Protein AF-A0A820ZN45-F1 (afdb_monomer_lite)

Sequence (494 aa):
MSGITIEKVNETTTIFKITNGSLNVTVKQGNLEAELCDAIVNPTNEKMDPDGGLDSLIHDVMGKFFADQVAAVSEEMEGNACPVGQSRIFVARTRTNPKVARFVINTVGPAYTPENAEQAAFYLQSCYSTSFALANAYALTSIAYPAISCGAFHYPPAEAAQVGIESIRQYAFNVKDVRFILYEPKNYQIFVKEWTEYAQKVNETSAVSANARGRLRMTPKPSSESLNSVRCSLCNEKKALATGKILCVDCSQLARSTLFDNFLQRLRTASEVSFQEIQKVCRVLQPIFNYYPIAYTPARKYDHSIHKRDAVAEHYVQSYCDHQFRTTMPMAVVGDGNCFYNTFVKLGGAGTTIETSAMTPVELRARNVVELALRMNEYKSNYQSLASIFDDCEKYVQYEMVLDTNYAAIWDLLSIPTVLNINVISVYPRVNGPDDTYYQLLNNKKFKPLISSGTIGEDREVKLLFSHCNKPINFGVKKENWTPNHFVPLLSLR

Foldseek 3Di:
DFAWDWDDPDPFWIWTQPPNQQAIEIQGEDQQQQDAFQEEEAAAAQLLDDPDDNSVVNCVSLDDVQVVVSNVQSVVVVSRSADQLAWDKDARDDPPDPRGHRIYIYHYQAQDDPVCLLVNLLSLLSRLQNVLVVCVVVLTQEYEYELHCVPPSVRDLLSSLVSVVVSCVQRVPRHRYYYYYYNDPVSSVSNVVSVVVVNVVSHVVNVVVVVPPPDDDDDDDDDDDDFDQDQQLQPRHRDRDDPSDSHDPVLVPDQPLVNLVSLLVCLLVQLVPFLVSSLVSLVSCVSVCSSQDDAFAFAAAQDPVFWDQAPLVVCCCVPFFDPVSNVPADRGWGDDKFAPLVQRQSRRPPDDDDPRNGDDSSNLVSQLLSQCSNCVVVLCVVQVVCVVLDDDSRCVSSVCSNVVRRFDAPSSQQRSCQSNVAKEFEAEGPRPPDVPPCCVRRHRDIHHHPDHSDDHDPSRYWYKYFDQRPDRPDVVDPSVPDGGRTIIIGHDND

Radius of gyration: 25.48 Å; chains: 1; bounding box: 56×63×72 Å

Secondary structure (DSSP, 8-state):
---EEEEEEETTEEEEEEGGGTEEEEEEES-GGG--SSEEEEEE-TT----SHHHHHHHHHH-HHHHHHHHHHHHHTTT--S-TT-EEEEE---SS-S-S-SEEEEEEPPP--GGGHHHHHHHHHHHHHHHHHHHHHTT-SEEEE--TTSSTT---HHHHHHHHHHHHHHH-SS-SEEEEEESSHHHHHHHHHHHHHHHHHHHHHHHHHHHTTS-----PPPP-----EEEPTTT--EEE--TT-SS-HHHHTS-HHHHHHHHHHHHHHHHTT-HHHHHHHHHHHGGGGGGS--------S--TTT----HHHHHHHHHHS-HHHHHH----B-S--S-HHHHHHHHHTSS---TTTS--HHHHHHHHHHHHHHHHHHHHHHTGGGTTT---HHHHHHHHHHH------HHHHHHHHHHHT-EEEEE----S-TT-HHHHHHTTPEE--SS-SS---GGGEEEEEEE-TTS---TTS-GGG----EEEEE----

pLDDT: mean 76.78, std 17.03, range [27.17, 98.56]

Organism: NCBI:txid392032

InterPro domains:
  IPR002589 Macro domain [PF01661] (41-163)
  IPR002589 Macro domain [PS51154] (12-199)
  IPR002589 Macro domain [SM00506] (24-164)
  IPR003323 OTU domain [PS50802] (328-493)
  IPR043472 Macro domain-like [G3DSA:3.40.220.10] (4-208)
  IPR043472 Macro domain-like [SSF52949] (12-197)

Structure (mmCIF, N/CA/C/O backbone):
data_AF-A0A820ZN45-F1
#
_entry.id   AF-A0A820ZN45-F1
#
loop_
_atom_site.group_PDB
_atom_site.id
_atom_site.type_symbol
_atom_site.label_atom_id
_atom_site.label_alt_id
_atom_site.label_comp_id
_atom_site.label_asym_id
_atom_site.label_entity_id
_atom_site.label_seq_id
_atom_site.pdbx_PDB_ins_code
_atom_site.Cartn_x
_atom_site.Cartn_y
_atom_site.Cartn_z
_atom_site.occupancy
_atom_site.B_iso_or_equiv
_atom_site.auth_seq_id
_atom_site.auth_comp_id
_atom_site.auth_asym_id
_atom_site.auth_atom_id
_atom_site.pdbx_PDB_model_num
ATOM 1 N N . MET A 1 1 ? -17.278 7.891 9.234 1.00 60.38 1 MET A N 1
ATOM 2 C CA . MET A 1 1 ? -18.242 6.890 9.734 1.00 60.38 1 MET A CA 1
ATOM 3 C C . MET A 1 1 ? -19.199 7.607 10.674 1.00 60.38 1 MET A C 1
ATOM 5 O O . MET A 1 1 ? -18.713 8.318 11.543 1.00 60.38 1 MET A O 1
ATOM 9 N N . SER A 1 2 ? -20.512 7.510 10.468 1.00 59.66 2 SER A N 1
ATOM 10 C CA . SER A 1 2 ? -21.537 8.083 11.356 1.00 59.66 2 SER A CA 1
ATOM 11 C C . SER A 1 2 ? -22.498 6.979 11.792 1.00 59.66 2 SER A C 1
ATOM 13 O O . SER A 1 2 ? -22.802 6.092 10.995 1.00 59.66 2 SER A O 1
ATOM 15 N N . GLY A 1 3 ? -22.937 7.030 13.052 1.00 77.00 3 GLY A N 1
ATOM 16 C CA . GLY A 1 3 ? -23.831 6.036 13.653 1.00 77.00 3 GLY A CA 1
ATOM 17 C C . GLY A 1 3 ? -23.178 4.661 13.812 1.00 77.00 3 GLY A C 1
ATOM 18 O O . GLY A 1 3 ? -23.142 3.873 12.866 1.00 77.00 3 GLY A O 1
ATOM 19 N N . ILE A 1 4 ? -22.677 4.367 15.014 1.00 88.50 4 ILE A N 1
ATOM 20 C CA . ILE A 1 4 ? -22.174 3.038 15.382 1.00 88.50 4 ILE A CA 1
ATOM 21 C C . ILE A 1 4 ? -23.142 2.416 16.383 1.00 88.50 4 ILE A C 1
ATOM 23 O O . ILE A 1 4 ? -23.325 2.938 17.483 1.00 88.50 4 ILE A O 1
ATOM 27 N N . THR A 1 5 ? -23.768 1.302 16.007 1.00 90.38 5 THR A N 1
ATOM 28 C CA . THR A 1 5 ? -24.619 0.525 16.921 1.00 90.38 5 THR A CA 1
ATOM 29 C C . THR A 1 5 ? -23.807 -0.603 17.531 1.00 90.38 5 THR A C 1
ATOM 31 O O . THR A 1 5 ? -23.107 -1.315 16.814 1.00 90.38 5 THR A O 1
ATOM 34 N N . ILE A 1 6 ? -23.912 -0.770 18.847 1.00 93.38 6 ILE A N 1
ATOM 35 C CA . ILE A 1 6 ? -23.239 -1.840 19.582 1.00 93.38 6 ILE A CA 1
ATOM 36 C C . ILE A 1 6 ? -24.254 -2.953 19.831 1.00 93.38 6 ILE A C 1
ATOM 38 O O . ILE A 1 6 ? -25.293 -2.726 20.449 1.00 93.38 6 ILE A O 1
ATOM 42 N N . GLU A 1 7 ? -23.950 -4.155 19.362 1.00 92.69 7 GLU A N 1
ATOM 43 C CA . GLU A 1 7 ? -24.735 -5.363 19.585 1.00 92.69 7 GLU A CA 1
ATOM 44 C C . GLU A 1 7 ? -23.896 -6.370 20.373 1.00 92.69 7 GLU A C 1
ATOM 46 O O . GLU A 1 7 ? -22.926 -6.936 19.866 1.00 92.69 7 GLU A O 1
ATOM 51 N N . LYS A 1 8 ? -24.270 -6.611 21.631 1.00 92.44 8 LYS A N 1
ATOM 52 C CA . LYS A 1 8 ? -23.666 -7.674 22.436 1.00 92.44 8 LYS A CA 1
ATOM 53 C C . LYS A 1 8 ? -24.366 -8.992 22.114 1.00 92.44 8 LYS A C 1
ATOM 55 O O . LYS A 1 8 ? -25.487 -9.213 22.560 1.00 92.44 8 LYS A O 1
ATOM 60 N N . VAL A 1 9 ? -23.706 -9.850 21.339 1.00 91.06 9 VAL A N 1
ATOM 61 C CA . VAL A 1 9 ? -24.274 -11.131 20.883 1.00 91.06 9 VAL A CA 1
ATOM 62 C C . VAL A 1 9 ? -24.268 -12.157 22.015 1.00 91.06 9 VAL A C 1
ATOM 64 O O . VAL A 1 9 ? -25.243 -12.872 22.222 1.00 91.06 9 VAL A O 1
ATOM 67 N N . ASN A 1 10 ? -23.161 -12.233 22.754 1.00 91.50 10 ASN A N 1
ATOM 68 C CA . ASN A 1 10 ? -22.999 -13.067 23.946 1.00 91.50 10 ASN A CA 1
ATOM 69 C C . ASN A 1 10 ? -21.860 -12.504 24.824 1.00 91.50 10 ASN A C 1
ATOM 71 O O . ASN A 1 10 ? -21.363 -11.404 24.582 1.00 91.50 10 ASN A O 1
ATOM 75 N N . GLU A 1 11 ? -21.442 -13.225 25.866 1.00 87.19 11 GLU A N 1
ATOM 76 C CA . GLU A 1 11 ? -20.380 -12.769 26.781 1.00 87.19 11 GLU A CA 1
ATOM 77 C C . GLU A 1 11 ? -19.017 -12.587 26.095 1.00 87.19 11 GLU A C 1
ATOM 79 O O . GLU A 1 11 ? -18.243 -11.704 26.467 1.00 87.19 11 GLU A O 1
ATOM 84 N N . THR A 1 12 ? -18.766 -13.365 25.045 1.00 92.06 12 THR A N 1
ATOM 85 C CA . THR A 1 12 ? -17.491 -13.458 24.321 1.00 92.06 12 THR A CA 1
ATOM 86 C C . THR A 1 12 ? -17.515 -12.807 22.940 1.00 92.06 12 THR A C 1
ATOM 88 O O . THR A 1 12 ? -16.557 -12.941 22.184 1.00 92.06 12 THR A O 1
ATOM 91 N N . THR A 1 13 ? -18.608 -12.155 22.537 1.00 96.06 13 THR A N 1
ATOM 92 C CA . THR A 1 13 ? -18.746 -11.578 21.193 1.00 96.06 13 THR A CA 1
ATOM 93 C C . THR A 1 13 ? -19.562 -10.295 21.226 1.00 96.06 13 THR A C 1
ATOM 95 O O . THR A 1 13 ? -20.723 -10.286 21.644 1.00 96.06 13 THR A O 1
ATOM 98 N N . THR A 1 14 ? -18.961 -9.224 20.714 1.00 96.38 14 THR A N 1
ATOM 99 C CA . THR A 1 14 ? -19.586 -7.910 20.543 1.00 96.38 14 THR A CA 1
ATOM 100 C C . THR A 1 14 ? -19.413 -7.454 19.098 1.00 96.38 14 THR A C 1
ATOM 102 O O . THR A 1 14 ? -18.314 -7.527 18.554 1.00 96.38 14 THR A O 1
ATOM 105 N N . ILE A 1 15 ? -20.488 -6.983 18.470 1.00 95.50 15 ILE A N 1
ATOM 106 C CA . ILE A 1 15 ? -20.491 -6.484 17.093 1.00 95.50 15 ILE A CA 1
ATOM 107 C C . ILE A 1 15 ? -20.757 -4.979 17.105 1.00 95.50 15 ILE A C 1
ATOM 109 O O . ILE A 1 15 ? -21.736 -4.508 17.679 1.00 95.50 15 ILE A O 1
ATOM 113 N N . PHE A 1 16 ? -19.902 -4.228 16.425 1.00 94.44 16 PHE A N 1
ATOM 114 C CA . PHE A 1 16 ? -20.036 -2.802 16.171 1.00 94.44 16 PHE A CA 1
ATOM 115 C C . PHE A 1 16 ? -20.484 -2.615 14.719 1.00 94.44 16 PHE A C 1
ATOM 117 O O . PHE A 1 16 ? -19.713 -2.827 13.782 1.00 94.44 16 PHE A O 1
ATOM 124 N N . LYS A 1 17 ? -21.750 -2.246 14.515 1.00 91.12 17 LYS A N 1
ATOM 125 C CA . LYS A 1 17 ? -22.323 -1.997 13.185 1.00 91.12 17 LYS A CA 1
ATOM 126 C C . LYS A 1 17 ? -22.110 -0.545 12.803 1.00 91.12 17 LYS A C 1
ATOM 128 O O . LYS A 1 17 ? -22.647 0.349 13.458 1.00 91.12 17 LYS A O 1
ATOM 133 N N . ILE A 1 18 ? -21.350 -0.317 11.744 1.00 85.81 18 ILE A N 1
ATOM 134 C CA . ILE A 1 18 ? -20.952 1.004 11.265 1.00 85.81 18 ILE A CA 1
ATOM 135 C C . ILE A 1 18 ? -21.804 1.381 10.043 1.00 85.81 18 ILE A C 1
ATOM 137 O O . ILE A 1 18 ? -22.146 0.517 9.230 1.00 85.81 18 ILE A O 1
ATOM 141 N N . THR A 1 19 ? -22.166 2.669 9.918 1.00 65.25 19 THR A N 1
ATOM 142 C CA . THR A 1 19 ? -22.848 3.244 8.735 1.00 65.25 19 THR A CA 1
ATOM 143 C C . THR A 1 19 ? -24.112 2.474 8.338 1.00 65.25 19 THR A C 1
ATOM 145 O O . THR A 1 19 ? -24.264 2.031 7.203 1.00 65.25 19 THR A O 1
ATOM 148 N N . ASN A 1 20 ? -25.028 2.288 9.296 1.00 57.16 20 ASN A N 1
ATOM 149 C CA . ASN A 1 20 ? -26.269 1.516 9.124 1.00 57.16 20 ASN A CA 1
ATOM 150 C C . ASN A 1 20 ? -26.054 0.061 8.646 1.00 57.16 20 ASN A C 1
ATOM 152 O O . ASN A 1 20 ? -26.910 -0.500 7.966 1.00 57.16 20 ASN A O 1
ATOM 156 N N . GLY A 1 21 ? -24.929 -0.566 9.012 1.00 58.25 21 GLY A N 1
ATOM 157 C CA . GLY A 1 21 ? -24.660 -1.985 8.744 1.00 58.25 21 GLY A CA 1
ATOM 158 C C . GLY A 1 21 ? -23.926 -2.270 7.432 1.00 58.25 21 GLY A C 1
ATOM 159 O O . GLY A 1 21 ? -23.860 -3.426 7.022 1.00 58.25 21 GLY A O 1
ATOM 160 N N . SER A 1 22 ? -23.361 -1.253 6.770 1.00 77.31 22 SER A N 1
ATOM 161 C CA . SER A 1 22 ? -22.522 -1.464 5.579 1.00 77.31 22 SER A CA 1
ATOM 162 C C . SER A 1 22 ? -21.146 -2.058 5.910 1.00 77.31 22 SER A C 1
ATOM 164 O O . SER A 1 22 ? -20.509 -2.634 5.030 1.00 77.31 22 SER A O 1
ATOM 166 N N . LEU A 1 23 ? -20.699 -1.911 7.161 1.00 88.94 23 LEU A N 1
ATOM 167 C CA . LEU A 1 23 ? -19.496 -2.525 7.715 1.00 88.94 23 LEU A CA 1
ATOM 168 C C . LEU A 1 23 ? -19.796 -3.021 9.133 1.00 88.94 23 LEU A C 1
ATOM 170 O O . LEU A 1 23 ? -20.237 -2.249 9.988 1.00 88.94 23 LEU A O 1
ATOM 174 N N . ASN A 1 24 ? -19.518 -4.292 9.387 1.00 94.75 24 ASN A N 1
ATOM 175 C CA . ASN A 1 24 ? -19.551 -4.885 10.714 1.00 94.75 24 ASN A CA 1
ATOM 176 C C . ASN A 1 24 ? -18.123 -5.036 11.229 1.00 94.75 24 ASN A C 1
ATOM 178 O O . ASN A 1 24 ? -17.263 -5.565 10.525 1.00 94.75 24 ASN A O 1
ATOM 182 N N . VAL A 1 25 ? -17.884 -4.595 12.462 1.00 96.94 25 VAL A N 1
ATOM 183 C CA . VAL A 1 25 ? -16.661 -4.920 13.194 1.00 96.94 25 VAL A CA 1
ATOM 184 C C . VAL A 1 25 ? -17.008 -5.842 14.351 1.00 96.94 25 VAL A C 1
ATOM 186 O O . VAL A 1 25 ? -17.683 -5.438 15.293 1.00 96.94 25 VAL A O 1
ATOM 189 N N . THR A 1 26 ? -16.556 -7.086 14.288 1.00 98.00 26 THR A N 1
ATOM 190 C CA . THR A 1 26 ? -16.794 -8.090 15.329 1.00 98.00 26 THR A CA 1
ATOM 191 C C . THR A 1 26 ? -15.575 -8.184 16.234 1.00 98.00 26 THR A C 1
ATOM 193 O O . THR A 1 26 ? -14.497 -8.518 15.764 1.00 98.00 26 THR A O 1
ATOM 196 N N . VAL A 1 27 ? -15.723 -7.953 17.534 1.00 98.31 27 VAL A N 1
ATOM 197 C CA . VAL A 1 27 ? -14.694 -8.276 18.532 1.00 98.31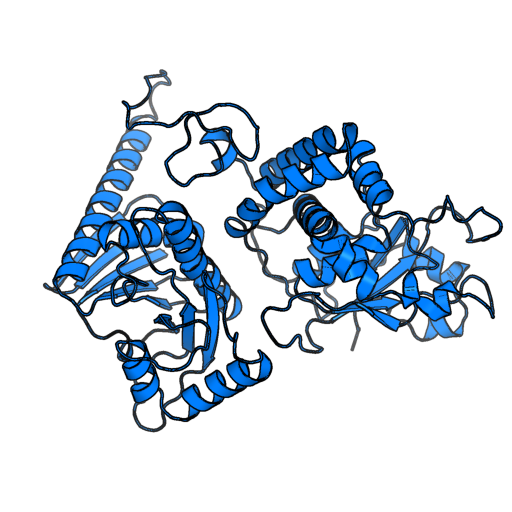 27 VAL A CA 1
ATOM 198 C C . VAL A 1 27 ? -15.138 -9.538 19.259 1.00 98.31 27 VAL A C 1
ATOM 200 O O . VAL A 1 27 ? -16.208 -9.564 19.874 1.00 98.31 27 VAL A O 1
ATOM 203 N N . LYS A 1 28 ? -14.343 -10.601 19.163 1.00 97.69 28 LYS A N 1
ATOM 204 C CA . LYS A 1 28 ? -14.686 -11.932 19.666 1.00 97.69 28 LYS A CA 1
ATOM 205 C C . LYS A 1 28 ? -13.505 -12.554 20.398 1.00 97.69 28 LYS A C 1
ATOM 207 O O . LYS A 1 28 ? -12.378 -12.505 19.915 1.00 97.69 28 LYS A O 1
ATOM 212 N N . GLN A 1 29 ? -13.772 -13.182 21.538 1.00 97.88 29 GLN A N 1
ATOM 213 C CA . GLN A 1 29 ? -12.806 -14.072 22.167 1.00 97.88 29 GLN A CA 1
ATOM 214 C C . GLN A 1 29 ? -12.829 -15.436 21.464 1.00 97.88 29 GLN A C 1
ATOM 216 O O . GLN A 1 29 ? -13.898 -16.027 21.295 1.00 97.88 29 GLN A O 1
ATOM 221 N N . GLY A 1 30 ? -11.670 -15.943 21.051 1.00 96.00 30 GLY A N 1
ATOM 222 C CA . GLY A 1 30 ? -11.587 -17.247 20.399 1.00 96.00 30 GLY A CA 1
ATOM 223 C C . GLY A 1 30 ? -10.296 -17.487 19.630 1.00 96.00 30 GLY A C 1
ATOM 224 O O . GLY A 1 30 ? -9.309 -16.772 19.790 1.00 96.00 30 GLY A O 1
ATOM 225 N N . ASN A 1 31 ? -10.351 -18.507 18.780 1.00 94.94 31 ASN A N 1
ATOM 226 C CA . ASN A 1 31 ? -9.236 -19.024 18.001 1.00 94.94 31 ASN A CA 1
ATOM 227 C C . ASN A 1 31 ? -9.301 -18.502 16.563 1.00 94.94 31 ASN A C 1
ATOM 229 O O . ASN A 1 31 ? -10.281 -18.763 15.861 1.00 94.94 31 ASN A O 1
ATOM 233 N N . LEU A 1 32 ? -8.279 -17.759 16.130 1.00 95.62 32 LEU A N 1
ATOM 234 C CA . LEU A 1 32 ? -8.261 -17.126 14.808 1.00 95.62 32 LEU A CA 1
ATOM 235 C C . LEU A 1 32 ? -8.178 -18.160 13.679 1.00 95.62 32 LEU A C 1
ATOM 237 O O . LEU A 1 32 ? -8.852 -18.016 12.662 1.00 95.62 32 LEU A O 1
ATOM 241 N N . GLU A 1 33 ? -7.385 -19.211 13.861 1.00 92.12 33 GLU A N 1
ATOM 242 C CA . GLU A 1 33 ? -7.141 -20.263 12.873 1.00 92.12 33 GLU A CA 1
ATOM 243 C C . GLU A 1 33 ? -8.402 -21.074 12.523 1.00 92.12 33 GLU A C 1
ATOM 245 O O . GLU A 1 33 ? -8.455 -21.732 11.484 1.00 92.12 33 GLU A O 1
ATOM 250 N N . ALA A 1 34 ? -9.436 -20.990 13.365 1.00 90.12 34 ALA A N 1
ATOM 251 C CA . ALA A 1 34 ? -10.723 -21.656 13.188 1.00 90.12 34 ALA A CA 1
ATOM 252 C C . ALA A 1 34 ? -11.807 -20.759 12.552 1.00 90.12 34 ALA A C 1
ATOM 254 O O . ALA A 1 34 ? -12.960 -21.182 12.423 1.00 90.12 34 ALA A O 1
ATOM 255 N N . GLU A 1 35 ? -11.488 -19.514 12.189 1.00 91.81 35 GLU A N 1
ATOM 256 C CA . GLU A 1 35 ? -12.485 -18.576 11.675 1.00 91.81 35 GLU A CA 1
ATOM 257 C C . GLU A 1 35 ? -12.880 -18.830 10.220 1.00 91.81 35 GLU A C 1
ATOM 259 O O . GLU A 1 35 ? -12.064 -19.080 9.333 1.00 91.81 35 GLU A O 1
ATOM 264 N N . LEU A 1 36 ? -14.185 -18.690 9.978 1.00 89.75 36 LEU A N 1
ATOM 265 C CA . LEU A 1 36 ? -14.799 -18.791 8.660 1.00 89.75 36 LEU A CA 1
ATOM 266 C C . LEU A 1 36 ? -15.027 -17.396 8.083 1.00 89.75 36 LEU A C 1
ATOM 268 O O . LEU A 1 36 ? -16.051 -16.753 8.344 1.00 89.75 36 LEU A O 1
ATOM 272 N N . CYS A 1 37 ? -14.049 -16.928 7.321 1.00 91.88 37 CYS A N 1
ATOM 273 C CA . CYS A 1 37 ? -14.054 -15.667 6.585 1.00 91.88 37 CYS A CA 1
ATOM 274 C C . CYS A 1 37 ? -13.257 -15.822 5.280 1.00 91.88 37 CYS A C 1
ATOM 276 O O . CYS A 1 37 ? -12.711 -16.888 4.987 1.00 91.88 37 CYS A O 1
ATOM 278 N N . ASP A 1 38 ? -13.193 -14.773 4.465 1.00 91.12 38 ASP A N 1
ATOM 279 C CA . ASP A 1 38 ? -12.392 -14.817 3.246 1.00 91.12 38 ASP A CA 1
ATOM 280 C C . ASP A 1 38 ? -10.894 -14.878 3.576 1.00 91.12 38 ASP A C 1
ATOM 282 O O . ASP A 1 38 ? -10.192 -15.700 2.991 1.00 91.12 38 ASP A O 1
ATOM 286 N N . ALA A 1 39 ? -10.412 -14.080 4.535 1.00 95.06 39 ALA A N 1
ATOM 287 C CA . ALA A 1 39 ? -9.023 -14.134 4.991 1.00 95.06 39 ALA A CA 1
ATOM 288 C C . ALA A 1 39 ? -8.865 -14.043 6.511 1.00 95.06 39 ALA A C 1
ATOM 290 O O . ALA A 1 39 ? -9.536 -13.243 7.166 1.00 95.06 39 ALA A O 1
ATOM 291 N N . ILE A 1 40 ? -7.906 -14.796 7.052 1.00 97.50 40 ILE A N 1
ATOM 292 C CA . ILE A 1 40 ? -7.322 -14.537 8.376 1.00 97.50 40 ILE A CA 1
ATOM 293 C C . ILE A 1 40 ? -5.959 -13.863 8.212 1.00 97.50 40 ILE A C 1
ATOM 295 O O . ILE A 1 40 ? -5.262 -14.097 7.222 1.00 97.50 40 ILE A O 1
ATOM 299 N N . VAL A 1 41 ? -5.569 -13.039 9.180 1.00 98.25 41 VAL A N 1
ATOM 300 C CA . VAL A 1 41 ? -4.260 -12.379 9.205 1.00 98.25 41 VAL A CA 1
ATOM 301 C C . VAL A 1 41 ? -3.344 -13.076 10.196 1.00 98.25 41 VAL A C 1
ATOM 303 O O . VAL A 1 41 ? -3.600 -13.077 11.395 1.00 98.25 41 VAL A O 1
ATOM 306 N N . ASN A 1 42 ? -2.269 -13.660 9.689 1.00 97.31 42 ASN A N 1
ATOM 307 C CA . ASN A 1 42 ? -1.276 -14.368 10.474 1.00 97.31 42 ASN A CA 1
ATOM 308 C C . ASN A 1 42 ? -0.099 -13.435 10.829 1.00 97.31 42 ASN A C 1
ATOM 310 O O . ASN A 1 42 ? 0.586 -12.964 9.917 1.00 97.31 42 ASN A O 1
ATOM 314 N N . PRO A 1 43 ? 0.140 -13.123 12.114 1.00 95.38 43 PRO A N 1
ATOM 315 C CA . PRO A 1 43 ? 1.322 -12.393 12.543 1.00 95.38 43 PRO A CA 1
ATOM 316 C C . PRO A 1 43 ? 2.531 -13.334 12.544 1.00 95.38 43 PRO A C 1
ATOM 318 O O . PRO A 1 43 ? 2.535 -14.317 13.276 1.00 95.38 43 PRO A O 1
ATOM 321 N N . THR A 1 44 ? 3.549 -13.009 11.751 1.00 94.06 44 THR A N 1
ATOM 322 C CA . THR A 1 44 ? 4.763 -13.827 11.585 1.00 94.06 44 THR A CA 1
ATOM 323 C C . THR A 1 44 ? 6.028 -12.951 11.625 1.00 94.06 44 THR A C 1
ATOM 325 O O . THR A 1 44 ? 5.940 -11.732 11.819 1.00 94.06 44 THR A O 1
ATOM 328 N N . ASN A 1 45 ? 7.204 -13.553 11.455 1.00 90.75 45 ASN A N 1
ATOM 329 C CA . ASN A 1 45 ? 8.495 -12.869 11.369 1.00 90.75 45 ASN A CA 1
ATOM 330 C C . ASN A 1 45 ? 8.910 -12.573 9.906 1.00 90.75 45 ASN A C 1
ATOM 332 O O . ASN A 1 45 ? 8.235 -12.961 8.952 1.00 90.75 45 ASN A O 1
ATOM 336 N N . GLU A 1 46 ? 10.035 -11.876 9.713 1.00 87.69 46 GLU A N 1
ATOM 337 C CA . GLU A 1 46 ? 10.501 -11.434 8.385 1.00 87.69 46 GLU A CA 1
ATOM 338 C C . GLU A 1 46 ? 10.843 -12.576 7.413 1.00 87.69 46 GLU A C 1
ATOM 340 O O . GLU A 1 46 ? 10.760 -12.403 6.193 1.00 87.69 46 GLU A O 1
ATOM 345 N N . LYS A 1 47 ? 11.177 -13.760 7.936 1.00 86.44 47 LYS A N 1
ATOM 346 C CA . LYS A 1 47 ? 11.435 -14.971 7.145 1.00 86.44 47 LYS A CA 1
ATOM 347 C C . LYS A 1 47 ? 10.149 -15.709 6.769 1.00 86.44 47 LYS A C 1
ATOM 349 O O . LYS A 1 47 ? 10.188 -16.565 5.884 1.00 86.44 47 LYS A O 1
ATOM 354 N N . MET A 1 48 ? 9.031 -15.358 7.412 1.00 86.38 48 MET A N 1
ATOM 355 C CA . MET A 1 48 ? 7.739 -16.044 7.348 1.00 86.38 48 MET A CA 1
ATOM 356 C C . MET A 1 48 ? 7.828 -17.544 7.679 1.00 86.38 48 MET A C 1
ATOM 358 O O . MET A 1 48 ? 7.051 -18.337 7.156 1.00 86.38 48 MET A O 1
ATOM 362 N N . ASP A 1 49 ? 8.786 -17.954 8.509 1.00 85.38 49 ASP A N 1
ATOM 363 C CA . ASP A 1 49 ? 8.849 -19.313 9.040 1.00 85.38 49 ASP A CA 1
ATOM 364 C C . ASP A 1 49 ? 8.179 -19.385 10.424 1.00 85.38 49 ASP A C 1
ATOM 366 O O . ASP A 1 49 ? 8.275 -18.441 11.206 1.00 85.38 49 ASP A O 1
ATOM 370 N N . PRO A 1 50 ? 7.484 -20.490 10.750 1.00 87.19 50 PRO A N 1
ATOM 371 C CA . PRO A 1 50 ? 6.787 -20.599 12.024 1.00 87.19 50 PRO A CA 1
ATOM 372 C C . PRO A 1 50 ? 7.788 -20.668 13.183 1.00 87.19 50 PRO A C 1
ATOM 374 O O . PRO A 1 50 ? 8.548 -21.631 13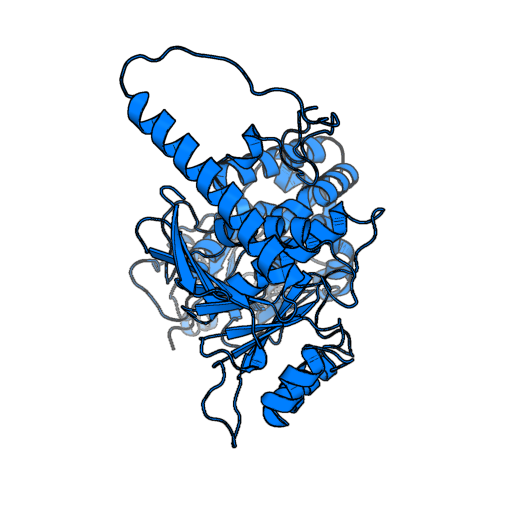.297 1.00 87.19 50 PRO A O 1
ATOM 377 N N . ASP A 1 51 ? 7.741 -19.681 14.079 1.00 83.56 51 ASP A N 1
ATOM 378 C CA . ASP A 1 51 ? 8.634 -19.563 15.244 1.00 83.56 51 ASP A CA 1
ATOM 379 C C . ASP A 1 51 ? 7.945 -19.807 16.603 1.00 83.56 51 ASP A C 1
ATOM 381 O O . ASP A 1 51 ? 8.595 -19.810 17.652 1.00 83.56 51 ASP A O 1
ATOM 385 N N . GLY A 1 52 ? 6.638 -20.071 16.594 1.00 88.94 52 GLY A N 1
ATOM 386 C CA . GLY A 1 52 ? 5.837 -20.386 17.772 1.00 88.94 52 GLY A CA 1
ATOM 387 C C . GLY A 1 52 ? 4.459 -19.722 17.755 1.00 88.94 52 GLY A C 1
ATOM 388 O O . GLY A 1 52 ? 4.034 -19.095 16.786 1.00 88.94 52 GLY A O 1
ATOM 389 N N . GLY A 1 53 ? 3.738 -19.847 18.873 1.00 91.12 53 GLY A N 1
ATOM 390 C CA . GLY A 1 53 ? 2.498 -19.106 19.118 1.00 91.12 53 GLY A CA 1
ATOM 391 C C . GLY A 1 53 ? 1.410 -19.327 18.061 1.00 91.12 53 GLY A C 1
ATOM 392 O O . GLY A 1 53 ? 1.145 -20.452 17.643 1.00 91.12 53 GLY A O 1
ATOM 393 N N . LEU A 1 54 ? 0.746 -18.237 17.666 1.00 94.50 54 LEU A N 1
ATOM 394 C CA . LEU A 1 54 ? -0.342 -18.271 16.686 1.00 94.50 54 LEU A CA 1
ATOM 395 C C . LEU A 1 54 ? 0.141 -18.664 15.282 1.00 94.50 54 LEU A C 1
ATOM 397 O O . LEU A 1 54 ? -0.605 -19.323 14.563 1.00 94.50 54 LEU A O 1
ATOM 401 N N . ASP A 1 55 ? 1.372 -18.302 14.918 1.00 94.56 55 ASP A N 1
ATOM 402 C CA . ASP A 1 55 ? 1.943 -18.608 13.605 1.00 94.56 55 ASP A CA 1
ATOM 403 C C . ASP A 1 55 ? 2.071 -20.123 13.412 1.00 94.56 55 ASP A C 1
ATOM 405 O O . ASP A 1 55 ? 1.523 -20.691 12.464 1.00 94.56 55 ASP A O 1
ATOM 409 N N . SER A 1 56 ? 2.665 -20.816 14.393 1.00 94.00 56 SER A N 1
ATOM 410 C CA . SER A 1 56 ? 2.732 -22.282 14.380 1.00 94.00 56 SER A CA 1
ATOM 411 C C . SER A 1 56 ? 1.348 -22.930 14.333 1.00 94.00 56 SER A C 1
ATOM 413 O O . SER A 1 56 ? 1.147 -23.854 13.553 1.00 94.00 56 SER A O 1
ATOM 415 N N . LEU A 1 57 ? 0.369 -22.420 15.093 1.00 93.81 57 LEU A N 1
ATOM 416 C CA . LEU A 1 57 ? -1.000 -22.954 15.069 1.00 93.81 57 LEU A CA 1
ATOM 417 C C . LEU A 1 57 ? -1.661 -22.798 13.692 1.00 93.81 57 LEU A C 1
ATOM 419 O O . LEU A 1 57 ? -2.340 -23.713 13.222 1.00 93.81 57 LEU A O 1
ATOM 423 N N . ILE A 1 58 ? -1.456 -21.663 13.023 1.00 93.38 58 ILE A N 1
ATOM 424 C CA . ILE A 1 58 ? -1.965 -21.443 11.666 1.00 93.38 58 ILE A CA 1
ATOM 425 C C . ILE A 1 58 ? -1.256 -22.372 10.679 1.00 93.38 58 ILE A C 1
ATOM 427 O O . ILE A 1 58 ? -1.932 -23.005 9.867 1.00 93.38 58 ILE A O 1
ATOM 431 N N . HIS A 1 59 ? 0.067 -22.524 10.763 1.00 92.81 59 HIS A N 1
ATOM 432 C CA . HIS A 1 59 ? 0.807 -23.485 9.940 1.00 92.81 59 HIS A CA 1
ATOM 433 C C . HIS A 1 59 ? 0.317 -24.927 10.143 1.00 92.81 59 HIS A C 1
ATOM 435 O O . HIS A 1 59 ? 0.112 -25.641 9.157 1.00 92.81 59 HIS A O 1
ATOM 441 N N . ASP A 1 60 ? 0.052 -25.334 11.384 1.00 91.19 60 ASP A N 1
ATOM 442 C CA . ASP A 1 60 ? -0.456 -26.667 11.721 1.00 91.19 60 ASP A CA 1
ATOM 443 C C . ASP A 1 60 ? -1.854 -26.910 11.134 1.00 91.19 60 ASP A C 1
ATOM 445 O O . ASP A 1 60 ? -2.117 -27.961 10.542 1.00 91.19 60 ASP A O 1
ATOM 449 N N . VAL A 1 61 ? -2.752 -25.925 11.246 1.00 89.94 61 VAL A N 1
ATOM 450 C CA . VAL A 1 61 ? -4.126 -26.023 10.725 1.00 89.94 61 VAL A CA 1
ATOM 451 C C . VAL A 1 61 ? -4.169 -25.969 9.198 1.00 89.94 61 VAL A C 1
ATOM 453 O O . VAL A 1 61 ? -4.924 -26.722 8.574 1.00 89.94 61 VAL A O 1
ATOM 456 N N . MET A 1 62 ? -3.370 -25.100 8.577 1.00 87.62 62 MET A N 1
ATOM 457 C CA . MET A 1 62 ? -3.344 -24.934 7.119 1.00 87.62 62 MET A CA 1
ATOM 458 C C . MET A 1 62 ? -2.544 -26.041 6.421 1.00 87.62 62 MET A C 1
ATOM 460 O O . MET A 1 62 ? -2.822 -26.382 5.266 1.00 87.62 62 MET A O 1
ATOM 464 N N . GLY A 1 63 ? -1.605 -26.658 7.137 1.00 87.50 63 GLY A N 1
ATOM 465 C CA . GLY A 1 63 ? -0.861 -27.837 6.726 1.00 87.50 63 GLY A CA 1
ATOM 466 C C . GLY A 1 63 ? 0.174 -27.587 5.627 1.00 87.50 63 GLY A C 1
ATOM 467 O O . GLY A 1 63 ? 0.454 -26.462 5.208 1.00 87.50 63 GLY A O 1
ATOM 468 N N . LYS A 1 64 ? 0.743 -28.689 5.119 1.00 85.88 64 LYS A N 1
ATOM 469 C CA . LYS A 1 64 ? 1.910 -28.678 4.220 1.00 85.88 64 LYS A CA 1
ATOM 470 C C . LYS A 1 64 ? 1.738 -27.804 2.970 1.00 85.88 64 LYS A C 1
ATOM 472 O O . LYS A 1 64 ? 2.686 -27.163 2.551 1.00 85.88 64 LYS A O 1
ATOM 477 N N . PHE A 1 65 ? 0.539 -27.748 2.384 1.00 83.50 65 PHE A N 1
ATOM 478 C CA . PHE A 1 65 ? 0.301 -26.941 1.180 1.00 83.50 65 PHE A CA 1
ATOM 479 C C . PHE A 1 65 ? 0.517 -25.440 1.422 1.00 83.50 65 PHE A C 1
ATOM 481 O O . PHE A 1 65 ? 1.022 -24.734 0.554 1.00 83.50 65 PHE A O 1
ATOM 488 N N . PHE A 1 66 ? 0.127 -24.944 2.594 1.00 85.94 66 PHE A N 1
ATOM 489 C CA . PHE A 1 66 ? 0.402 -23.567 2.983 1.00 85.94 66 PHE A CA 1
ATOM 490 C C . PHE A 1 66 ? 1.892 -23.374 3.279 1.00 85.94 66 PHE A C 1
ATOM 492 O O . PHE A 1 66 ? 2.500 -22.470 2.715 1.00 85.94 66 PHE A O 1
ATOM 499 N N . ALA A 1 67 ? 2.498 -24.280 4.052 1.00 88.38 67 ALA A N 1
ATOM 500 C CA . ALA A 1 67 ? 3.927 -24.224 4.363 1.00 88.38 67 ALA A CA 1
ATOM 501 C C . ALA A 1 67 ? 4.818 -24.207 3.104 1.00 88.38 67 ALA A C 1
ATOM 503 O O . ALA A 1 67 ? 5.742 -23.406 3.029 1.00 88.38 67 ALA A O 1
ATOM 504 N N . ASP A 1 68 ? 4.504 -25.022 2.092 1.00 84.62 68 ASP A N 1
ATOM 505 C CA . ASP A 1 68 ? 5.253 -25.075 0.830 1.00 84.62 68 ASP A CA 1
ATOM 506 C C . ASP A 1 68 ? 5.160 -23.750 0.045 1.00 84.62 68 ASP A C 1
ATOM 508 O O . ASP A 1 68 ? 6.148 -23.309 -0.536 1.00 84.62 68 ASP A O 1
ATOM 512 N N . GLN A 1 69 ? 3.992 -23.090 0.039 1.00 85.62 69 GLN A N 1
ATOM 513 C CA . GLN A 1 69 ? 3.834 -21.778 -0.607 1.00 85.62 69 GLN A CA 1
ATOM 514 C C . GLN A 1 69 ? 4.661 -20.699 0.099 1.00 85.62 69 GLN A C 1
ATOM 516 O O . GLN A 1 69 ? 5.291 -19.872 -0.559 1.00 85.62 69 GLN A O 1
ATOM 521 N N . VAL A 1 70 ? 4.643 -20.698 1.432 1.00 85.12 70 VAL A N 1
ATOM 522 C CA . VAL A 1 70 ? 5.384 -19.720 2.232 1.00 85.12 70 VAL A CA 1
ATOM 523 C C . VAL A 1 70 ? 6.893 -19.932 2.078 1.00 85.12 70 VAL A C 1
ATOM 525 O O . VAL A 1 70 ? 7.618 -18.967 1.840 1.00 85.12 70 VAL A O 1
ATOM 528 N N . ALA A 1 71 ? 7.355 -21.187 2.111 1.00 82.44 71 ALA A N 1
ATOM 529 C CA . ALA A 1 71 ? 8.755 -21.541 1.884 1.00 82.44 71 ALA A CA 1
ATOM 530 C C . ALA A 1 71 ? 9.242 -21.103 0.496 1.00 82.44 71 ALA A C 1
ATOM 532 O O . ALA A 1 71 ? 10.301 -20.494 0.400 1.00 82.44 71 ALA A O 1
ATOM 533 N N . ALA A 1 72 ? 8.444 -21.313 -0.558 1.00 75.38 72 ALA A N 1
ATOM 534 C CA . ALA A 1 72 ? 8.799 -20.879 -1.910 1.00 75.38 72 ALA A CA 1
ATOM 535 C C . ALA A 1 72 ? 9.016 -19.356 -2.007 1.00 75.38 72 ALA A C 1
ATOM 537 O O . ALA A 1 72 ? 9.973 -18.911 -2.636 1.00 75.38 72 ALA A O 1
ATOM 538 N N . VAL A 1 73 ? 8.171 -18.554 -1.345 1.00 73.56 73 VAL A N 1
ATOM 539 C CA . VAL A 1 73 ? 8.352 -17.091 -1.287 1.00 73.56 73 VAL A CA 1
ATOM 540 C C . VAL A 1 73 ? 9.580 -16.712 -0.456 1.00 73.56 73 VAL A C 1
ATOM 542 O O . VAL A 1 73 ? 10.288 -15.773 -0.811 1.00 73.56 73 VAL A O 1
ATOM 545 N N . SER A 1 74 ? 9.851 -17.425 0.638 1.00 73.06 74 SER A N 1
ATOM 546 C CA . SER A 1 74 ? 11.034 -17.177 1.470 1.00 73.06 74 SER A CA 1
ATOM 547 C C . SER A 1 74 ? 12.340 -17.495 0.732 1.00 73.06 74 SER A C 1
ATOM 549 O O . SER A 1 74 ? 13.282 -16.704 0.786 1.00 73.06 74 SER A O 1
ATOM 551 N N . GLU A 1 75 ? 12.373 -18.592 -0.032 1.00 72.69 75 GLU A N 1
ATOM 552 C CA . GLU A 1 75 ? 13.500 -18.971 -0.894 1.00 72.69 75 GLU A CA 1
ATOM 553 C C . GLU A 1 75 ? 13.734 -17.958 -2.025 1.00 72.69 75 GLU A C 1
ATOM 555 O O . GLU A 1 75 ? 14.873 -17.547 -2.241 1.00 72.69 75 GLU A O 1
ATOM 560 N N . GLU A 1 76 ? 12.675 -17.504 -2.710 1.00 65.75 76 GLU A N 1
ATOM 561 C CA . GLU A 1 76 ? 12.769 -16.479 -3.769 1.00 65.75 76 GLU A CA 1
ATOM 562 C C . GLU A 1 76 ? 13.338 -15.151 -3.243 1.00 65.75 76 GLU A C 1
ATOM 564 O O . GLU A 1 76 ? 14.013 -14.428 -3.974 1.00 65.75 76 GLU A O 1
ATOM 569 N N . MET A 1 77 ? 13.088 -14.842 -1.970 1.00 65.56 77 MET A N 1
ATOM 570 C CA . MET A 1 77 ? 13.468 -13.583 -1.324 1.00 65.56 77 MET A CA 1
ATOM 571 C C . MET A 1 77 ? 14.731 -13.703 -0.457 1.00 65.56 77 MET A C 1
ATOM 573 O O . MET A 1 77 ? 14.956 -12.864 0.418 1.00 65.56 77 MET A O 1
ATOM 577 N N . GLU A 1 78 ? 15.538 -14.749 -0.662 1.00 71.31 78 GLU A N 1
ATOM 578 C CA . GLU A 1 78 ? 16.804 -14.993 0.051 1.00 71.31 78 GLU A CA 1
ATOM 579 C C . GLU A 1 78 ? 16.666 -14.933 1.590 1.00 71.31 78 GLU A C 1
ATOM 581 O O . GLU A 1 78 ? 17.559 -14.481 2.309 1.00 71.31 78 GLU A O 1
ATOM 586 N N . GLY A 1 79 ? 15.522 -15.380 2.117 1.00 61.00 79 GLY A N 1
ATOM 587 C CA . GLY A 1 79 ? 15.228 -15.387 3.550 1.00 61.00 79 GLY A CA 1
ATOM 588 C C . GLY A 1 79 ? 14.729 -14.058 4.128 1.00 61.00 79 GLY A C 1
ATOM 589 O O . GLY A 1 79 ? 14.474 -14.006 5.327 1.00 61.00 79 GLY A O 1
ATOM 590 N N . ASN A 1 80 ? 14.537 -13.002 3.328 1.00 69.81 80 ASN A N 1
ATOM 591 C CA . ASN A 1 80 ? 13.828 -11.781 3.743 1.00 69.81 80 ASN A CA 1
ATOM 592 C C . ASN A 1 80 ? 12.460 -11.689 3.055 1.00 69.81 80 ASN A C 1
ATOM 594 O O . ASN A 1 80 ? 12.183 -10.811 2.234 1.00 69.81 80 ASN A O 1
ATOM 598 N N . ALA A 1 81 ? 11.614 -12.664 3.366 1.00 74.12 81 ALA A N 1
ATOM 599 C CA . ALA A 1 81 ? 10.365 -12.920 2.671 1.00 74.12 81 ALA A CA 1
ATOM 600 C C . ALA A 1 81 ? 9.363 -11.754 2.787 1.00 74.12 81 ALA A C 1
ATOM 602 O O . ALA A 1 81 ? 8.615 -11.463 1.842 1.00 74.12 81 ALA A O 1
ATOM 603 N N . CYS A 1 82 ? 9.334 -11.074 3.937 1.00 76.69 82 CYS A N 1
ATOM 604 C CA . CYS A 1 82 ? 8.428 -9.958 4.181 1.00 76.69 82 CYS A CA 1
ATOM 605 C C . CYS A 1 82 ? 9.006 -8.954 5.197 1.00 76.69 82 CYS A C 1
ATOM 607 O O . CYS A 1 82 ? 9.127 -9.287 6.368 1.00 76.69 82 CYS A O 1
ATOM 609 N N . PRO A 1 83 ? 9.287 -7.699 4.808 1.00 81.31 83 PRO A N 1
ATOM 610 C CA . PRO A 1 83 ? 9.728 -6.673 5.754 1.00 81.31 83 PRO A CA 1
ATOM 611 C C . PRO A 1 83 ? 8.676 -6.338 6.821 1.00 81.31 83 PRO A C 1
ATOM 613 O O . PRO A 1 83 ? 7.468 -6.436 6.566 1.00 81.31 83 PRO A O 1
ATOM 616 N N . VAL A 1 84 ? 9.126 -5.826 7.972 1.00 80.38 84 VAL A N 1
ATOM 617 C CA . VAL A 1 84 ? 8.248 -5.260 9.014 1.00 80.38 84 VAL A CA 1
ATOM 618 C C . VAL A 1 84 ? 7.266 -4.237 8.423 1.00 80.38 84 VAL A C 1
ATOM 620 O O . VAL A 1 84 ? 7.629 -3.350 7.648 1.00 80.38 84 VAL A O 1
ATOM 623 N N . GLY A 1 85 ? 5.993 -4.358 8.796 1.00 74.38 85 GLY A N 1
ATOM 624 C CA . GLY A 1 85 ? 4.894 -3.528 8.311 1.00 74.38 85 GLY A CA 1
ATOM 625 C C . GLY A 1 85 ? 4.319 -3.946 6.959 1.00 74.38 85 GLY A C 1
ATOM 626 O O . GLY A 1 85 ? 3.385 -3.297 6.485 1.00 74.38 85 GLY A O 1
ATOM 627 N N . GLN A 1 86 ? 4.843 -4.991 6.317 1.00 77.75 86 GLN A N 1
ATOM 628 C CA . GLN A 1 86 ? 4.297 -5.518 5.069 1.00 77.75 86 GLN A CA 1
ATOM 629 C C . GLN A 1 86 ? 3.510 -6.811 5.283 1.00 77.75 86 GLN A C 1
ATOM 631 O O . GLN A 1 86 ? 3.616 -7.472 6.318 1.00 77.75 86 GLN A O 1
ATOM 636 N N . SER A 1 87 ? 2.735 -7.171 4.258 1.00 88.50 87 SER A N 1
ATOM 637 C CA . SER A 1 87 ? 1.990 -8.423 4.206 1.00 88.50 87 SER A CA 1
ATOM 638 C C . SER A 1 87 ? 2.189 -9.169 2.881 1.00 88.50 87 SER A C 1
ATOM 640 O O . SER A 1 87 ? 2.521 -8.571 1.849 1.00 88.50 87 SER A O 1
ATOM 642 N N . ARG A 1 88 ? 1.936 -10.480 2.901 1.00 81.94 88 ARG A N 1
ATOM 643 C CA . ARG A 1 88 ? 1.856 -11.389 1.745 1.00 81.94 88 ARG A CA 1
ATOM 644 C C . ARG A 1 88 ? 0.611 -12.264 1.887 1.00 81.94 88 ARG A C 1
ATOM 646 O O . ARG A 1 88 ? 0.219 -12.592 3.000 1.00 81.94 88 ARG A O 1
ATOM 653 N N . ILE A 1 89 ? -0.031 -12.620 0.777 1.00 85.81 89 ILE A N 1
ATOM 654 C CA . ILE A 1 89 ? -1.265 -13.420 0.777 1.00 85.81 89 ILE A CA 1
ATOM 655 C C . ILE A 1 89 ? -1.017 -14.795 0.168 1.00 85.81 89 ILE A C 1
ATOM 657 O O . ILE A 1 89 ? -0.360 -14.915 -0.863 1.00 85.81 89 ILE A O 1
ATOM 661 N N . PHE A 1 90 ? -1.591 -15.814 0.793 1.00 83.69 90 PHE A N 1
ATOM 662 C CA . PHE A 1 90 ? -1.460 -17.209 0.404 1.00 83.69 90 PHE A CA 1
ATOM 663 C C . PHE A 1 90 ? -2.825 -17.883 0.377 1.00 83.69 90 PHE A C 1
ATOM 665 O O . PHE A 1 90 ? -3.740 -17.513 1.120 1.00 83.69 90 PHE A O 1
ATOM 672 N N . VAL A 1 91 ? -2.967 -18.904 -0.466 1.00 82.19 91 VAL A N 1
ATOM 673 C CA . VAL A 1 91 ? -4.193 -19.702 -0.510 1.00 82.19 91 VAL A CA 1
ATOM 674 C C . VAL A 1 91 ? -4.208 -20.647 0.685 1.00 82.19 91 VAL A C 1
ATOM 676 O O . VAL A 1 91 ? -3.298 -21.464 0.851 1.00 82.19 91 VAL A O 1
ATOM 679 N N . ALA A 1 92 ? -5.273 -20.577 1.478 1.00 80.19 92 ALA A N 1
ATOM 680 C CA . ALA A 1 92 ? -5.540 -21.544 2.526 1.00 80.19 92 ALA A CA 1
ATOM 681 C C . ALA A 1 92 ? -6.276 -22.744 1.915 1.00 80.19 92 ALA A C 1
ATOM 683 O O . ALA A 1 92 ? -7.366 -22.621 1.352 1.00 80.19 92 ALA A O 1
ATOM 684 N N . ARG A 1 93 ? -5.663 -23.929 1.986 1.00 67.44 93 ARG A N 1
ATOM 685 C CA . ARG A 1 93 ? -6.287 -25.178 1.540 1.00 67.44 93 ARG A CA 1
ATOM 686 C C . ARG A 1 93 ? -5.873 -26.319 2.449 1.00 67.44 93 ARG A C 1
ATOM 688 O O . ARG A 1 93 ? -4.732 -26.763 2.403 1.00 67.44 93 ARG A O 1
ATOM 695 N N . THR A 1 94 ? -6.836 -26.868 3.180 1.00 63.06 94 THR A N 1
ATOM 696 C CA . THR A 1 94 ? -6.635 -28.088 3.970 1.00 63.06 94 THR A CA 1
ATOM 697 C C . THR A 1 94 ? -7.344 -29.268 3.291 1.00 63.06 94 THR A C 1
ATOM 699 O O . THR A 1 94 ? -8.394 -29.103 2.664 1.00 63.06 94 THR A O 1
ATOM 702 N N . ARG A 1 95 ? -6.775 -30.479 3.384 1.00 55.59 95 ARG A N 1
ATOM 703 C CA . ARG A 1 95 ? -7.450 -31.720 2.939 1.00 55.59 95 ARG A CA 1
ATOM 704 C C . ARG A 1 95 ? -8.404 -32.291 3.993 1.00 55.59 95 ARG A C 1
ATOM 706 O O . ARG A 1 95 ? -9.222 -33.137 3.650 1.00 55.59 95 ARG A O 1
ATOM 713 N N . THR A 1 96 ? -8.269 -31.875 5.250 1.00 56.59 96 THR A N 1
ATOM 714 C CA . THR A 1 96 ? -8.842 -32.546 6.430 1.00 56.59 96 THR A CA 1
ATOM 715 C C . THR A 1 96 ? -9.884 -31.706 7.166 1.00 56.59 96 THR A C 1
ATOM 717 O O . THR A 1 96 ? -10.683 -32.258 7.916 1.00 56.59 96 THR A O 1
ATOM 720 N N . ASN A 1 97 ? -9.923 -30.395 6.932 1.00 59.59 97 ASN A N 1
ATOM 721 C CA . ASN A 1 97 ? -10.848 -29.464 7.561 1.00 59.59 97 ASN A CA 1
ATOM 722 C C . ASN A 1 97 ? -11.406 -28.457 6.529 1.00 59.59 97 ASN A C 1
ATOM 724 O O . ASN A 1 97 ? -10.727 -27.487 6.184 1.00 59.59 97 ASN A O 1
ATOM 728 N N . PRO A 1 98 ? -12.643 -28.651 6.032 1.00 61.00 98 PRO A N 1
ATOM 729 C CA . PRO A 1 98 ? -13.269 -27.737 5.075 1.00 61.00 98 PRO A CA 1
ATOM 730 C C . PRO A 1 98 ? -13.725 -26.412 5.710 1.00 61.00 98 PRO A C 1
ATOM 732 O O . PRO A 1 98 ? -14.281 -25.568 5.011 1.00 61.00 98 PRO A O 1
ATOM 735 N N . LYS A 1 99 ? -13.535 -26.230 7.025 1.00 66.44 99 LYS A N 1
ATOM 736 C CA . LYS A 1 99 ? -13.967 -25.053 7.778 1.00 66.44 99 LYS A CA 1
ATOM 737 C C . LYS A 1 99 ? -12.789 -24.150 8.163 1.00 66.44 99 LYS A C 1
ATOM 739 O O . LYS A 1 99 ? -12.558 -23.911 9.343 1.00 66.44 99 LYS A O 1
ATOM 744 N N . VAL A 1 100 ? -12.064 -23.649 7.170 1.00 77.69 100 VAL A N 1
ATOM 745 C CA . VAL A 1 100 ? -11.026 -22.624 7.361 1.00 77.69 100 VAL A CA 1
ATOM 746 C C . VAL A 1 100 ? -11.281 -21.435 6.441 1.00 77.69 100 VAL A C 1
ATOM 748 O O . VAL A 1 100 ? -12.068 -21.537 5.495 1.00 77.69 100 VAL A O 1
ATOM 751 N N . ALA A 1 101 ? -10.609 -20.315 6.702 1.00 86.69 101 ALA A N 1
ATOM 752 C CA . ALA A 1 101 ? -10.602 -19.185 5.785 1.00 86.69 101 ALA A CA 1
ATOM 753 C C . ALA A 1 101 ? -10.063 -19.571 4.399 1.00 86.69 101 ALA A C 1
ATOM 755 O O . ALA A 1 101 ? -9.349 -20.559 4.247 1.00 86.69 101 ALA A O 1
ATOM 756 N N . ARG A 1 102 ? -10.411 -18.792 3.370 1.00 84.38 102 ARG A N 1
ATOM 757 C CA . ARG A 1 102 ? -9.983 -19.055 1.979 1.00 84.38 102 ARG A CA 1
ATOM 758 C C . ARG A 1 102 ? -8.542 -18.620 1.722 1.00 84.38 102 ARG A C 1
ATOM 760 O O . ARG A 1 102 ? -7.861 -19.197 0.874 1.00 84.38 102 ARG A O 1
ATOM 767 N N . PHE A 1 103 ? -8.084 -17.614 2.457 1.00 90.25 103 PHE A N 1
ATOM 768 C CA . PHE A 1 103 ? -6.743 -17.061 2.367 1.00 90.25 103 PHE A CA 1
ATOM 769 C C . PHE A 1 103 ? -6.133 -16.863 3.755 1.00 90.25 103 PHE A C 1
ATOM 771 O O . PHE A 1 103 ? -6.837 -16.597 4.732 1.00 90.25 103 PHE A O 1
ATOM 778 N N . VAL A 1 104 ? -4.807 -16.940 3.814 1.00 94.69 104 VAL A N 1
ATOM 779 C CA . VAL A 1 104 ? -4.018 -16.452 4.948 1.00 94.69 104 VAL A CA 1
ATOM 780 C C . VAL A 1 104 ? -3.188 -15.272 4.462 1.00 94.69 104 VAL A C 1
ATOM 782 O O . VAL A 1 104 ? -2.472 -15.379 3.467 1.00 94.69 104 VAL A O 1
ATOM 785 N N . ILE A 1 105 ? -3.305 -14.135 5.142 1.00 95.94 105 ILE A N 1
ATOM 786 C CA . ILE A 1 105 ? -2.448 -12.971 4.922 1.00 95.94 105 ILE A CA 1
ATOM 787 C C . ILE A 1 105 ? -1.380 -12.979 6.013 1.00 95.94 105 ILE A C 1
ATOM 789 O O . ILE A 1 105 ? -1.667 -12.616 7.151 1.00 95.94 105 ILE A O 1
ATOM 793 N N . ASN A 1 106 ? -0.159 -13.386 5.676 1.00 95.75 106 ASN A N 1
ATOM 794 C CA . ASN A 1 106 ? 0.981 -13.256 6.579 1.00 95.75 106 ASN A CA 1
ATOM 795 C C . ASN A 1 106 ? 1.381 -11.784 6.661 1.00 95.75 106 ASN A C 1
ATOM 797 O O . ASN A 1 106 ? 1.518 -11.127 5.629 1.00 95.75 106 ASN A O 1
ATOM 801 N N . THR A 1 107 ? 1.569 -11.263 7.868 1.00 94.94 107 THR A N 1
ATOM 802 C CA . THR A 1 107 ? 2.009 -9.887 8.104 1.00 94.94 107 THR A CA 1
ATOM 803 C C . THR A 1 107 ? 3.076 -9.845 9.182 1.00 94.94 107 THR A C 1
ATOM 805 O O . THR A 1 107 ? 2.990 -10.572 10.170 1.00 94.94 107 THR A O 1
ATOM 808 N N . VAL A 1 108 ? 4.051 -8.952 9.023 1.00 92.06 108 VAL A N 1
ATOM 809 C CA . VAL A 1 108 ? 5.152 -8.821 9.984 1.00 92.06 108 VAL A CA 1
ATOM 810 C C . VAL A 1 108 ? 4.934 -7.587 10.841 1.00 92.06 108 VAL A C 1
ATOM 812 O O . VAL A 1 108 ? 5.132 -6.458 10.397 1.00 92.06 108 VAL A O 1
ATOM 815 N N . GLY A 1 109 ? 4.472 -7.806 12.069 1.00 92.69 109 GLY A N 1
ATOM 816 C CA . GLY A 1 109 ? 4.270 -6.736 13.041 1.00 92.69 109 GLY A CA 1
ATOM 817 C C . GLY A 1 109 ? 5.598 -6.174 13.571 1.00 92.69 109 GLY A C 1
ATOM 818 O O . GLY A 1 109 ? 6.626 -6.838 13.494 1.00 92.69 109 GLY A O 1
ATOM 819 N N . PRO A 1 110 ? 5.617 -4.957 14.129 1.00 91.25 110 PRO A N 1
ATOM 820 C CA . PRO A 1 110 ? 6.805 -4.425 14.792 1.00 91.25 110 PRO A CA 1
ATOM 821 C C . PRO A 1 110 ? 6.958 -4.986 16.207 1.00 91.25 110 PRO A C 1
ATOM 823 O O . PRO A 1 110 ? 5.958 -5.180 16.905 1.00 91.25 110 PRO A O 1
ATOM 826 N N . ALA A 1 111 ? 8.205 -5.160 16.648 1.00 94.31 111 ALA A N 1
ATOM 827 C CA . ALA A 1 111 ? 8.543 -5.283 18.064 1.00 94.31 111 ALA A CA 1
ATOM 828 C C . ALA A 1 111 ? 8.378 -3.927 18.767 1.00 94.31 111 ALA A C 1
ATOM 830 O O . ALA A 1 111 ? 8.771 -2.892 18.219 1.00 94.31 111 ALA A O 1
ATOM 831 N N . TYR A 1 112 ? 7.809 -3.927 19.971 1.00 96.00 112 TYR A N 1
ATOM 832 C CA . TYR A 1 112 ? 7.493 -2.713 20.716 1.00 96.00 112 TYR A CA 1
ATOM 833 C C . TYR A 1 112 ? 8.412 -2.505 21.920 1.00 96.00 112 TYR A C 1
ATOM 835 O O . TYR A 1 112 ? 8.602 -3.401 22.744 1.00 96.00 112 TYR A O 1
ATOM 843 N N . THR A 1 113 ? 8.889 -1.272 22.067 1.00 92.38 113 THR A N 1
ATOM 844 C 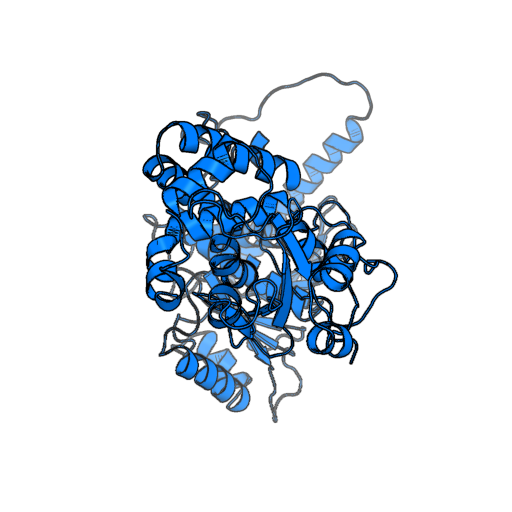CA . THR A 1 113 ? 9.422 -0.715 23.309 1.00 92.38 113 THR A CA 1
ATOM 845 C C . THR A 1 113 ? 8.917 0.726 23.474 1.00 92.38 113 THR A C 1
ATOM 847 O O . THR A 1 113 ? 8.582 1.379 22.482 1.00 92.38 113 THR A O 1
ATOM 850 N N . PRO A 1 114 ? 8.871 1.279 24.699 1.00 91.50 114 PRO A N 1
ATOM 851 C CA . PRO A 1 114 ? 8.492 2.680 24.896 1.00 91.50 114 PRO A CA 1
ATOM 852 C C . PRO A 1 114 ? 9.332 3.667 24.066 1.00 91.50 114 PRO A C 1
ATOM 854 O O . PRO A 1 114 ? 8.827 4.703 23.640 1.00 91.50 114 PRO A O 1
ATOM 857 N N . GLU A 1 115 ? 10.597 3.343 23.793 1.00 91.38 115 GLU A N 1
ATOM 858 C CA . GLU A 1 115 ? 11.521 4.182 23.021 1.00 91.38 115 GLU A CA 1
ATOM 859 C C . GLU A 1 115 ? 11.218 4.180 21.517 1.00 91.38 115 GLU A C 1
ATOM 861 O O . GLU A 1 115 ? 11.553 5.145 20.830 1.00 91.38 115 GLU A O 1
ATOM 866 N N . ASN A 1 116 ? 10.590 3.119 20.995 1.00 83.94 116 ASN A N 1
ATOM 867 C CA . ASN A 1 116 ? 10.262 2.985 19.574 1.00 83.94 116 ASN A CA 1
ATOM 868 C C . ASN A 1 116 ? 8.761 3.135 19.270 1.00 83.94 116 ASN A C 1
ATOM 870 O O . ASN A 1 116 ? 8.358 2.904 18.129 1.00 83.94 116 ASN A O 1
ATOM 874 N N . ALA A 1 117 ? 7.951 3.540 20.255 1.00 76.44 117 ALA A N 1
ATOM 875 C CA . ALA A 1 117 ? 6.489 3.512 20.193 1.00 76.44 117 ALA A CA 1
ATOM 876 C C . ALA A 1 117 ? 5.907 4.166 18.926 1.00 76.44 117 ALA A C 1
ATOM 878 O O . ALA A 1 117 ? 5.015 3.606 18.293 1.00 76.44 117 ALA A O 1
ATOM 879 N N . GLU A 1 118 ? 6.448 5.311 18.490 1.00 68.69 118 GLU A N 1
ATOM 880 C CA . GLU A 1 118 ? 5.992 5.985 17.265 1.00 68.69 118 GLU A CA 1
ATOM 881 C C . GLU A 1 118 ? 6.283 5.168 15.997 1.00 68.69 118 GLU A C 1
ATOM 883 O O . GLU A 1 118 ? 5.428 5.035 15.117 1.00 68.69 118 GLU A O 1
ATOM 888 N N . GLN A 1 119 ? 7.482 4.589 15.903 1.00 70.25 119 GLN A N 1
ATOM 889 C CA . GLN A 1 119 ? 7.872 3.761 14.765 1.00 70.25 119 GLN A CA 1
ATOM 890 C C . GLN A 1 119 ? 7.111 2.429 14.756 1.00 70.25 119 GLN A C 1
ATOM 892 O O . GLN A 1 119 ? 6.690 1.965 13.694 1.00 70.25 119 GLN A O 1
ATOM 897 N N . ALA A 1 120 ? 6.874 1.845 15.931 1.00 74.56 120 ALA A N 1
ATOM 898 C CA . ALA A 1 120 ? 6.037 0.666 16.078 1.00 74.56 120 ALA A CA 1
ATOM 899 C C . ALA A 1 120 ? 4.584 0.966 15.661 1.00 74.56 120 ALA A C 1
ATOM 901 O O . ALA A 1 120 ? 4.002 0.204 14.894 1.00 74.56 120 ALA A O 1
ATOM 902 N N . ALA A 1 121 ? 4.003 2.100 16.053 1.00 73.88 121 ALA A N 1
ATOM 903 C CA . ALA A 1 121 ? 2.656 2.477 15.617 1.00 73.88 121 ALA A CA 1
ATOM 904 C C . ALA A 1 121 ? 2.549 2.605 14.091 1.00 73.88 121 ALA A C 1
ATOM 906 O O . ALA A 1 121 ? 1.597 2.104 13.487 1.00 73.88 121 ALA A O 1
ATOM 907 N N . PHE A 1 122 ? 3.553 3.212 13.455 1.00 71.69 122 PHE A N 1
ATOM 908 C CA . PHE A 1 122 ? 3.635 3.323 11.999 1.00 71.69 122 PHE A CA 1
ATOM 909 C C . PHE A 1 122 ? 3.665 1.951 11.307 1.00 71.69 122 PHE A C 1
ATOM 911 O O . PHE A 1 122 ? 2.882 1.702 10.387 1.00 71.69 122 PHE A O 1
ATOM 918 N N . TYR A 1 123 ? 4.523 1.033 11.757 1.00 75.38 123 TYR A N 1
ATOM 919 C CA . TYR A 1 123 ? 4.609 -0.300 11.157 1.00 75.38 123 TYR A CA 1
ATOM 920 C C . TYR A 1 123 ? 3.364 -1.148 11.431 1.00 75.38 123 TYR A C 1
ATOM 922 O O . TYR A 1 123 ? 2.915 -1.881 10.548 1.00 75.38 123 TYR A O 1
ATOM 930 N N . LEU A 1 124 ? 2.754 -1.016 12.611 1.00 90.00 124 LEU A N 1
ATOM 931 C CA . LEU A 1 124 ? 1.498 -1.688 12.927 1.00 90.00 124 LEU A CA 1
ATOM 932 C C . LEU A 1 124 ? 0.364 -1.186 12.020 1.00 90.00 124 LEU A C 1
ATOM 934 O O . LEU A 1 124 ? -0.372 -1.994 11.455 1.00 90.00 124 LEU A O 1
ATOM 938 N N . GLN A 1 125 ? 0.263 0.127 11.796 1.00 82.12 125 GLN A N 1
ATOM 939 C CA . GLN A 1 125 ? -0.677 0.697 10.826 1.00 82.12 125 GLN A CA 1
ATOM 940 C C . GLN A 1 125 ? -0.399 0.189 9.402 1.00 82.12 125 GLN A C 1
ATOM 942 O O . GLN A 1 125 ? -1.335 -0.110 8.656 1.00 82.12 125 GLN A O 1
ATOM 947 N N . SER A 1 126 ? 0.875 0.049 9.026 1.00 69.25 126 SER A N 1
ATOM 948 C CA . SER A 1 126 ? 1.278 -0.500 7.728 1.00 69.25 126 SER A CA 1
ATOM 949 C C . SER A 1 126 ? 0.828 -1.958 7.546 1.00 69.25 126 SER A C 1
ATOM 951 O O . SER A 1 126 ? 0.367 -2.311 6.459 1.00 69.25 126 SER A O 1
ATOM 953 N N . CYS A 1 127 ? 0.841 -2.783 8.603 1.00 85.25 127 CYS A N 1
ATOM 954 C CA . CYS A 1 127 ? 0.290 -4.147 8.561 1.00 85.25 127 CYS A CA 1
ATOM 955 C C . CYS A 1 127 ? -1.198 -4.141 8.176 1.00 85.25 127 CYS A C 1
ATOM 957 O O . CYS A 1 127 ? -1.634 -4.902 7.313 1.00 85.25 127 CYS A O 1
ATOM 959 N N . TYR A 1 128 ? -1.995 -3.245 8.768 1.00 90.56 128 TYR A N 1
ATOM 960 C CA . TYR A 1 128 ? -3.403 -3.100 8.387 1.00 90.56 128 TYR A CA 1
ATOM 961 C C . TYR A 1 128 ? -3.558 -2.560 6.960 1.00 90.56 128 TYR A C 1
ATOM 963 O O . TYR A 1 128 ? -4.322 -3.117 6.178 1.00 90.56 128 TYR A O 1
ATOM 971 N N . SER A 1 129 ? -2.820 -1.510 6.591 1.00 82.12 129 SER A N 1
ATOM 972 C CA . SER A 1 129 ? -2.883 -0.901 5.252 1.00 82.12 129 SER A CA 1
ATOM 973 C C . SER A 1 129 ? -2.585 -1.918 4.144 1.00 82.12 129 SER A C 1
ATOM 975 O O . SER A 1 129 ? -3.360 -2.070 3.196 1.00 82.12 129 SER A O 1
ATOM 977 N N . THR A 1 130 ? -1.497 -2.677 4.289 1.00 72.38 130 THR A N 1
ATOM 978 C CA . THR A 1 130 ? -1.067 -3.671 3.296 1.00 72.38 130 THR A CA 1
ATOM 979 C C . THR A 1 130 ? -1.986 -4.894 3.261 1.00 72.38 130 THR A C 1
ATOM 981 O O . THR A 1 130 ? -2.342 -5.345 2.171 1.00 72.38 130 THR A O 1
ATOM 984 N N . SER A 1 131 ? -2.471 -5.381 4.408 1.00 88.62 131 SER A N 1
ATOM 985 C CA . SER A 1 131 ? -3.467 -6.465 4.443 1.00 88.62 131 SER A CA 1
ATOM 986 C C . SER A 1 131 ? -4.820 -6.059 3.839 1.00 88.62 131 SER A C 1
ATOM 988 O O . SER A 1 131 ? -5.391 -6.834 3.070 1.00 88.62 131 SER A O 1
ATOM 990 N N . PHE A 1 132 ? -5.310 -4.835 4.072 1.00 86.06 132 PHE A N 1
ATOM 991 C CA . PHE A 1 132 ? -6.515 -4.326 3.402 1.00 86.06 132 PHE A CA 1
ATOM 992 C C . PHE A 1 132 ? -6.304 -4.106 1.900 1.00 86.06 132 PHE A C 1
ATOM 994 O O . PHE A 1 132 ? -7.210 -4.375 1.111 1.00 86.06 132 PHE A O 1
ATOM 1001 N N . ALA A 1 133 ? -5.116 -3.667 1.473 1.00 71.25 133 ALA A N 1
ATOM 1002 C CA . ALA A 1 133 ? -4.786 -3.567 0.052 1.00 71.25 133 ALA A CA 1
ATOM 1003 C C . ALA A 1 133 ? -4.846 -4.939 -0.643 1.00 71.25 133 ALA A C 1
ATOM 1005 O O . ALA A 1 133 ? -5.422 -5.050 -1.727 1.00 71.25 133 ALA A O 1
ATOM 1006 N N . LEU A 1 134 ? -4.333 -5.993 0.003 1.00 72.38 134 LEU A N 1
ATOM 1007 C CA . LEU A 1 134 ? -4.454 -7.372 -0.479 1.00 72.38 134 LEU A CA 1
ATOM 1008 C C . LEU A 1 134 ? -5.915 -7.837 -0.490 1.00 72.38 134 LEU A C 1
ATOM 1010 O O . LEU A 1 134 ? -6.369 -8.385 -1.492 1.00 72.38 134 LEU A O 1
ATOM 1014 N N . ALA A 1 135 ? -6.681 -7.557 0.565 1.00 77.25 135 ALA A N 1
ATOM 1015 C CA . ALA A 1 135 ? -8.104 -7.885 0.605 1.00 77.25 135 ALA A CA 1
ATOM 1016 C C . ALA A 1 135 ? -8.878 -7.241 -0.558 1.00 77.25 135 ALA A C 1
ATOM 1018 O O . ALA A 1 135 ? -9.665 -7.909 -1.226 1.00 77.25 135 ALA A O 1
ATOM 1019 N N . ASN A 1 136 ? -8.596 -5.975 -0.867 1.00 73.69 136 ASN A N 1
ATOM 1020 C CA . ASN A 1 136 ? -9.198 -5.278 -2.001 1.00 73.69 136 ASN A CA 1
ATOM 1021 C C . ASN A 1 136 ? -8.764 -5.882 -3.346 1.00 73.69 136 ASN A C 1
ATOM 1023 O O . ASN A 1 136 ? -9.611 -6.109 -4.208 1.00 73.69 136 ASN A O 1
ATOM 1027 N N . ALA A 1 137 ? -7.473 -6.184 -3.519 1.00 64.31 137 ALA A N 1
ATOM 1028 C CA . ALA A 1 137 ? -6.937 -6.756 -4.757 1.00 64.31 137 ALA A CA 1
ATOM 1029 C C . ALA A 1 137 ? -7.529 -8.137 -5.090 1.00 64.31 137 ALA A C 1
ATOM 1031 O O . ALA A 1 137 ? -7.677 -8.476 -6.262 1.00 64.31 137 ALA A O 1
ATOM 1032 N N . TYR A 1 138 ? -7.900 -8.913 -4.069 1.00 70.25 138 TYR A N 1
ATOM 1033 C CA . TYR A 1 138 ? -8.521 -10.232 -4.214 1.00 70.25 138 TYR A CA 1
ATOM 1034 C C . TYR A 1 138 ? -10.052 -10.204 -4.052 1.00 70.25 138 TYR A C 1
ATOM 1036 O O . TYR A 1 138 ? -10.679 -11.262 -3.990 1.00 70.25 138 TYR A O 1
ATOM 1044 N N . ALA A 1 139 ? -10.659 -9.010 -4.005 1.00 76.12 139 ALA A N 1
ATOM 1045 C CA . ALA A 1 139 ? -12.100 -8.799 -3.833 1.00 76.12 139 ALA A CA 1
ATOM 1046 C C . ALA A 1 139 ? -12.694 -9.541 -2.616 1.00 76.12 139 ALA A C 1
ATOM 1048 O O . ALA A 1 139 ? -13.793 -10.099 -2.676 1.00 76.12 139 ALA A O 1
ATOM 1049 N N . LEU A 1 140 ? -11.952 -9.565 -1.508 1.00 82.56 140 LEU A N 1
ATOM 1050 C CA . LEU A 1 140 ? -12.370 -10.197 -0.261 1.00 82.56 140 LEU A CA 1
ATOM 1051 C C . LEU A 1 140 ? -13.386 -9.308 0.461 1.00 82.56 140 LEU A C 1
ATOM 1053 O O . LEU A 1 140 ? -13.243 -8.087 0.519 1.00 82.56 140 LEU A O 1
ATOM 1057 N N . THR A 1 141 ? -14.409 -9.927 1.041 1.00 89.12 141 THR A N 1
ATOM 1058 C CA . THR A 1 141 ? -15.506 -9.225 1.722 1.00 89.12 141 THR A CA 1
ATOM 1059 C C . THR A 1 141 ? -15.439 -9.338 3.240 1.00 89.12 141 THR A C 1
ATOM 1061 O O . THR A 1 141 ? -16.084 -8.546 3.930 1.00 89.12 141 THR A O 1
ATOM 1064 N N . SER A 1 142 ? -14.646 -10.281 3.761 1.00 95.50 142 SER A N 1
ATOM 1065 C CA . SER A 1 142 ? -14.454 -10.497 5.195 1.00 95.50 142 SER A CA 1
ATOM 1066 C C . SER A 1 142 ? -12.997 -10.790 5.568 1.00 95.50 142 SER A C 1
ATOM 1068 O O . SER A 1 142 ? -12.320 -11.570 4.901 1.00 95.50 142 SER A O 1
ATOM 1070 N N . ILE A 1 143 ? -12.511 -10.188 6.652 1.00 97.94 143 ILE A N 1
ATOM 1071 C CA . ILE A 1 143 ? -11.137 -10.373 7.143 1.00 97.94 143 ILE A CA 1
ATOM 1072 C C . ILE A 1 143 ? -11.115 -10.481 8.668 1.00 97.94 143 ILE A C 1
ATOM 1074 O O . ILE A 1 143 ? -11.835 -9.757 9.354 1.00 97.94 143 ILE A O 1
ATOM 1078 N N . ALA A 1 144 ? -10.293 -11.375 9.207 1.00 98.50 144 ALA A N 1
ATOM 1079 C CA . ALA A 1 144 ? -10.137 -11.564 10.644 1.00 98.50 144 ALA A CA 1
ATOM 1080 C C . ALA A 1 144 ? -8.685 -11.332 11.078 1.00 98.50 144 ALA A C 1
ATOM 1082 O O . ALA A 1 144 ? -7.754 -11.883 10.497 1.00 98.50 144 ALA A O 1
ATOM 1083 N N . TYR A 1 145 ? -8.508 -10.526 12.116 1.00 98.56 145 TYR A N 1
ATOM 1084 C CA . TYR A 1 145 ? -7.237 -10.117 12.693 1.00 98.56 145 TYR A CA 1
ATOM 1085 C C . TYR A 1 145 ? -7.099 -10.644 14.127 1.00 98.56 145 TYR A C 1
ATOM 1087 O O . TYR A 1 145 ? -8.083 -10.651 14.870 1.00 98.56 145 TYR A O 1
ATOM 1095 N N . PRO A 1 146 ? -5.890 -11.012 14.570 1.00 98.00 146 PRO A N 1
ATOM 1096 C CA . PRO A 1 146 ? -5.561 -11.095 15.984 1.00 98.00 146 PRO A CA 1
ATOM 1097 C C . PRO A 1 146 ? -5.189 -9.704 16.520 1.00 98.00 146 PRO A C 1
ATOM 1099 O O . PRO A 1 146 ? -5.189 -8.708 15.794 1.00 98.00 146 PRO A O 1
ATOM 1102 N N . ALA A 1 147 ? -4.798 -9.628 17.792 1.00 96.81 147 ALA A N 1
ATOM 1103 C CA . ALA A 1 147 ? -4.075 -8.469 18.311 1.00 96.81 147 ALA A CA 1
ATOM 1104 C C . ALA A 1 147 ? -2.608 -8.515 17.835 1.00 96.81 147 ALA A C 1
ATOM 1106 O O . ALA A 1 147 ? -1.737 -9.036 18.536 1.00 96.81 147 ALA A O 1
ATOM 1107 N N . ILE A 1 148 ? -2.353 -8.032 16.611 1.00 96.94 148 ILE A N 1
ATOM 1108 C CA . ILE A 1 148 ? -1.018 -8.028 15.982 1.00 96.94 148 ILE A CA 1
ATOM 1109 C C . ILE A 1 148 ? 0.005 -7.383 16.931 1.00 96.94 148 ILE A C 1
ATOM 1111 O O . ILE A 1 148 ? -0.256 -6.336 17.520 1.00 96.94 148 ILE A O 1
ATOM 1115 N N . SER A 1 149 ? 1.168 -8.022 17.070 1.00 96.62 149 SER A N 1
ATOM 1116 C CA . SER A 1 149 ? 2.279 -7.627 17.948 1.00 96.62 149 SER A CA 1
ATOM 1117 C C . SER A 1 149 ? 2.013 -7.626 19.462 1.00 96.62 149 SER A C 1
ATOM 1119 O O . SER A 1 149 ? 2.953 -7.430 20.227 1.00 96.62 149 SER A O 1
ATOM 1121 N N . CYS A 1 150 ? 0.799 -7.906 19.947 1.00 96.19 150 CYS A N 1
ATOM 1122 C CA . CYS A 1 150 ? 0.492 -7.870 21.387 1.00 96.19 150 CYS A CA 1
ATOM 1123 C C . CYS A 1 150 ? 0.967 -9.096 22.188 1.00 96.19 150 CYS A C 1
ATOM 1125 O O . CYS A 1 150 ? 0.776 -9.140 23.401 1.00 96.19 150 CYS A O 1
ATOM 1127 N N . GLY A 1 151 ? 1.544 -10.098 21.520 1.00 91.69 151 GLY A N 1
ATOM 1128 C CA . GLY A 1 151 ? 2.141 -11.280 22.147 1.00 91.69 151 GLY A CA 1
ATOM 1129 C C . GLY A 1 151 ? 3.639 -11.097 22.396 1.00 91.69 151 GLY A C 1
ATOM 1130 O O . GLY A 1 151 ? 4.053 -10.214 23.146 1.00 91.69 151 GLY A O 1
ATOM 1131 N N . ALA A 1 152 ? 4.457 -11.913 21.724 1.00 90.56 152 ALA A N 1
ATOM 1132 C CA . ALA A 1 152 ? 5.920 -11.902 21.847 1.00 90.56 152 ALA A CA 1
ATOM 1133 C C . ALA A 1 152 ? 6.575 -10.548 21.506 1.00 90.56 152 ALA A C 1
ATOM 1135 O O . ALA A 1 152 ? 7.682 -10.271 21.948 1.00 90.56 152 ALA A O 1
ATOM 1136 N N . PHE A 1 153 ? 5.896 -9.695 20.734 1.00 92.31 153 PHE A N 1
ATOM 1137 C CA . PHE A 1 153 ? 6.380 -8.363 20.351 1.00 92.31 153 PHE A CA 1
ATOM 1138 C C . PHE A 1 153 ? 5.939 -7.250 21.312 1.00 92.31 153 PHE A C 1
ATOM 1140 O O . PHE A 1 153 ? 6.280 -6.092 21.088 1.00 92.31 153 PHE A O 1
ATOM 1147 N N . HIS A 1 154 ? 5.230 -7.597 22.391 1.00 96.00 154 HIS A N 1
ATOM 1148 C CA . HIS A 1 154 ? 4.935 -6.745 23.547 1.00 96.00 154 HIS A CA 1
ATOM 1149 C C . HIS A 1 154 ? 4.199 -5.425 23.265 1.00 96.00 154 HIS A C 1
ATOM 1151 O O . HIS A 1 154 ? 4.204 -4.524 24.104 1.00 96.00 154 HIS A O 1
ATOM 1157 N N . TYR A 1 155 ? 3.518 -5.306 22.124 1.00 97.88 155 TYR A N 1
ATOM 1158 C CA . TYR A 1 155 ? 2.751 -4.107 21.793 1.00 97.88 155 TYR A CA 1
ATOM 1159 C C . TYR A 1 155 ? 1.565 -3.934 22.765 1.00 97.88 155 TYR A C 1
ATOM 1161 O O . TYR A 1 155 ? 0.769 -4.870 22.910 1.00 97.88 155 TYR A O 1
ATOM 1169 N N . PRO A 1 156 ? 1.380 -2.767 23.415 1.00 98.06 156 PRO A N 1
ATOM 1170 C CA . PRO A 1 156 ? 0.287 -2.545 24.356 1.00 98.06 156 PRO A CA 1
ATOM 1171 C C . PRO A 1 156 ? -1.091 -2.766 23.702 1.00 98.06 156 PRO A C 1
ATOM 1173 O O . PRO A 1 156 ? -1.421 -2.082 22.731 1.00 98.06 156 PRO A O 1
ATOM 1176 N N . PRO A 1 157 ? -1.944 -3.673 24.222 1.00 98.00 157 PRO A N 1
ATOM 1177 C CA . PRO A 1 157 ? -3.202 -4.028 23.557 1.00 98.00 157 PRO A CA 1
ATOM 1178 C C . PRO A 1 157 ? -4.178 -2.865 23.348 1.00 98.00 157 PRO A C 1
ATOM 1180 O O . PRO A 1 157 ? -4.888 -2.844 22.347 1.00 98.00 157 PRO A O 1
ATOM 1183 N N . ALA A 1 158 ? -4.215 -1.894 24.267 1.00 97.75 158 ALA A N 1
ATOM 1184 C CA . ALA A 1 158 ? -5.082 -0.721 24.135 1.00 97.75 158 ALA A CA 1
ATOM 1185 C C . ALA A 1 158 ? -4.637 0.172 22.966 1.00 97.75 158 ALA A C 1
ATOM 1187 O O . ALA A 1 158 ? -5.445 0.546 22.121 1.00 97.75 158 ALA A O 1
ATOM 1188 N N . GLU A 1 159 ? -3.332 0.431 22.860 1.00 96.94 159 GLU A N 1
ATOM 1189 C CA . GLU A 1 159 ? -2.754 1.201 21.756 1.00 96.94 159 GLU A CA 1
ATOM 1190 C C . GLU A 1 159 ? -2.913 0.462 20.419 1.00 96.94 159 GLU A C 1
ATOM 1192 O O . GLU A 1 159 ? -3.298 1.060 19.415 1.00 96.94 159 GLU A O 1
ATOM 1197 N N . ALA A 1 160 ? -2.703 -0.859 20.403 1.00 97.56 160 ALA A N 1
ATOM 1198 C CA . ALA A 1 160 ? -2.909 -1.675 19.208 1.00 97.56 160 ALA A CA 1
ATOM 1199 C C . ALA A 1 160 ? -4.370 -1.658 18.727 1.00 97.56 160 ALA A C 1
ATOM 1201 O O . ALA A 1 160 ? -4.623 -1.581 17.521 1.00 97.56 160 ALA A O 1
ATOM 1202 N N . ALA A 1 161 ? -5.337 -1.691 19.651 1.00 97.88 161 ALA A N 1
ATOM 1203 C CA . ALA A 1 161 ? -6.757 -1.575 19.326 1.00 97.88 161 ALA A CA 1
ATOM 1204 C C . ALA A 1 161 ? -7.082 -0.215 18.689 1.00 97.88 161 ALA A C 1
ATOM 1206 O O . ALA A 1 161 ? -7.797 -0.167 17.687 1.00 97.88 161 ALA A O 1
ATOM 1207 N N . GLN A 1 162 ? -6.514 0.877 19.209 1.00 94.81 162 GLN A N 1
ATOM 1208 C CA . GLN A 1 162 ? -6.672 2.219 18.635 1.00 94.81 162 GLN A CA 1
ATOM 1209 C C . GLN A 1 162 ? -6.095 2.314 17.217 1.00 94.81 162 GLN A C 1
ATOM 1211 O O . GLN A 1 162 ? -6.754 2.850 16.321 1.00 94.81 162 GLN A O 1
ATOM 1216 N N . VAL A 1 163 ? -4.909 1.739 16.981 1.00 91.62 163 VAL A N 1
ATOM 1217 C CA . VAL A 1 163 ? -4.322 1.645 15.632 1.00 91.62 163 VAL A CA 1
ATOM 1218 C C . VAL A 1 163 ? -5.219 0.831 14.694 1.00 91.62 163 VAL A C 1
ATOM 1220 O O . VAL A 1 163 ? -5.434 1.235 13.550 1.00 91.62 163 VAL A O 1
ATOM 1223 N N . GLY A 1 164 ? -5.787 -0.280 15.168 1.00 92.19 164 GLY A N 1
ATOM 1224 C CA . GLY A 1 164 ? -6.752 -1.086 14.414 1.00 92.19 164 GLY A CA 1
ATOM 1225 C C . GLY A 1 164 ? -8.031 -0.324 14.043 1.00 92.19 164 GLY A C 1
ATOM 1226 O O . GLY A 1 164 ? -8.440 -0.353 12.881 1.00 92.19 164 GLY A O 1
ATOM 1227 N N . ILE A 1 165 ? -8.635 0.405 14.990 1.00 92.56 165 ILE A N 1
ATOM 1228 C CA . ILE A 1 165 ? -9.820 1.256 14.764 1.00 92.56 165 ILE A CA 1
ATOM 1229 C C . ILE A 1 165 ? -9.546 2.284 13.661 1.00 92.56 165 ILE A C 1
ATOM 1231 O O . ILE A 1 165 ? -10.316 2.393 12.700 1.00 92.56 165 ILE A O 1
ATOM 1235 N N . GLU A 1 166 ? -8.441 3.025 13.776 1.00 84.44 166 GLU A N 1
ATOM 1236 C CA . GLU A 1 166 ? -8.091 4.060 12.800 1.00 84.44 166 GLU A CA 1
ATOM 1237 C C . GLU A 1 166 ? -7.802 3.456 11.423 1.00 84.44 166 GLU A C 1
ATOM 1239 O O . GLU A 1 166 ? -8.211 4.005 10.398 1.00 84.44 166 GLU A O 1
ATOM 1244 N N . SER A 1 167 ? -7.161 2.288 11.393 1.00 83.81 167 SER A N 1
ATOM 1245 C CA . SER A 1 167 ? -6.810 1.614 10.146 1.00 83.81 167 SER A CA 1
ATOM 1246 C C . SER A 1 167 ? -8.039 1.067 9.418 1.00 83.81 167 SER A C 1
ATOM 1248 O O . SER A 1 167 ? -8.146 1.225 8.204 1.00 83.81 167 SER A O 1
ATOM 1250 N N . ILE A 1 168 ? -9.014 0.493 10.131 1.00 89.12 168 ILE A N 1
ATOM 1251 C CA . ILE A 1 168 ? -10.298 0.075 9.540 1.00 89.12 168 ILE A CA 1
ATOM 1252 C C . ILE A 1 168 ? -11.017 1.277 8.936 1.00 89.12 168 ILE A C 1
ATOM 1254 O O . ILE A 1 168 ? -11.489 1.214 7.801 1.00 89.12 168 ILE A O 1
ATOM 1258 N N . ARG A 1 169 ? -11.050 2.400 9.660 1.00 82.88 169 ARG A N 1
ATOM 1259 C CA . ARG A 1 169 ? -11.654 3.639 9.161 1.00 82.88 169 ARG A CA 1
ATOM 1260 C C . ARG A 1 169 ? -11.004 4.126 7.871 1.00 82.88 169 ARG A C 1
ATOM 1262 O O . ARG A 1 169 ? -11.704 4.660 7.012 1.00 82.88 169 ARG A O 1
ATOM 1269 N N . GLN A 1 170 ? -9.689 3.974 7.764 1.00 76.62 170 GLN A N 1
ATOM 1270 C CA . GLN A 1 170 ? -8.910 4.495 6.650 1.00 76.62 170 GLN A CA 1
ATOM 1271 C C . GLN A 1 170 ? -8.855 3.551 5.443 1.00 76.62 170 GLN A C 1
ATOM 1273 O O . GLN A 1 170 ? -8.734 4.048 4.329 1.00 76.62 170 GLN A O 1
ATOM 1278 N N . TYR A 1 171 ? -8.926 2.228 5.632 1.00 78.94 171 TYR A N 1
ATOM 1279 C CA . TYR A 1 171 ? -8.568 1.268 4.577 1.00 78.94 171 TYR A CA 1
ATOM 1280 C C . TYR A 1 171 ? -9.642 0.209 4.254 1.00 78.94 171 TYR A C 1
ATOM 1282 O O . TYR A 1 171 ? -9.563 -0.423 3.196 1.00 78.94 171 TYR A O 1
ATOM 1290 N N . ALA A 1 172 ? -10.671 0.020 5.092 1.00 80.81 172 ALA A N 1
ATOM 1291 C CA . ALA A 1 172 ? -11.687 -1.030 4.915 1.00 80.81 172 ALA A CA 1
ATOM 1292 C C . ALA A 1 172 ? -12.804 -0.650 3.913 1.00 80.81 172 ALA A C 1
ATOM 1294 O O . ALA A 1 172 ? -13.988 -0.712 4.233 1.00 80.81 172 ALA A O 1
ATOM 1295 N N . PHE A 1 173 ? -12.445 -0.231 2.695 1.00 72.00 173 PHE A N 1
ATOM 1296 C CA . PHE A 1 173 ? -13.405 0.301 1.713 1.00 72.00 173 PHE A CA 1
ATOM 1297 C C . PHE A 1 173 ? -14.357 -0.751 1.117 1.00 72.00 173 PHE A C 1
ATOM 1299 O O . PHE A 1 173 ? -15.554 -0.489 1.014 1.00 72.00 173 PHE A O 1
ATOM 1306 N N . ASN A 1 174 ? -13.846 -1.925 0.717 1.00 76.44 174 ASN A N 1
ATOM 1307 C CA . ASN A 1 174 ? -14.651 -2.990 0.087 1.00 76.44 174 ASN A CA 1
ATOM 1308 C C . ASN A 1 174 ? -14.963 -4.164 1.028 1.00 76.44 174 ASN A C 1
ATOM 1310 O O . ASN A 1 174 ? -15.782 -5.027 0.705 1.00 76.44 174 ASN A O 1
ATOM 1314 N N . VAL A 1 175 ? -14.317 -4.194 2.193 1.00 85.94 175 VAL A N 1
ATOM 1315 C CA . VAL A 1 175 ? -14.530 -5.212 3.220 1.00 85.94 175 VAL A CA 1
ATOM 1316 C C . VAL A 1 175 ? -15.766 -4.837 4.032 1.00 85.94 175 VAL A C 1
ATOM 1318 O O . VAL A 1 175 ? -15.880 -3.713 4.509 1.00 85.94 175 VAL A O 1
ATOM 1321 N N . LYS A 1 176 ? -16.695 -5.780 4.192 1.00 92.38 176 LYS A N 1
ATOM 1322 C CA . LYS A 1 176 ? -17.973 -5.576 4.895 1.00 92.38 176 LYS A CA 1
ATOM 1323 C C . LYS A 1 176 ? -17.991 -6.183 6.294 1.00 92.38 176 LYS A C 1
ATOM 1325 O O . LYS A 1 176 ? -18.841 -5.816 7.098 1.00 92.38 176 LYS A O 1
ATOM 1330 N N . ASP A 1 177 ? -17.085 -7.111 6.580 1.00 95.88 177 ASP A N 1
ATOM 1331 C CA . ASP A 1 177 ? -16.978 -7.785 7.874 1.00 95.88 177 ASP A CA 1
ATOM 1332 C C . ASP A 1 177 ? -15.511 -7.855 8.305 1.00 95.88 177 ASP A C 1
ATOM 1334 O O . ASP A 1 177 ? -14.708 -8.577 7.715 1.00 95.88 177 ASP A O 1
ATOM 1338 N N . VAL A 1 178 ? -15.147 -7.077 9.319 1.00 98.00 178 VAL A N 1
ATOM 1339 C CA . VAL A 1 178 ? -13.817 -7.115 9.933 1.00 98.00 178 VAL A CA 1
ATOM 1340 C C . VAL A 1 178 ? -13.949 -7.733 11.314 1.00 98.00 178 VAL A C 1
ATOM 1342 O O . VAL A 1 178 ? -14.798 -7.321 12.101 1.00 98.00 178 VAL A O 1
ATOM 1345 N N . ARG A 1 179 ? -13.105 -8.704 11.647 1.00 98.38 179 ARG A N 1
ATOM 1346 C CA . ARG A 1 179 ? -13.144 -9.374 12.950 1.00 98.38 179 ARG A CA 1
ATOM 1347 C C . ARG A 1 179 ? -11.832 -9.191 13.696 1.00 98.38 179 ARG A C 1
ATOM 1349 O O . ARG A 1 179 ? -10.776 -9.344 13.102 1.00 98.38 179 ARG A O 1
ATOM 1356 N N . PHE A 1 180 ? -11.897 -8.921 14.991 1.00 98.50 180 PHE A N 1
ATOM 1357 C CA . PHE A 1 180 ? -10.788 -9.060 15.927 1.00 98.50 180 PHE A CA 1
ATOM 1358 C C . PHE A 1 180 ? -11.032 -10.297 16.783 1.00 98.50 180 PHE A C 1
ATOM 1360 O O . PHE A 1 180 ? -11.993 -10.338 17.554 1.00 98.50 180 PHE A O 1
ATOM 1367 N N . ILE A 1 181 ? -10.177 -11.301 16.626 1.00 98.38 181 ILE A N 1
ATOM 1368 C CA . ILE A 1 181 ? -10.306 -12.619 17.244 1.00 98.38 181 ILE A CA 1
ATOM 1369 C C . ILE A 1 181 ? -9.180 -12.773 18.250 1.00 98.38 181 ILE A C 1
ATOM 1371 O O . ILE A 1 181 ? -8.002 -12.822 17.899 1.00 98.38 181 ILE A O 1
ATOM 1375 N N . LEU A 1 182 ? -9.551 -12.753 19.522 1.00 97.88 182 LEU A N 1
ATOM 1376 C CA . LEU A 1 182 ? -8.628 -12.507 20.617 1.00 97.88 182 LEU A CA 1
ATOM 1377 C C . LEU A 1 182 ? -8.599 -13.727 21.528 1.00 97.88 182 LEU A C 1
ATOM 1379 O O . LEU A 1 182 ? -9.583 -14.034 22.195 1.00 97.88 182 LEU A O 1
ATOM 1383 N N . TYR A 1 183 ? -7.466 -14.424 21.545 1.00 94.44 183 TYR A N 1
ATOM 1384 C CA . TYR A 1 183 ? -7.306 -15.637 22.344 1.00 94.44 183 TYR A CA 1
ATOM 1385 C C . TYR A 1 183 ? -7.426 -15.343 23.848 1.00 94.44 183 TYR A C 1
ATOM 1387 O O . TYR A 1 183 ? -8.187 -15.989 24.570 1.00 94.44 183 TYR A O 1
ATOM 1395 N N . GLU A 1 184 ? -6.724 -14.308 24.319 1.00 93.56 184 GLU A N 1
ATOM 1396 C CA . GLU A 1 184 ? -6.736 -13.925 25.729 1.00 93.56 184 GLU A CA 1
ATOM 1397 C C . GLU A 1 184 ? -7.991 -13.116 26.113 1.00 93.56 184 GLU A C 1
ATOM 1399 O O . GLU A 1 184 ? -8.258 -12.071 25.503 1.00 93.56 184 GLU A O 1
ATOM 1404 N N . PRO A 1 185 ? -8.705 -13.495 27.196 1.00 95.19 185 PRO A N 1
ATOM 1405 C CA . PRO A 1 185 ? -9.858 -12.742 27.697 1.00 95.19 185 PRO A CA 1
ATOM 1406 C C . PRO A 1 185 ? -9.547 -11.268 27.993 1.00 95.19 185 PRO A C 1
ATOM 1408 O O . PRO A 1 185 ? -10.382 -10.392 27.769 1.00 95.19 185 PRO A O 1
ATOM 1411 N N . LYS A 1 186 ? -8.332 -10.976 28.479 1.00 95.88 186 LYS A N 1
ATOM 1412 C CA . LYS A 1 186 ? -7.890 -9.612 28.797 1.00 95.88 186 LYS A CA 1
ATOM 1413 C C . LYS A 1 186 ? -7.829 -8.734 27.545 1.00 95.88 186 LYS A C 1
ATOM 1415 O O . LYS A 1 186 ? -8.330 -7.612 27.566 1.00 95.88 186 LYS A O 1
ATOM 1420 N N . ASN A 1 187 ? -7.273 -9.253 26.450 1.00 95.81 187 ASN A N 1
ATOM 1421 C CA . ASN A 1 187 ? -7.210 -8.525 25.183 1.00 95.81 187 ASN A CA 1
ATOM 1422 C C . ASN A 1 187 ? -8.612 -8.307 24.612 1.00 95.81 187 ASN A C 1
ATOM 1424 O O . ASN A 1 187 ? -8.911 -7.200 24.170 1.00 95.81 187 ASN A O 1
ATOM 1428 N N . TYR A 1 188 ? -9.497 -9.308 24.703 1.00 97.44 188 TYR A N 1
ATOM 1429 C CA . TYR A 1 188 ? -10.910 -9.150 24.345 1.00 97.44 188 TYR A CA 1
ATOM 1430 C C . TYR A 1 188 ? -11.571 -7.982 25.086 1.00 97.44 188 TYR A C 1
ATOM 1432 O O . TYR A 1 188 ? -12.144 -7.097 24.451 1.00 97.44 188 TYR A O 1
ATOM 1440 N N . GLN A 1 189 ? -11.439 -7.930 26.413 1.00 97.44 189 GLN A N 1
ATOM 1441 C CA . GLN A 1 189 ? -12.014 -6.851 27.221 1.00 97.44 189 GLN A CA 1
ATOM 1442 C C . GLN A 1 189 ? -11.454 -5.475 26.841 1.00 97.44 189 GLN A C 1
ATOM 1444 O O . GLN A 1 189 ? -12.219 -4.516 26.734 1.00 97.44 189 GLN A O 1
ATOM 1449 N N . ILE A 1 190 ? -10.142 -5.378 26.599 1.00 98.38 190 ILE A N 1
ATOM 1450 C CA . ILE A 1 190 ? -9.491 -4.131 26.178 1.00 98.38 190 ILE A CA 1
ATOM 1451 C C . ILE A 1 190 ? -10.024 -3.676 24.816 1.00 98.38 190 ILE A C 1
ATOM 1453 O O . ILE A 1 190 ? -10.463 -2.537 24.689 1.00 98.38 190 ILE A O 1
ATOM 1457 N N . PHE A 1 191 ? -10.064 -4.556 23.815 1.00 98.06 191 PHE A N 1
ATOM 1458 C CA . PHE A 1 191 ? -10.556 -4.196 22.482 1.00 98.06 191 PHE A CA 1
ATOM 1459 C C . PHE A 1 191 ? -12.037 -3.802 22.504 1.00 98.06 191 PHE A C 1
ATOM 1461 O O . PHE A 1 191 ? -12.411 -2.823 21.861 1.00 98.06 191 PHE A O 1
ATOM 1468 N N . VAL A 1 192 ? -12.884 -4.511 23.262 1.00 98.00 192 VAL A N 1
ATOM 1469 C CA . VAL A 1 192 ? -14.298 -4.131 23.435 1.00 98.00 192 VAL A CA 1
ATOM 1470 C C . VAL A 1 192 ? -14.415 -2.750 24.074 1.00 98.00 192 VAL A C 1
ATOM 1472 O O . VAL A 1 192 ? -15.233 -1.946 23.623 1.00 98.00 192 VAL A O 1
ATOM 1475 N N . LYS A 1 193 ? -13.602 -2.454 25.095 1.00 97.94 193 LYS A N 1
ATOM 1476 C CA . LYS A 1 193 ? -13.575 -1.143 25.750 1.00 97.94 193 LYS A CA 1
ATOM 1477 C C . LYS A 1 193 ? -13.199 -0.036 24.760 1.00 97.94 193 LYS A C 1
ATOM 1479 O O . LYS A 1 193 ? -13.981 0.897 24.601 1.00 97.94 193 LYS A O 1
ATOM 1484 N N . GLU A 1 194 ? -12.075 -0.164 24.054 1.00 98.19 194 GLU A N 1
ATOM 1485 C CA . GLU A 1 194 ? -11.599 0.851 23.098 1.00 98.19 194 GLU A CA 1
ATOM 1486 C C . GLU A 1 194 ? -12.615 1.096 21.967 1.00 98.19 194 GLU A C 1
ATOM 1488 O O . GLU A 1 194 ? -12.925 2.243 21.635 1.00 98.19 194 GLU A O 1
ATOM 1493 N N . TRP A 1 195 ? -13.219 0.034 21.420 1.00 96.94 195 TRP A N 1
ATOM 1494 C CA . TRP A 1 195 ? -14.277 0.164 20.412 1.00 96.94 195 TRP A CA 1
ATOM 1495 C C . TRP A 1 195 ? -15.558 0.803 20.959 1.00 96.94 195 TRP A C 1
ATOM 1497 O O . TRP A 1 195 ? -16.207 1.579 20.254 1.00 96.94 195 TRP A O 1
ATOM 1507 N N . THR A 1 196 ? -15.928 0.511 22.207 1.00 96.31 196 THR A N 1
ATOM 1508 C CA . THR A 1 196 ? -17.102 1.108 22.862 1.00 96.31 196 THR A CA 1
ATOM 1509 C C . THR A 1 196 ? -16.902 2.602 23.085 1.00 96.31 196 THR A C 1
ATOM 1511 O O . THR A 1 196 ? -17.779 3.393 22.737 1.00 96.31 196 THR A O 1
ATOM 1514 N N . GLU A 1 197 ? -15.739 3.003 23.598 1.00 95.75 197 GLU A N 1
ATOM 1515 C CA . GLU A 1 197 ? -15.386 4.414 23.776 1.00 95.75 197 GLU A CA 1
ATOM 1516 C C . GLU A 1 197 ? -15.350 5.153 22.433 1.00 95.75 197 GLU A C 1
ATOM 1518 O O . GLU A 1 197 ? -15.856 6.271 22.315 1.00 95.75 197 GLU A O 1
ATOM 1523 N N . TYR A 1 198 ? -14.809 4.522 21.388 1.00 93.69 198 TYR A N 1
ATOM 1524 C CA . TYR A 1 198 ? -14.836 5.076 20.038 1.00 93.69 198 TYR A CA 1
ATOM 1525 C C . TYR A 1 198 ? -16.268 5.257 19.508 1.00 93.69 198 TYR A C 1
ATOM 1527 O O . TYR A 1 198 ? -16.611 6.325 18.992 1.00 93.69 198 TYR A O 1
ATOM 1535 N N . ALA A 1 199 ? -17.128 4.249 19.670 1.00 91.94 199 ALA A N 1
ATOM 1536 C CA . ALA A 1 199 ? -18.523 4.305 19.243 1.00 91.94 199 ALA A CA 1
ATOM 1537 C C . ALA A 1 199 ? -19.301 5.428 19.946 1.00 91.94 199 ALA A C 1
ATOM 1539 O O . ALA A 1 199 ? -20.039 6.165 19.287 1.00 91.94 199 ALA A O 1
ATOM 1540 N N . GLN A 1 200 ? -19.096 5.604 21.254 1.00 92.19 200 GLN A N 1
ATOM 1541 C CA . GLN A 1 200 ? -19.683 6.702 22.030 1.00 92.19 200 GLN A CA 1
ATOM 1542 C C . GLN A 1 200 ? -19.254 8.066 21.473 1.00 92.19 200 GLN A C 1
ATOM 1544 O O . GLN A 1 200 ? -20.114 8.868 21.106 1.00 92.19 200 GLN A O 1
ATOM 1549 N N . LYS A 1 201 ? -17.945 8.281 21.273 1.00 90.00 201 LYS A N 1
ATOM 1550 C CA . LYS A 1 201 ? -17.394 9.528 20.704 1.00 90.00 201 LYS A CA 1
ATOM 1551 C C . LYS A 1 201 ? -17.986 9.860 19.326 1.00 90.00 201 LYS A C 1
ATOM 1553 O O . LYS A 1 201 ? -18.339 11.010 19.046 1.00 90.00 201 LYS A O 1
ATOM 1558 N N . VAL A 1 202 ? -18.122 8.862 18.448 1.00 86.75 202 VAL A N 1
ATOM 1559 C CA . VAL A 1 202 ? -18.697 9.038 17.098 1.00 86.75 202 VAL A CA 1
ATOM 1560 C C . VAL A 1 202 ? -20.186 9.388 17.158 1.00 86.75 202 VAL A C 1
ATOM 1562 O O . VAL A 1 202 ? -20.652 10.262 16.414 1.00 86.75 202 VAL A O 1
ATOM 1565 N N . ASN A 1 203 ? -20.940 8.729 18.037 1.00 85.38 203 ASN A N 1
ATOM 1566 C CA . ASN A 1 203 ? -22.375 8.954 18.187 1.00 85.38 203 ASN A CA 1
ATOM 1567 C C . ASN A 1 203 ? -22.680 10.327 18.805 1.00 85.38 203 ASN A C 1
ATOM 1569 O O . ASN A 1 203 ? -23.569 11.023 18.313 1.00 85.38 203 ASN A O 1
ATOM 1573 N N . GLU A 1 204 ? -21.905 10.766 19.798 1.00 83.12 204 GLU A N 1
ATOM 1574 C CA . GLU A 1 204 ? -22.015 12.107 20.391 1.00 83.12 204 GLU A CA 1
ATOM 1575 C C . GLU A 1 204 ? -21.741 13.205 19.356 1.00 83.12 204 GLU A C 1
ATOM 1577 O O . GLU A 1 204 ? -22.545 14.123 19.185 1.00 83.12 204 GLU A O 1
ATOM 1582 N N . THR A 1 205 ? -20.663 13.066 18.579 1.00 76.06 205 THR A N 1
ATOM 1583 C CA . THR A 1 205 ? -20.319 14.017 17.506 1.00 76.06 205 THR A CA 1
ATOM 1584 C C . THR A 1 205 ? -21.425 14.093 16.442 1.00 76.06 205 THR A C 1
ATOM 1586 O O . THR A 1 205 ? -21.755 15.173 15.941 1.00 76.06 205 THR A O 1
ATOM 1589 N N . SER A 1 206 ? -22.050 12.954 16.123 1.00 66.62 206 SER A N 1
ATOM 1590 C CA . SER A 1 206 ? -23.159 12.877 15.162 1.00 66.62 206 SER A CA 1
ATOM 1591 C C . SER A 1 206 ? -24.440 13.540 15.695 1.00 66.62 206 SER A C 1
ATOM 1593 O O . SER A 1 206 ? -25.129 14.233 14.942 1.00 66.62 206 SER A O 1
ATOM 1595 N N . ALA A 1 207 ? -24.740 13.392 16.990 1.00 60.25 207 ALA A N 1
ATOM 1596 C CA . ALA A 1 207 ? -25.892 14.020 17.642 1.00 60.25 207 ALA A CA 1
ATOM 1597 C C . ALA A 1 207 ? -25.754 15.552 17.735 1.00 60.25 207 ALA A C 1
ATOM 1599 O O . ALA A 1 207 ? -26.721 16.283 17.505 1.00 60.25 207 ALA A O 1
ATOM 1600 N N . VAL A 1 208 ? -24.541 16.054 17.991 1.00 55.88 208 VAL A N 1
ATOM 1601 C CA . VAL A 1 208 ? -24.248 17.498 18.009 1.00 55.88 208 VAL A CA 1
ATOM 1602 C C . VAL A 1 208 ? -24.402 18.115 16.611 1.00 55.88 208 VAL A C 1
ATOM 1604 O O . VAL A 1 208 ? -24.992 19.186 16.473 1.00 55.88 208 VAL A O 1
ATOM 1607 N N . SER A 1 209 ? -23.954 17.424 15.555 1.00 50.34 209 SER A N 1
ATOM 1608 C CA . SER A 1 209 ? -24.101 17.890 14.164 1.00 50.34 209 SER A CA 1
ATOM 1609 C C . SER A 1 209 ? -25.566 17.927 13.689 1.00 50.34 209 SER A C 1
ATOM 1611 O O . SER A 1 209 ? -25.952 18.836 12.949 1.00 50.34 209 SER A O 1
ATOM 1613 N N . ALA A 1 210 ? -26.411 16.999 14.155 1.00 50.62 210 ALA A N 1
ATOM 1614 C CA . ALA A 1 210 ? -27.843 16.978 13.839 1.00 50.62 210 ALA A CA 1
ATOM 1615 C C . ALA A 1 210 ? -28.617 18.149 14.480 1.00 50.62 210 ALA A C 1
ATOM 1617 O O . ALA A 1 210 ? -29.487 18.734 13.832 1.00 50.62 210 ALA A O 1
ATOM 1618 N N . ASN A 1 211 ? -28.252 18.546 15.705 1.00 43.34 211 ASN A N 1
ATOM 1619 C CA . ASN A 1 211 ? -28.872 19.674 16.414 1.00 43.34 211 ASN A CA 1
ATOM 1620 C C . ASN A 1 211 ? -28.348 21.056 15.971 1.00 43.34 211 ASN A C 1
ATOM 1622 O O . ASN A 1 211 ? -28.989 22.069 16.241 1.00 43.34 211 ASN A O 1
ATOM 1626 N N . ALA A 1 212 ? -27.225 21.123 15.246 1.00 42.06 212 ALA A N 1
ATOM 1627 C CA . ALA A 1 212 ? -26.601 22.373 14.796 1.00 42.06 212 ALA A CA 1
ATOM 1628 C C . ALA A 1 212 ? -27.148 22.939 13.463 1.00 42.06 212 ALA A C 1
ATOM 1630 O O . ALA A 1 212 ? -26.655 23.959 12.980 1.00 42.06 212 ALA A O 1
ATOM 1631 N N . ARG A 1 213 ? -28.201 22.349 12.866 1.00 36.16 213 ARG A N 1
ATOM 1632 C CA . ARG A 1 213 ? -28.880 22.899 11.663 1.00 36.16 213 ARG A CA 1
ATOM 1633 C C . ARG A 1 213 ? -29.703 24.175 11.919 1.00 36.16 213 ARG A C 1
ATOM 1635 O O . ARG A 1 213 ? -30.372 24.665 11.014 1.00 36.16 213 ARG A O 1
ATOM 1642 N N . GLY A 1 214 ? -29.628 24.750 13.118 1.00 34.12 214 GLY A N 1
ATOM 1643 C CA . GLY A 1 214 ? -30.157 26.069 13.445 1.00 34.12 214 GLY A CA 1
ATOM 1644 C C . GLY A 1 214 ? -29.077 26.948 14.072 1.00 34.12 214 GLY A C 1
ATOM 1645 O O . GLY A 1 214 ? -28.721 26.743 15.224 1.00 34.12 214 GLY A O 1
ATOM 1646 N N . ARG A 1 215 ? -28.639 27.972 13.327 1.00 32.22 215 ARG A N 1
ATOM 1647 C CA . ARG A 1 215 ? -27.722 29.069 13.715 1.00 32.22 215 ARG A CA 1
ATOM 1648 C C . ARG A 1 215 ? -26.228 28.719 13.793 1.00 32.22 215 ARG A C 1
ATOM 1650 O O . ARG A 1 215 ? -25.721 28.209 14.784 1.00 32.22 215 ARG A O 1
ATOM 1657 N N . LEU A 1 216 ? -25.507 29.169 12.764 1.00 30.31 216 LEU A N 1
ATOM 1658 C CA . LEU A 1 216 ? -24.055 29.345 12.770 1.00 30.31 216 LEU A CA 1
ATOM 1659 C C . LEU A 1 216 ? -23.643 30.327 13.877 1.00 30.31 216 LEU A C 1
ATOM 1661 O O . LEU A 1 216 ? -23.911 31.526 13.791 1.00 30.31 216 LEU A O 1
ATOM 1665 N N . ARG A 1 217 ? -22.945 29.823 14.896 1.00 28.19 217 ARG A N 1
ATOM 1666 C CA . ARG A 1 217 ? -22.107 30.637 15.781 1.00 28.19 217 ARG A CA 1
ATOM 1667 C C . ARG A 1 217 ? -20.866 29.838 16.169 1.00 28.19 217 ARG A C 1
ATOM 1669 O O . ARG A 1 217 ? -20.972 28.741 16.707 1.00 28.19 217 ARG A O 1
ATOM 1676 N N . MET A 1 218 ? -19.695 30.395 15.868 1.00 35.06 218 MET A N 1
ATOM 1677 C CA . MET A 1 218 ? -18.400 29.832 16.250 1.00 35.06 218 MET A CA 1
ATOM 1678 C C . MET A 1 218 ? -18.304 29.696 17.774 1.00 35.06 218 MET A C 1
ATOM 1680 O O . MET A 1 218 ? -18.575 30.659 18.490 1.00 35.06 218 MET A O 1
ATOM 1684 N N . THR A 1 219 ? -17.890 28.525 18.259 1.00 27.59 219 THR A N 1
ATOM 1685 C CA . THR A 1 219 ? -17.497 28.289 19.659 1.00 27.59 219 THR A CA 1
ATOM 1686 C C . THR A 1 219 ? -16.279 27.351 19.731 1.00 27.59 219 THR A C 1
ATOM 1688 O O . THR A 1 219 ? -15.942 26.723 18.725 1.00 27.59 219 THR A O 1
ATOM 1691 N N . PRO A 1 220 ? -15.530 27.374 20.853 1.00 31.11 220 PRO A N 1
ATOM 1692 C CA . PRO A 1 220 ? -14.071 27.318 20.841 1.00 31.11 220 PRO A CA 1
ATOM 1693 C C . PRO A 1 220 ? -13.456 25.920 21.035 1.00 31.11 220 PRO A C 1
ATOM 1695 O O . PRO A 1 220 ? -14.112 24.949 21.392 1.00 31.11 220 PRO A O 1
ATOM 1698 N N . LYS A 1 221 ? -12.145 25.891 20.769 1.00 27.17 221 LYS A N 1
ATOM 1699 C CA . LYS A 1 221 ? -11.187 24.773 20.721 1.00 27.17 221 LYS A CA 1
ATOM 1700 C C . LYS A 1 221 ? -11.238 23.828 21.948 1.00 27.17 221 LYS A C 1
ATOM 1702 O O . LYS A 1 221 ? -11.286 24.341 23.066 1.00 27.17 221 LYS A O 1
ATOM 1707 N N . PRO A 1 222 ? -11.125 22.490 21.778 1.00 27.94 222 PRO A N 1
ATOM 1708 C CA . PRO A 1 222 ? -10.993 21.563 22.901 1.00 27.94 222 PRO A CA 1
ATOM 1709 C C . PRO A 1 222 ? -9.625 21.690 23.585 1.00 27.94 222 PRO A C 1
ATOM 1711 O O . PRO A 1 222 ? -8.621 22.032 22.953 1.00 27.94 222 PRO A O 1
ATOM 1714 N N . SER A 1 223 ? -9.629 21.424 24.889 1.00 30.42 223 SER A N 1
ATOM 1715 C CA . SER A 1 223 ? -8.521 21.553 25.835 1.00 30.42 223 SER A CA 1
ATOM 1716 C C . SER A 1 223 ? -7.381 20.552 25.625 1.00 30.42 223 SER A C 1
ATOM 1718 O O . SER A 1 223 ? -7.542 19.490 25.034 1.00 30.42 223 SER A O 1
ATOM 1720 N N . SER A 1 224 ? -6.225 20.957 26.145 1.00 36.69 224 SER A N 1
ATOM 1721 C CA . SER A 1 224 ? -4.871 20.435 25.980 1.00 36.69 224 SER A CA 1
ATOM 1722 C C . SER A 1 224 ? -4.645 18.987 26.429 1.00 36.69 224 SER A C 1
ATOM 1724 O O . SER A 1 224 ? -4.529 18.719 27.623 1.00 36.69 224 SER A O 1
ATOM 1726 N N . GLU A 1 225 ? -4.413 18.104 25.462 1.00 35.94 225 GLU A N 1
ATOM 1727 C CA . GLU A 1 225 ? -3.380 17.068 25.576 1.00 35.94 225 GLU A CA 1
ATOM 1728 C C . GLU A 1 225 ? -2.059 17.663 25.063 1.00 35.94 225 GLU A C 1
ATOM 1730 O O . GLU A 1 225 ? -2.062 18.551 24.205 1.00 35.94 225 GLU A O 1
ATOM 1735 N N . SER A 1 226 ? -0.931 17.265 25.648 1.00 36.56 226 SER A N 1
ATOM 1736 C CA . SER A 1 226 ? 0.385 17.880 25.441 1.00 36.56 226 SER A CA 1
ATOM 1737 C C . SER A 1 226 ? 0.869 17.751 23.992 1.00 36.56 226 SER A C 1
ATOM 1739 O O . SER A 1 226 ? 1.519 16.782 23.608 1.00 36.56 226 SER A O 1
ATOM 1741 N N . LEU A 1 227 ? 0.548 18.759 23.186 1.00 38.84 227 LEU A N 1
ATOM 1742 C CA . LEU A 1 227 ? 1.006 18.932 21.815 1.00 38.84 227 LEU A CA 1
ATOM 1743 C C . LEU A 1 227 ? 2.469 19.384 21.823 1.00 38.84 227 LEU A C 1
ATOM 1745 O O . LEU A 1 227 ? 2.760 20.548 22.103 1.00 38.84 227 LEU A O 1
ATOM 1749 N N . ASN A 1 228 ? 3.392 18.494 21.470 1.00 44.97 228 ASN A N 1
ATOM 1750 C CA . ASN A 1 228 ? 4.746 18.917 21.124 1.00 44.97 228 ASN A CA 1
ATOM 1751 C C . ASN A 1 228 ? 4.680 19.774 19.849 1.00 44.97 228 ASN A C 1
ATOM 1753 O O . ASN A 1 228 ? 4.067 19.380 18.854 1.00 44.97 228 ASN A O 1
ATOM 1757 N N . SER A 1 229 ? 5.289 20.967 19.857 1.00 49.09 229 SER A N 1
ATOM 1758 C CA . SER A 1 229 ? 5.318 21.840 18.677 1.00 49.09 229 SER A CA 1
ATOM 1759 C C . SER A 1 229 ? 6.312 21.297 17.642 1.00 49.09 229 SER A C 1
ATOM 1761 O O . SER A 1 229 ? 7.449 21.765 17.536 1.00 49.09 229 SER A O 1
ATOM 1763 N N . VAL A 1 230 ? 5.899 20.286 16.888 1.00 66.31 230 VAL A N 1
ATOM 1764 C CA . VAL A 1 230 ? 6.673 19.722 15.779 1.00 66.31 230 VAL A CA 1
ATOM 1765 C C . VAL A 1 230 ? 6.233 20.405 14.474 1.00 66.31 230 VAL A C 1
ATOM 1767 O O . VAL A 1 230 ? 5.118 20.924 14.356 1.00 66.31 230 VAL A O 1
ATOM 1770 N N . ARG A 1 231 ? 7.137 20.522 13.496 1.00 77.94 231 ARG A N 1
ATOM 1771 C CA . ARG A 1 231 ? 6.788 21.091 12.185 1.00 77.94 231 ARG A CA 1
ATOM 1772 C C . ARG A 1 231 ? 6.040 20.052 11.359 1.00 77.94 231 ARG A C 1
ATOM 1774 O O . ARG A 1 231 ? 6.491 18.919 11.251 1.00 77.94 231 ARG A O 1
ATOM 1781 N N . CYS A 1 232 ? 4.936 20.457 10.739 1.00 79.25 232 CYS A N 1
ATOM 1782 C CA . CYS A 1 232 ? 4.202 19.616 9.795 1.00 79.25 232 CYS A CA 1
ATOM 1783 C C . CYS A 1 232 ? 5.104 19.195 8.621 1.00 79.25 232 CYS A C 1
ATOM 1785 O O . CYS A 1 232 ? 5.698 20.045 7.948 1.00 79.25 232 CYS A O 1
ATOM 1787 N N . SER A 1 233 ? 5.163 17.901 8.313 1.00 81.69 233 SER A N 1
ATOM 1788 C CA . SER A 1 233 ? 5.945 17.370 7.193 1.00 81.69 233 SER A CA 1
ATOM 1789 C C . SER A 1 233 ? 5.450 17.845 5.833 1.00 81.69 233 SER A C 1
ATOM 1791 O O . SER A 1 233 ? 6.231 17.800 4.898 1.00 81.69 233 SER A O 1
ATOM 1793 N N . LEU A 1 234 ? 4.224 18.372 5.712 1.00 83.25 234 LEU A N 1
ATOM 1794 C CA . LEU A 1 234 ? 3.730 18.997 4.480 1.00 83.25 234 LEU A CA 1
ATOM 1795 C C . LEU A 1 234 ? 3.921 20.519 4.496 1.00 83.25 234 LEU A C 1
ATOM 1797 O O . LEU A 1 234 ? 4.828 21.007 3.836 1.00 83.25 234 LEU A O 1
ATOM 1801 N N . CYS A 1 235 ? 3.164 21.280 5.296 1.00 84.56 235 CYS A N 1
ATOM 1802 C CA . CYS A 1 235 ? 3.233 22.752 5.259 1.00 84.56 235 CYS A CA 1
ATOM 1803 C C . CYS A 1 235 ? 4.468 23.372 5.942 1.00 84.56 235 CYS A C 1
ATOM 1805 O O . CYS A 1 235 ? 4.669 24.576 5.859 1.00 84.56 235 CYS A O 1
ATOM 1807 N N . ASN A 1 236 ? 5.293 22.582 6.638 1.00 80.50 236 ASN A N 1
ATOM 1808 C CA . ASN A 1 236 ? 6.490 23.029 7.369 1.00 80.50 236 ASN A CA 1
ATOM 1809 C C . ASN A 1 236 ? 6.243 24.050 8.503 1.00 80.50 236 ASN A C 1
ATOM 1811 O O . ASN A 1 236 ? 7.184 24.555 9.124 1.00 80.50 236 ASN A O 1
ATOM 1815 N N . GLU A 1 237 ? 4.984 24.345 8.822 1.00 83.06 237 GLU A N 1
ATOM 1816 C CA . GLU A 1 237 ? 4.613 25.236 9.918 1.00 83.06 237 GLU A CA 1
ATOM 1817 C C . GLU A 1 237 ? 4.700 24.504 11.261 1.00 83.06 237 GLU A C 1
ATOM 1819 O O . GLU A 1 237 ? 4.369 23.318 11.362 1.00 83.06 237 GLU A O 1
ATOM 1824 N N . LYS A 1 238 ? 5.134 25.217 12.310 1.00 80.00 238 LYS A N 1
ATOM 1825 C CA . LYS A 1 238 ? 5.054 24.719 13.689 1.00 80.00 238 LYS A CA 1
ATOM 1826 C C . LYS A 1 238 ? 3.585 24.688 14.089 1.00 80.00 238 LYS A C 1
ATOM 1828 O O . LYS A 1 238 ? 2.994 25.735 14.347 1.00 80.00 238 LYS A O 1
ATOM 1833 N N . LYS A 1 239 ? 3.001 23.497 14.123 1.00 74.88 239 LYS A N 1
ATOM 1834 C CA . LYS A 1 239 ? 1.599 23.299 14.484 1.00 74.88 239 LYS A CA 1
ATOM 1835 C C . LYS A 1 239 ? 1.479 22.203 15.525 1.00 74.88 239 LYS A C 1
ATOM 1837 O O . LYS A 1 239 ? 2.358 21.370 15.695 1.00 74.88 239 LYS A O 1
ATOM 1842 N N . ALA A 1 240 ? 0.347 22.232 16.210 1.00 57.84 240 ALA A N 1
ATOM 1843 C CA . ALA A 1 240 ? -0.136 21.120 16.998 1.00 57.84 240 ALA A CA 1
ATOM 1844 C C . ALA A 1 240 ? -0.273 19.878 16.098 1.00 57.84 240 ALA A C 1
ATOM 1846 O O . ALA A 1 240 ? -1.135 19.848 15.216 1.00 57.84 240 ALA A O 1
ATOM 1847 N N . LEU A 1 241 ? 0.592 18.887 16.304 1.00 56.91 241 LEU A N 1
ATOM 1848 C CA . LEU A 1 241 ? 0.485 17.562 15.703 1.00 56.91 241 LEU A CA 1
ATOM 1849 C C . LEU A 1 241 ? -0.009 16.605 16.784 1.00 56.91 241 LEU A C 1
ATOM 1851 O O . LEU A 1 241 ? 0.515 16.616 17.895 1.00 56.91 241 LEU A O 1
ATOM 1855 N N . ALA A 1 242 ? -1.027 15.802 16.472 1.00 48.34 242 ALA A N 1
ATOM 1856 C CA . ALA A 1 242 ? -1.337 14.651 17.314 1.00 48.34 242 ALA A CA 1
ATOM 1857 C C . ALA A 1 242 ? -0.112 13.721 17.326 1.00 48.34 242 ALA A C 1
ATOM 1859 O O . ALA A 1 242 ? 0.554 13.583 16.297 1.00 48.34 242 ALA A O 1
ATOM 1860 N N . THR A 1 243 ? 0.196 13.116 18.471 1.00 44.12 243 THR A N 1
ATOM 1861 C CA . THR A 1 243 ? 1.347 12.218 18.644 1.00 44.12 243 THR A CA 1
ATOM 1862 C C . THR A 1 243 ? 1.370 11.149 17.544 1.00 44.12 243 THR A C 1
ATOM 1864 O O . THR A 1 243 ? 0.329 10.579 17.216 1.00 44.12 243 THR A O 1
ATOM 1867 N N . GLY A 1 244 ? 2.527 10.931 16.910 1.00 52.34 244 GLY A N 1
ATOM 1868 C CA . GLY A 1 244 ? 2.671 9.999 15.782 1.00 52.34 244 GLY A CA 1
ATOM 1869 C C . GLY A 1 244 ? 2.125 10.483 14.427 1.00 52.34 244 GLY A C 1
ATOM 1870 O O . GLY A 1 244 ? 2.219 9.752 13.440 1.00 52.34 244 GLY A O 1
ATOM 1871 N N . LYS A 1 245 ? 1.575 11.704 14.318 1.00 63.47 245 LYS A N 1
ATOM 1872 C CA . LYS A 1 245 ? 1.183 12.289 13.022 1.00 63.47 245 LYS A CA 1
ATOM 1873 C C . LYS A 1 245 ? 2.275 13.186 12.453 1.00 63.47 245 LYS A C 1
ATOM 1875 O O . LYS A 1 245 ? 2.706 14.150 13.073 1.00 63.47 245 LYS A O 1
ATOM 1880 N N . ILE A 1 246 ? 2.627 12.930 11.195 1.00 73.69 246 ILE A N 1
ATOM 1881 C CA . ILE A 1 246 ? 3.545 13.770 10.412 1.00 73.69 246 ILE A CA 1
ATOM 1882 C C . ILE A 1 246 ? 2.836 14.957 9.730 1.00 73.69 246 ILE A C 1
ATOM 1884 O O . ILE A 1 246 ? 3.488 15.880 9.250 1.00 73.69 246 ILE A O 1
ATOM 1888 N N . LEU A 1 247 ? 1.497 14.964 9.689 1.00 73.88 247 LEU A N 1
ATOM 1889 C CA . LEU A 1 247 ? 0.677 16.030 9.099 1.00 73.88 247 LEU A CA 1
ATOM 1890 C C . LEU A 1 247 ? -0.156 16.750 10.161 1.00 73.88 247 LEU A C 1
ATOM 1892 O O . LEU A 1 247 ? -0.746 16.110 11.031 1.00 73.88 247 LEU A O 1
ATOM 1896 N N . CYS A 1 248 ? -0.248 18.080 10.061 1.00 78.56 248 CYS A N 1
ATOM 1897 C CA . CYS A 1 248 ? -1.142 18.873 10.909 1.00 78.56 248 CYS A CA 1
ATOM 1898 C C . CYS A 1 248 ? -2.606 18.590 10.569 1.00 78.56 248 CYS A C 1
ATOM 1900 O O . CYS A 1 248 ? -2.899 18.072 9.492 1.00 78.56 248 CYS A O 1
ATOM 1902 N N . VAL A 1 249 ? -3.520 18.952 11.477 1.00 74.38 249 VAL A N 1
ATOM 1903 C CA . VAL A 1 249 ? -4.966 18.721 11.303 1.00 74.38 249 VAL A CA 1
ATOM 1904 C C . VAL A 1 249 ? -5.444 19.229 9.940 1.00 74.38 249 VAL A C 1
ATOM 1906 O O . VAL A 1 249 ? -6.028 18.451 9.191 1.00 74.38 249 VAL A O 1
ATOM 1909 N N . ASP A 1 250 ? -5.084 20.463 9.574 1.00 79.25 250 ASP A N 1
ATOM 1910 C CA . ASP A 1 250 ? -5.462 21.070 8.291 1.00 79.25 250 ASP A CA 1
ATOM 1911 C C . ASP A 1 250 ? -4.940 20.255 7.094 1.00 79.25 250 ASP A C 1
ATOM 1913 O O . ASP A 1 250 ? -5.701 19.891 6.204 1.00 79.25 250 ASP A O 1
ATOM 1917 N N . CYS A 1 251 ? -3.644 19.912 7.090 1.00 78.38 251 CYS A N 1
ATOM 1918 C CA . CYS A 1 251 ? -3.017 19.153 6.001 1.00 78.38 251 CYS A CA 1
ATOM 1919 C C . CYS A 1 251 ? -3.553 17.720 5.897 1.00 78.38 251 CYS A C 1
ATOM 1921 O O . CYS A 1 251 ? -3.653 17.184 4.799 1.00 78.38 251 CYS A O 1
ATOM 1923 N N . SER A 1 252 ? -3.896 17.098 7.027 1.00 75.81 252 SER A N 1
ATOM 1924 C CA . SER A 1 252 ? -4.426 15.730 7.074 1.00 75.81 252 SER A CA 1
ATOM 1925 C C . SER A 1 252 ? -5.849 15.602 6.527 1.00 75.81 252 SER A C 1
ATOM 1927 O O . SER A 1 252 ? -6.281 14.496 6.223 1.00 75.81 252 SER A O 1
ATOM 1929 N N . GLN A 1 253 ? -6.575 16.717 6.419 1.00 75.25 253 GLN A N 1
ATOM 1930 C CA . GLN A 1 253 ? -7.947 16.768 5.908 1.00 75.25 253 GLN A CA 1
ATOM 1931 C C . GLN A 1 253 ? -8.022 17.238 4.449 1.00 75.25 253 GLN A C 1
ATOM 1933 O O . GLN A 1 253 ? -9.117 17.320 3.893 1.00 75.25 253 GLN A O 1
ATOM 1938 N N . LEU A 1 254 ? -6.883 17.560 3.827 1.00 75.62 254 LEU A N 1
ATOM 1939 C CA . LEU A 1 254 ? -6.845 17.957 2.424 1.00 75.62 254 LEU A CA 1
ATOM 1940 C C . LEU A 1 254 ? -7.293 16.807 1.520 1.00 75.62 254 LEU A C 1
ATOM 1942 O O . LEU A 1 254 ? -6.983 15.640 1.763 1.00 75.62 254 LEU A O 1
ATOM 1946 N N . ALA A 1 255 ? -7.972 17.161 0.429 1.00 75.31 255 ALA A N 1
ATOM 1947 C CA . ALA A 1 255 ? -8.201 16.229 -0.663 1.00 75.31 255 ALA A CA 1
ATOM 1948 C C . ALA A 1 255 ? -6.858 15.702 -1.195 1.00 75.31 255 ALA A C 1
ATOM 1950 O O . ALA A 1 255 ? -5.860 16.427 -1.209 1.00 75.31 255 ALA A O 1
ATOM 1951 N N . ARG A 1 256 ? -6.841 14.446 -1.659 1.00 77.50 256 ARG A N 1
ATOM 1952 C CA . ARG A 1 256 ? -5.623 13.755 -2.111 1.00 77.50 256 ARG A CA 1
ATOM 1953 C C . ARG A 1 256 ? -4.858 14.566 -3.162 1.00 77.50 256 ARG A C 1
ATOM 1955 O O . ARG A 1 256 ? -3.660 14.761 -3.004 1.00 77.50 256 ARG A O 1
ATOM 1962 N N . SER A 1 257 ? -5.548 15.101 -4.170 1.00 73.81 257 SER A N 1
ATOM 1963 C CA . SER A 1 257 ? -4.953 15.984 -5.185 1.00 73.81 257 SER A CA 1
ATOM 1964 C C . SER A 1 257 ? -4.256 17.195 -4.558 1.00 73.81 257 SER A C 1
ATOM 1966 O O . SER A 1 257 ? -3.053 17.357 -4.724 1.00 73.81 257 SER A O 1
ATOM 1968 N N . THR A 1 258 ? -4.971 17.965 -3.734 1.00 81.50 258 THR A N 1
ATOM 1969 C CA . THR A 1 258 ? -4.438 19.155 -3.050 1.00 81.50 258 THR A CA 1
ATOM 1970 C C . THR A 1 258 ? -3.261 18.835 -2.126 1.00 81.50 258 THR A C 1
ATOM 1972 O O . THR A 1 258 ? -2.338 19.635 -1.976 1.00 81.50 258 THR A O 1
ATOM 1975 N N . LEU A 1 259 ? -3.269 17.663 -1.490 1.00 84.69 259 LEU A N 1
ATOM 1976 C CA . LEU A 1 259 ? -2.161 17.209 -0.657 1.00 84.69 259 LEU A CA 1
ATOM 1977 C C . LEU A 1 259 ? -0.890 16.994 -1.486 1.00 84.69 259 LEU A C 1
ATOM 1979 O O . LEU A 1 259 ? 0.176 17.461 -1.083 1.00 84.69 259 LEU A O 1
ATOM 1983 N N . PHE A 1 260 ? -0.996 16.319 -2.634 1.00 86.00 260 PHE A N 1
ATOM 1984 C CA . PHE A 1 260 ? 0.146 16.085 -3.522 1.00 86.00 260 PHE A CA 1
ATOM 1985 C C . PHE A 1 260 ? 0.565 17.345 -4.295 1.00 86.00 260 PHE A C 1
ATOM 1987 O O . PHE A 1 260 ? 1.754 17.514 -4.551 1.00 86.00 260 PHE A O 1
ATOM 1994 N N . ASP A 1 261 ? -0.343 18.286 -4.557 1.00 84.94 261 ASP A N 1
ATOM 1995 C CA . ASP A 1 261 ? 0.022 19.615 -5.071 1.00 84.94 261 ASP A CA 1
ATOM 1996 C C . ASP A 1 261 ? 0.909 20.367 -4.066 1.00 84.94 261 ASP A C 1
ATOM 1998 O O . ASP A 1 261 ? 1.994 20.844 -4.402 1.00 84.94 261 ASP A O 1
ATOM 2002 N N . ASN A 1 262 ? 0.509 20.399 -2.790 1.00 86.31 262 ASN A N 1
ATOM 2003 C CA . ASN A 1 262 ? 1.309 21.012 -1.723 1.00 86.31 262 ASN A CA 1
ATOM 2004 C C . ASN A 1 262 ? 2.660 20.307 -1.525 1.00 86.31 262 ASN A C 1
ATOM 2006 O O . ASN A 1 262 ? 3.656 20.936 -1.159 1.00 86.31 262 ASN A O 1
ATOM 2010 N N . PHE A 1 263 ? 2.701 18.999 -1.769 1.00 89.38 263 PHE A N 1
ATOM 2011 C CA . PHE A 1 263 ? 3.918 18.199 -1.725 1.00 89.38 263 PHE A CA 1
ATOM 2012 C C . PHE A 1 263 ? 4.901 18.648 -2.806 1.00 89.38 263 PHE A C 1
ATOM 2014 O O . PHE A 1 263 ? 6.055 18.961 -2.501 1.00 89.38 263 PHE A O 1
ATOM 2021 N N . LEU A 1 264 ? 4.437 18.719 -4.058 1.00 87.88 264 LEU A N 1
ATOM 2022 C CA . LEU A 1 264 ? 5.237 19.196 -5.185 1.00 87.88 264 LEU A CA 1
ATOM 2023 C C . LEU A 1 264 ? 5.680 20.644 -4.975 1.00 87.88 264 LEU A C 1
ATOM 2025 O O . LEU A 1 264 ? 6.831 20.970 -5.2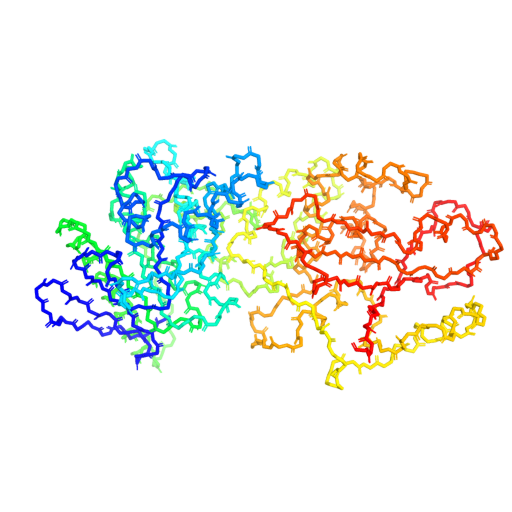50 1.00 87.88 264 LEU A O 1
ATOM 2029 N N . GLN A 1 265 ? 4.825 21.497 -4.407 1.00 88.19 265 GLN A N 1
ATOM 2030 C CA . GLN A 1 265 ? 5.198 22.874 -4.088 1.00 88.19 265 GLN A CA 1
ATOM 2031 C C . GLN A 1 265 ? 6.356 22.941 -3.084 1.00 88.19 265 GLN A C 1
ATOM 2033 O O . GLN A 1 265 ? 7.272 23.748 -3.240 1.00 88.19 265 GLN A O 1
ATOM 2038 N N . ARG A 1 266 ? 6.366 22.068 -2.071 1.00 88.88 266 ARG A N 1
ATOM 2039 C CA . ARG A 1 266 ? 7.481 21.990 -1.119 1.00 88.88 266 ARG A CA 1
ATOM 2040 C C . ARG A 1 266 ? 8.767 21.485 -1.774 1.00 88.88 266 ARG A C 1
ATOM 2042 O O . ARG A 1 266 ? 9.840 22.003 -1.464 1.00 88.88 266 ARG A O 1
ATOM 2049 N N . LEU A 1 267 ? 8.673 20.503 -2.672 1.00 88.69 267 LEU A N 1
ATOM 2050 C CA . LEU A 1 267 ? 9.821 20.049 -3.463 1.00 88.69 267 LEU A CA 1
ATOM 2051 C C . LEU A 1 267 ? 10.351 21.157 -4.375 1.00 88.69 267 LEU A C 1
ATOM 2053 O O . LEU A 1 267 ? 11.565 21.327 -4.465 1.00 88.69 267 LEU A O 1
ATOM 2057 N N . ARG A 1 268 ? 9.467 21.962 -4.973 1.00 88.62 268 ARG A N 1
ATOM 2058 C CA . ARG A 1 268 ? 9.855 23.134 -5.761 1.00 88.62 268 ARG A CA 1
ATOM 2059 C C . ARG A 1 268 ? 10.667 24.122 -4.939 1.00 88.62 268 ARG A C 1
ATOM 2061 O O . ARG A 1 268 ? 11.770 24.471 -5.342 1.00 88.62 268 ARG A O 1
ATOM 2068 N N . THR A 1 269 ? 10.187 24.514 -3.762 1.00 88.62 269 THR A N 1
ATOM 2069 C CA . THR A 1 269 ? 10.952 25.420 -2.891 1.00 88.62 269 THR A CA 1
ATOM 2070 C C . THR A 1 269 ? 12.321 24.839 -2.519 1.00 88.62 269 THR A C 1
ATOM 2072 O O . THR A 1 269 ? 13.304 25.568 -2.462 1.00 88.62 269 THR A O 1
ATOM 2075 N N . ALA A 1 270 ? 12.425 23.523 -2.312 1.00 88.62 270 ALA A N 1
ATOM 2076 C CA . ALA A 1 270 ? 13.714 22.874 -2.067 1.00 88.62 270 ALA A CA 1
ATOM 2077 C C . ALA A 1 270 ? 14.630 22.879 -3.306 1.00 88.62 270 ALA A C 1
ATOM 2079 O O . ALA A 1 270 ? 15.846 23.028 -3.177 1.00 88.62 270 ALA A O 1
ATOM 2080 N N . SER A 1 271 ? 14.049 22.741 -4.500 1.00 87.88 271 SER A N 1
ATOM 2081 C CA . SER A 1 271 ? 14.782 22.717 -5.770 1.00 87.88 271 SER A CA 1
ATOM 2082 C C . SER A 1 271 ? 15.429 24.047 -6.141 1.00 87.88 271 SER A C 1
ATOM 2084 O O . SER A 1 271 ? 16.461 24.043 -6.801 1.00 87.88 271 SER A O 1
ATOM 2086 N N . GLU A 1 272 ? 14.892 25.164 -5.646 1.00 88.06 272 GLU A N 1
ATOM 2087 C CA . GLU A 1 272 ? 15.515 26.489 -5.774 1.00 88.06 272 GLU A CA 1
ATOM 2088 C C . GLU A 1 272 ? 16.811 26.614 -4.953 1.00 88.06 272 GLU A C 1
ATOM 2090 O O . GLU A 1 272 ? 17.614 27.511 -5.202 1.00 88.06 272 GLU A O 1
ATOM 2095 N N . VAL A 1 273 ? 17.031 25.720 -3.977 1.00 90.38 273 VAL A N 1
ATOM 2096 C CA . VAL A 1 273 ? 18.213 25.727 -3.105 1.00 90.38 273 VAL A CA 1
ATOM 2097 C C . VAL A 1 273 ? 19.294 24.781 -3.625 1.00 90.38 273 VAL A C 1
ATOM 2099 O O . VAL A 1 273 ? 20.409 25.214 -3.907 1.00 90.38 273 VAL A O 1
ATOM 2102 N N . SER A 1 274 ? 19.013 23.473 -3.673 1.00 88.00 274 SER A N 1
ATOM 2103 C CA . SER A 1 274 ? 19.962 22.446 -4.141 1.00 88.00 274 SER A CA 1
ATOM 2104 C C . SER A 1 274 ? 19.306 21.068 -4.258 1.00 88.00 274 SER A C 1
ATOM 2106 O O . SER A 1 274 ? 18.300 20.789 -3.602 1.00 88.00 274 SER A O 1
ATOM 2108 N N . PHE A 1 275 ? 19.938 20.143 -4.990 1.00 86.62 275 PHE A N 1
ATOM 2109 C CA . PHE A 1 275 ? 19.524 18.735 -5.000 1.00 86.62 275 PHE A CA 1
ATOM 2110 C C . PHE A 1 275 ? 19.559 18.095 -3.606 1.00 86.62 275 PHE A C 1
ATOM 2112 O O . PHE A 1 275 ? 18.661 17.337 -3.244 1.00 86.62 275 PHE A O 1
ATOM 2119 N N . GLN A 1 276 ? 20.567 18.414 -2.787 1.00 90.62 276 GLN A N 1
ATOM 2120 C CA . GLN A 1 276 ? 20.670 17.880 -1.428 1.00 90.62 276 GLN A CA 1
ATOM 2121 C C . GLN A 1 276 ? 19.478 18.315 -0.566 1.00 90.62 276 GLN A C 1
ATOM 2123 O O . GLN A 1 276 ? 19.018 17.546 0.281 1.00 90.62 276 GLN A O 1
ATOM 2128 N N . GLU A 1 277 ? 18.958 19.524 -0.784 1.00 90.50 277 GLU A N 1
ATOM 2129 C CA . GLU A 1 277 ? 17.762 20.007 -0.095 1.00 90.50 277 GLU A CA 1
ATOM 2130 C C . GLU A 1 277 ? 16.502 19.276 -0.569 1.00 90.50 277 GLU A C 1
ATOM 2132 O O . GLU A 1 277 ? 15.704 18.847 0.269 1.00 90.50 277 GLU A O 1
ATOM 2137 N N . ILE A 1 278 ? 16.371 19.017 -1.878 1.00 89.50 278 ILE A N 1
ATOM 2138 C CA . ILE A 1 278 ? 15.319 18.136 -2.415 1.00 89.50 278 ILE A CA 1
ATOM 2139 C C . ILE A 1 278 ? 15.366 16.782 -1.705 1.00 89.50 278 ILE A C 1
ATOM 2141 O O . ILE A 1 278 ? 14.353 16.337 -1.173 1.00 89.50 278 ILE A O 1
ATOM 2145 N N . GLN A 1 279 ? 16.537 16.145 -1.609 1.00 91.12 279 GLN A N 1
ATOM 2146 C CA . GLN A 1 279 ? 16.668 14.841 -0.954 1.00 91.12 279 GLN A CA 1
ATOM 2147 C C . GLN A 1 279 ? 16.257 14.869 0.523 1.00 91.12 279 GLN A C 1
ATOM 2149 O O . GLN A 1 279 ? 15.622 13.927 0.999 1.00 91.12 279 GLN A O 1
ATOM 2154 N N . LYS A 1 280 ? 16.594 15.927 1.273 1.00 88.62 280 LYS A N 1
ATOM 2155 C CA . LYS A 1 280 ? 16.131 16.079 2.664 1.00 88.62 280 LYS A CA 1
ATOM 2156 C C . LYS A 1 280 ? 14.610 16.153 2.731 1.00 88.62 280 LYS A C 1
ATOM 2158 O O . LYS A 1 280 ? 14.009 15.453 3.544 1.00 88.62 280 LYS A O 1
ATOM 2163 N N . VAL A 1 281 ? 13.996 16.957 1.866 1.00 88.19 281 VAL A N 1
ATOM 2164 C CA . VAL A 1 281 ? 12.538 17.076 1.790 1.00 88.19 281 VAL A CA 1
ATOM 2165 C C . VAL A 1 281 ? 11.898 15.747 1.382 1.00 88.19 281 VAL A C 1
ATOM 2167 O O . VAL A 1 281 ? 10.954 15.319 2.041 1.00 88.19 281 VAL A O 1
ATOM 2170 N N . CYS A 1 282 ? 12.452 15.035 0.398 1.00 89.25 282 CYS A N 1
ATOM 2171 C CA . CYS A 1 282 ? 11.996 13.703 0.003 1.00 89.25 282 CYS A CA 1
ATOM 2172 C C . CYS A 1 282 ? 12.010 12.717 1.178 1.00 89.25 282 CYS A C 1
ATOM 2174 O O . CYS A 1 282 ? 11.020 12.024 1.375 1.00 89.25 282 CYS A O 1
ATOM 2176 N N . ARG A 1 283 ? 13.066 12.683 2.006 1.00 87.00 283 ARG A N 1
ATOM 2177 C CA . ARG A 1 283 ? 13.124 11.798 3.193 1.00 87.00 283 ARG A CA 1
ATOM 2178 C C . ARG A 1 283 ? 12.041 12.116 4.225 1.00 87.00 283 ARG A C 1
ATOM 2180 O O . ARG A 1 283 ? 11.477 11.206 4.820 1.00 87.00 283 ARG A O 1
ATOM 2187 N N . VAL A 1 284 ? 11.741 13.399 4.430 1.00 83.00 284 VAL A N 1
ATOM 2188 C CA . VAL A 1 284 ? 10.680 13.844 5.353 1.00 83.00 284 VAL A CA 1
ATOM 2189 C C . VAL A 1 284 ? 9.293 13.481 4.828 1.00 83.00 284 VAL A C 1
ATOM 2191 O O . VAL A 1 284 ? 8.386 13.174 5.601 1.00 83.00 284 VAL A O 1
ATOM 2194 N N . LEU A 1 285 ? 9.123 13.549 3.512 1.00 81.56 285 LEU A N 1
ATOM 2195 C CA . LEU A 1 285 ? 7.838 13.392 2.860 1.00 81.56 285 LEU A CA 1
ATOM 2196 C C . LEU A 1 285 ? 7.513 11.944 2.460 1.00 81.56 285 LEU A C 1
ATOM 2198 O O . LEU A 1 285 ? 6.339 11.587 2.418 1.00 81.56 285 LEU A O 1
ATOM 2202 N N . GLN A 1 286 ? 8.516 11.102 2.199 1.00 84.25 286 GLN A N 1
ATOM 2203 C CA . GLN A 1 286 ? 8.352 9.706 1.774 1.00 84.25 286 GLN A CA 1
ATOM 2204 C C . GLN A 1 286 ? 7.381 8.902 2.663 1.00 84.25 286 GLN A C 1
ATOM 2206 O O . GLN A 1 286 ? 6.541 8.195 2.102 1.00 84.25 286 GLN A O 1
ATOM 2211 N N . PRO A 1 287 ? 7.384 9.029 4.009 1.00 79.50 287 PRO A N 1
ATOM 2212 C CA . PRO A 1 287 ? 6.439 8.297 4.854 1.00 79.50 287 PRO A CA 1
ATOM 2213 C C . PRO A 1 287 ? 4.962 8.634 4.594 1.00 79.50 287 PRO A C 1
ATOM 2215 O O . PRO A 1 287 ? 4.098 7.804 4.872 1.00 79.50 287 PRO A O 1
ATOM 2218 N N . ILE A 1 288 ? 4.648 9.811 4.025 1.00 75.69 288 ILE A N 1
ATOM 2219 C CA . ILE A 1 288 ? 3.271 10.207 3.668 1.00 75.69 288 ILE A CA 1
ATOM 2220 C C . ILE A 1 288 ? 2.657 9.201 2.688 1.00 75.69 288 ILE A C 1
ATOM 2222 O O . ILE A 1 288 ? 1.463 8.913 2.762 1.00 75.69 288 ILE A O 1
ATOM 2226 N N . PHE A 1 289 ? 3.463 8.616 1.803 1.00 76.12 289 PHE A N 1
ATOM 2227 C CA . PHE A 1 289 ? 2.995 7.680 0.783 1.00 76.12 289 PHE A CA 1
ATOM 2228 C C . PHE A 1 289 ? 2.362 6.409 1.355 1.00 76.12 289 PHE A C 1
ATOM 2230 O O . PHE A 1 289 ? 1.514 5.818 0.688 1.00 76.12 289 PHE A O 1
ATOM 2237 N N . ASN A 1 290 ? 2.710 6.028 2.586 1.00 70.31 290 ASN A N 1
ATOM 2238 C CA . ASN A 1 290 ? 2.151 4.850 3.254 1.00 70.31 290 ASN A CA 1
ATOM 2239 C C . ASN A 1 290 ? 0.715 5.073 3.744 1.00 70.31 290 ASN A C 1
ATOM 2241 O O . ASN A 1 290 ? -0.054 4.119 3.838 1.00 70.31 290 ASN A O 1
ATOM 2245 N N . TYR A 1 291 ? 0.326 6.331 3.981 1.00 68.25 291 TYR A N 1
ATOM 2246 C CA . TYR A 1 291 ? -1.060 6.702 4.286 1.00 68.25 291 TYR A CA 1
ATOM 2247 C C . TYR A 1 291 ? -1.954 6.708 3.038 1.00 68.25 291 TYR A C 1
ATOM 2249 O O . TYR A 1 291 ? -3.180 6.671 3.149 1.00 68.25 291 TYR A O 1
ATOM 2257 N N . TYR A 1 292 ? -1.342 6.748 1.852 1.00 71.06 292 TYR A N 1
ATOM 2258 C CA . TYR A 1 292 ? -2.017 6.819 0.560 1.00 71.06 292 TYR A CA 1
ATOM 2259 C C . TYR A 1 292 ? -1.497 5.713 -0.364 1.00 71.06 292 TYR A C 1
ATOM 2261 O O . TYR A 1 292 ? -0.890 6.025 -1.381 1.00 71.06 292 TYR A O 1
ATOM 2269 N N . PRO A 1 293 ? -1.673 4.419 -0.056 1.00 70.19 293 PRO A N 1
ATOM 2270 C CA . PRO A 1 293 ? -1.138 3.363 -0.908 1.00 70.19 293 PRO A CA 1
ATOM 2271 C C . PRO A 1 293 ? -1.661 3.486 -2.350 1.00 70.19 293 PRO A C 1
ATOM 2273 O O . PRO A 1 293 ? -2.769 3.979 -2.598 1.00 70.19 293 PRO A O 1
ATOM 2276 N N . ILE A 1 294 ? -0.834 3.058 -3.303 1.00 74.06 294 ILE A N 1
ATOM 2277 C CA . ILE A 1 294 ? -1.216 2.899 -4.706 1.00 74.06 294 ILE A CA 1
ATOM 2278 C C . ILE A 1 294 ? -1.235 1.407 -5.012 1.00 74.06 294 ILE A C 1
ATOM 2280 O O . ILE A 1 294 ? -0.267 0.699 -4.746 1.00 74.06 294 ILE A O 1
ATOM 2284 N N . ALA A 1 295 ? -2.336 0.952 -5.599 1.00 72.56 295 ALA A N 1
ATOM 2285 C CA . ALA A 1 295 ? -2.415 -0.326 -6.283 1.00 72.56 295 ALA A CA 1
ATOM 2286 C C . ALA A 1 295 ? -2.600 -0.039 -7.772 1.00 72.56 295 ALA A C 1
ATOM 2288 O O . ALA A 1 295 ? -3.449 0.768 -8.148 1.00 72.56 295 ALA A O 1
ATOM 2289 N N . TYR A 1 296 ? -1.794 -0.682 -8.610 1.00 77.56 296 TYR A N 1
ATOM 2290 C CA . TYR A 1 296 ? -1.797 -0.440 -10.043 1.00 77.56 296 TYR A CA 1
ATOM 2291 C C . TYR A 1 296 ? -1.972 -1.746 -10.809 1.00 77.56 296 TYR A C 1
ATOM 2293 O O . TYR A 1 296 ? -1.210 -2.694 -10.625 1.00 77.56 296 TYR A O 1
ATOM 2301 N N . THR A 1 297 ? -2.989 -1.793 -11.666 1.00 76.56 297 THR A N 1
ATOM 2302 C CA . THR A 1 297 ? -3.227 -2.905 -12.591 1.00 76.56 297 THR A CA 1
ATOM 2303 C C . THR A 1 297 ? -3.493 -2.313 -13.972 1.00 76.56 297 THR A C 1
ATOM 2305 O O . THR A 1 297 ? -4.541 -1.698 -14.160 1.00 76.56 297 THR A O 1
ATOM 2308 N N . PRO A 1 298 ? -2.559 -2.440 -14.930 1.00 76.81 298 PRO A N 1
ATOM 2309 C CA . PRO A 1 298 ? -2.736 -1.846 -16.246 1.00 76.81 298 PRO A CA 1
ATOM 2310 C C . PRO A 1 298 ? -3.867 -2.533 -17.020 1.00 76.81 298 PRO A C 1
ATOM 2312 O O . PRO A 1 298 ? -4.019 -3.758 -16.981 1.00 76.81 298 PRO A O 1
ATOM 2315 N N . ALA A 1 299 ? -4.637 -1.737 -17.760 1.00 72.56 299 ALA A N 1
ATOM 2316 C CA . ALA A 1 299 ? -5.648 -2.198 -18.699 1.00 72.56 299 ALA A CA 1
ATOM 2317 C C . ALA A 1 299 ? -5.052 -3.204 -19.694 1.00 72.56 299 ALA A C 1
ATOM 2319 O O . ALA A 1 299 ? -3.986 -2.968 -20.258 1.00 72.56 299 ALA A O 1
ATOM 2320 N N . ARG A 1 300 ? -5.751 -4.321 -19.931 1.00 68.00 300 ARG A N 1
ATOM 2321 C CA . ARG A 1 300 ? -5.273 -5.410 -20.811 1.00 68.00 300 ARG A CA 1
ATOM 2322 C C . ARG A 1 300 ? -6.033 -5.551 -22.118 1.00 68.00 300 ARG A C 1
ATOM 2324 O O . ARG A 1 300 ? -5.595 -6.272 -23.004 1.00 68.00 300 ARG A O 1
ATOM 2331 N N . LYS A 1 301 ? -7.198 -4.918 -22.224 1.00 64.75 301 LYS A N 1
ATOM 2332 C CA . LYS A 1 301 ? -8.044 -4.962 -23.413 1.00 64.75 301 LYS A CA 1
ATOM 2333 C C . LYS A 1 301 ? -8.372 -3.548 -23.835 1.00 64.75 301 LYS A C 1
ATOM 2335 O O . LYS A 1 301 ? -8.487 -2.654 -23.000 1.00 64.75 301 LYS A O 1
ATOM 2340 N N . TYR A 1 302 ? -8.536 -3.381 -25.139 1.00 63.66 302 TYR A N 1
ATOM 2341 C CA . TYR A 1 302 ? -9.035 -2.137 -25.685 1.00 63.66 302 TYR A CA 1
ATOM 2342 C C . TYR A 1 302 ? -10.438 -1.856 -25.137 1.00 63.66 302 TYR A C 1
ATOM 2344 O O . TYR A 1 302 ? -11.340 -2.686 -25.230 1.00 63.66 302 TYR A O 1
ATOM 2352 N N . ASP A 1 303 ? -10.590 -0.672 -24.565 1.00 62.44 303 ASP A N 1
ATOM 2353 C CA . ASP A 1 303 ? -11.820 -0.151 -23.981 1.00 62.44 303 ASP A CA 1
ATOM 2354 C C . ASP A 1 303 ? -12.126 1.211 -24.617 1.00 62.44 303 ASP A C 1
ATOM 2356 O O . ASP A 1 303 ? -11.416 2.194 -24.396 1.00 62.44 303 ASP A O 1
ATOM 2360 N N . HIS A 1 304 ? -13.197 1.282 -25.405 1.00 65.12 304 HIS A N 1
ATOM 2361 C CA . HIS A 1 304 ? -13.605 2.498 -26.110 1.00 65.12 304 HIS A CA 1
ATOM 2362 C C . HIS A 1 304 ? -13.836 3.712 -25.187 1.00 65.12 304 HIS A C 1
ATOM 2364 O O . HIS A 1 304 ? -13.795 4.845 -25.669 1.00 65.12 304 HIS A O 1
ATOM 2370 N N . SER A 1 305 ? -14.075 3.506 -23.886 1.00 58.72 305 SER A N 1
ATOM 2371 C CA . SER A 1 305 ? -14.319 4.585 -22.922 1.00 58.72 305 SER A CA 1
ATOM 2372 C C . SER A 1 305 ? -13.058 5.375 -22.548 1.00 58.72 305 SER A C 1
ATOM 2374 O O . SER A 1 305 ? -13.152 6.565 -22.245 1.00 58.72 305 SER A O 1
ATOM 2376 N N . ILE A 1 306 ? -11.877 4.757 -22.639 1.00 58.38 306 ILE A N 1
ATOM 2377 C CA . ILE A 1 306 ? -10.590 5.371 -22.257 1.00 58.38 306 ILE A CA 1
ATOM 2378 C C . ILE A 1 306 ? -9.533 5.328 -23.377 1.00 58.38 306 ILE A C 1
ATOM 2380 O O . ILE A 1 306 ? -8.525 6.031 -23.297 1.00 58.38 306 ILE A O 1
ATOM 2384 N N . HIS A 1 307 ? -9.761 4.567 -24.453 1.00 63.22 307 HIS A N 1
ATOM 2385 C CA . HIS A 1 307 ? -8.815 4.402 -25.560 1.00 63.22 307 HIS A CA 1
ATOM 2386 C C . HIS A 1 307 ? -9.269 5.149 -26.820 1.00 63.22 307 HIS A C 1
ATOM 2388 O O . HIS A 1 307 ? -10.171 4.721 -27.544 1.00 63.22 307 HIS A O 1
ATOM 2394 N N . LYS A 1 308 ? -8.593 6.260 -27.122 1.00 63.97 308 LYS A N 1
ATOM 2395 C CA . LYS A 1 308 ? -8.756 7.057 -28.346 1.00 63.97 308 LYS A CA 1
ATOM 2396 C C . LYS A 1 308 ? -7.413 7.138 -29.060 1.00 63.97 308 LYS A C 1
ATOM 2398 O O . LYS A 1 308 ? -6.388 7.257 -28.399 1.00 63.97 308 LYS A O 1
ATOM 2403 N N . ARG A 1 309 ? -7.408 7.128 -30.398 1.00 65.00 309 ARG A N 1
ATOM 2404 C CA . ARG A 1 309 ? -6.167 7.363 -31.152 1.00 65.00 309 ARG A CA 1
ATOM 2405 C C . ARG A 1 309 ? -5.560 8.707 -30.748 1.00 65.00 309 ARG A C 1
ATOM 2407 O O . ARG A 1 309 ? -6.254 9.722 -30.740 1.00 65.00 309 ARG A O 1
ATOM 2414 N N . ASP A 1 310 ? -4.277 8.690 -30.410 1.00 69.19 310 ASP A N 1
ATOM 2415 C CA . ASP A 1 310 ? -3.505 9.900 -30.156 1.00 69.19 310 ASP A CA 1
ATOM 2416 C C . ASP A 1 310 ? -3.019 10.461 -31.493 1.00 69.19 310 ASP A C 1
ATOM 2418 O O . ASP A 1 310 ? -2.191 9.849 -32.169 1.00 69.19 310 ASP A O 1
ATOM 2422 N N . ALA A 1 311 ? -3.569 11.607 -31.893 1.00 68.00 311 ALA A N 1
ATOM 2423 C CA . ALA A 1 311 ? -3.296 12.197 -33.200 1.00 68.00 311 ALA A CA 1
ATOM 2424 C C . ALA A 1 311 ? -1.821 12.598 -33.371 1.00 68.00 311 ALA A C 1
ATOM 2426 O O . ALA A 1 311 ? -1.303 12.560 -34.486 1.00 68.00 311 ALA A O 1
ATOM 2427 N N . VAL A 1 312 ? -1.134 12.950 -32.280 1.00 68.12 312 VAL A N 1
ATOM 2428 C CA . VAL A 1 312 ? 0.283 13.334 -32.302 1.00 68.12 312 VAL A CA 1
ATOM 2429 C C . VAL A 1 312 ? 1.158 12.097 -32.496 1.00 68.12 312 VAL A C 1
ATOM 2431 O O . VAL A 1 312 ? 2.041 12.094 -33.353 1.00 68.12 312 VAL A O 1
ATOM 2434 N N . ALA A 1 313 ? 0.876 11.023 -31.761 1.00 69.69 313 ALA A N 1
ATOM 2435 C CA . ALA A 1 313 ? 1.544 9.737 -31.912 1.00 69.69 313 ALA A CA 1
ATOM 2436 C C . ALA A 1 313 ? 1.320 9.157 -33.311 1.00 69.69 313 ALA A C 1
ATOM 2438 O O . ALA A 1 313 ? 2.261 8.692 -33.948 1.00 69.69 313 ALA A O 1
ATOM 2439 N N . GLU A 1 314 ? 0.083 9.214 -33.809 1.00 71.81 314 GLU A N 1
ATOM 2440 C CA . GLU A 1 314 ? -0.280 8.755 -35.149 1.00 71.81 314 GLU A CA 1
ATOM 2441 C C . GLU A 1 314 ? 0.433 9.578 -36.223 1.00 71.81 314 GLU A C 1
ATOM 2443 O O . GLU A 1 314 ? 1.060 9.000 -37.110 1.00 71.81 314 GLU A O 1
ATOM 2448 N N . HIS A 1 315 ? 0.439 10.908 -36.109 1.00 71.38 315 HIS A N 1
ATOM 2449 C CA . HIS A 1 315 ? 1.198 11.768 -37.013 1.00 71.38 315 HIS A CA 1
ATOM 2450 C C . HIS A 1 315 ? 2.695 11.437 -36.991 1.00 71.38 315 HIS A C 1
ATOM 2452 O O . HIS A 1 315 ? 3.311 11.323 -38.052 1.00 71.38 315 HIS A O 1
ATOM 2458 N N . TYR A 1 316 ? 3.276 11.236 -35.808 1.00 71.31 316 TYR A N 1
ATOM 2459 C CA . TYR A 1 316 ? 4.687 10.892 -35.663 1.00 71.31 316 TYR A CA 1
ATOM 2460 C C . TYR A 1 316 ? 5.014 9.536 -36.300 1.00 71.31 316 TYR A C 1
ATOM 2462 O O . TYR A 1 316 ? 5.952 9.423 -37.090 1.00 71.31 316 TYR A O 1
ATOM 2470 N N . VAL A 1 317 ? 4.204 8.516 -36.008 1.00 73.44 317 VAL A N 1
ATOM 2471 C CA . VAL A 1 317 ? 4.360 7.172 -36.572 1.00 73.44 317 VAL A CA 1
ATOM 2472 C C . VAL A 1 317 ? 4.238 7.205 -38.093 1.00 73.44 317 VAL A C 1
ATOM 2474 O O . VAL A 1 317 ? 5.052 6.593 -38.778 1.00 73.44 317 VAL A O 1
ATOM 2477 N N . GLN A 1 318 ? 3.278 7.952 -38.639 1.00 74.06 318 GLN A N 1
ATOM 2478 C CA . GLN A 1 318 ? 3.089 8.054 -40.088 1.00 74.06 318 GLN A CA 1
ATOM 2479 C C . GLN A 1 318 ? 4.178 8.862 -40.796 1.00 74.06 318 GLN A C 1
ATOM 2481 O O . GLN A 1 318 ? 4.523 8.535 -41.931 1.00 74.06 318 GLN A O 1
ATOM 2486 N N . SER A 1 319 ? 4.713 9.895 -40.143 1.00 71.31 319 SER A N 1
ATOM 2487 C CA . SER A 1 319 ? 5.646 10.837 -40.773 1.00 71.31 319 SER A CA 1
ATOM 2488 C C . SER A 1 319 ? 7.110 10.420 -40.648 1.00 71.31 319 SER A C 1
ATOM 2490 O O . SER A 1 319 ? 7.900 10.758 -41.525 1.00 71.31 319 SER A O 1
ATOM 2492 N N . TYR A 1 320 ? 7.481 9.700 -39.582 1.00 68.88 320 TYR A N 1
ATOM 2493 C CA . TYR A 1 320 ? 8.892 9.467 -39.240 1.00 68.88 320 TYR A CA 1
ATOM 2494 C C . TYR A 1 320 ? 9.285 7.998 -39.075 1.00 68.88 320 TYR A C 1
ATOM 2496 O O . TYR A 1 320 ? 10.475 7.697 -39.070 1.00 68.88 320 TYR A O 1
ATOM 2504 N N . CYS A 1 321 ? 8.332 7.071 -38.937 1.00 72.25 321 CYS A N 1
ATOM 2505 C CA . CYS A 1 321 ? 8.665 5.654 -38.783 1.00 72.25 321 CYS A CA 1
ATOM 2506 C C . CYS A 1 321 ? 8.698 4.934 -40.135 1.00 72.25 321 CYS A C 1
ATOM 2508 O O . CYS A 1 321 ? 7.877 5.184 -41.025 1.00 72.25 321 CYS A O 1
ATOM 2510 N N . ASP A 1 322 ? 9.621 3.983 -40.276 1.00 73.38 322 ASP A N 1
ATOM 2511 C CA . ASP A 1 322 ? 9.705 3.152 -41.472 1.00 73.38 322 ASP A CA 1
ATOM 2512 C C . ASP A 1 322 ? 8.439 2.289 -41.682 1.00 73.38 322 ASP A C 1
ATOM 2514 O O . ASP A 1 322 ? 7.577 2.132 -40.809 1.00 73.38 322 ASP A O 1
ATOM 2518 N N . HIS A 1 323 ? 8.278 1.761 -42.899 1.00 75.44 323 HIS A N 1
ATOM 2519 C CA . HIS A 1 323 ? 7.114 0.943 -43.255 1.00 75.44 323 HIS A CA 1
ATOM 2520 C C . HIS A 1 323 ? 6.991 -0.310 -42.374 1.00 75.44 323 HIS A C 1
ATOM 2522 O O . HIS A 1 323 ? 5.887 -0.674 -41.970 1.00 75.44 323 HIS A O 1
ATOM 2528 N N . GLN A 1 324 ? 8.114 -0.954 -42.048 1.00 75.69 324 GLN A N 1
ATOM 2529 C CA . GLN A 1 324 ? 8.126 -2.170 -41.244 1.00 75.69 324 GLN A CA 1
ATOM 2530 C C . GLN A 1 324 ? 7.543 -1.895 -39.853 1.00 75.69 324 GLN A C 1
ATOM 2532 O O . GLN A 1 324 ? 6.583 -2.557 -39.457 1.00 75.69 324 GLN A O 1
ATOM 2537 N N . PHE A 1 325 ? 8.025 -0.859 -39.168 1.00 75.12 325 PHE A N 1
ATOM 2538 C CA . PHE A 1 325 ? 7.525 -0.431 -37.866 1.00 75.12 325 PHE A CA 1
ATOM 2539 C C . PHE A 1 325 ? 6.017 -0.154 -37.904 1.00 75.12 325 PHE A C 1
ATOM 2541 O O . PHE A 1 325 ? 5.266 -0.727 -37.111 1.00 75.12 325 PHE A O 1
ATOM 2548 N N . ARG A 1 326 ? 5.556 0.638 -38.885 1.00 73.75 326 ARG A N 1
ATOM 2549 C CA . ARG A 1 326 ? 4.134 0.992 -39.059 1.00 73.75 326 ARG A CA 1
ATOM 2550 C C . ARG A 1 326 ? 3.223 -0.224 -39.217 1.00 73.75 326 ARG A C 1
ATOM 2552 O O . ARG A 1 326 ? 2.126 -0.231 -38.672 1.00 73.75 326 ARG A O 1
ATOM 2559 N N . THR A 1 327 ? 3.671 -1.252 -39.934 1.00 70.88 327 THR A N 1
ATOM 2560 C CA . THR A 1 327 ? 2.867 -2.467 -40.162 1.00 70.88 327 THR A CA 1
ATOM 2561 C C . THR A 1 327 ? 2.827 -3.427 -38.973 1.00 70.88 327 THR A C 1
ATOM 2563 O O . THR A 1 327 ? 1.877 -4.194 -38.841 1.00 70.88 327 THR A O 1
ATOM 2566 N N . THR A 1 328 ? 3.831 -3.394 -38.095 1.00 67.88 328 THR A N 1
ATOM 2567 C CA . THR A 1 328 ? 3.938 -4.327 -36.956 1.00 67.88 328 THR A CA 1
ATOM 2568 C C . THR A 1 328 ? 3.291 -3.830 -35.662 1.00 67.88 328 THR A C 1
ATOM 2570 O O . THR A 1 328 ? 3.119 -4.610 -34.725 1.00 67.88 328 THR A O 1
ATOM 2573 N N . MET A 1 329 ? 2.933 -2.548 -35.589 1.00 63.88 329 MET A N 1
ATOM 2574 C CA . MET A 1 329 ? 2.492 -1.900 -34.355 1.00 63.88 329 MET A CA 1
ATOM 2575 C C . MET A 1 329 ? 0.966 -2.016 -34.161 1.00 63.88 329 MET A C 1
ATOM 2577 O O . MET A 1 329 ? 0.211 -1.485 -34.978 1.00 63.88 329 MET A O 1
ATOM 2581 N N . PRO A 1 330 ? 0.461 -2.644 -33.081 1.00 57.59 330 PRO A N 1
ATOM 2582 C CA . PRO A 1 330 ? -0.962 -2.604 -32.760 1.00 57.59 330 PRO A CA 1
ATOM 2583 C C . PRO A 1 330 ? -1.335 -1.188 -32.298 1.00 57.59 330 PRO A C 1
ATOM 2585 O O . PRO A 1 330 ? -0.999 -0.772 -31.192 1.00 57.59 330 PRO A O 1
ATOM 2588 N N . MET A 1 331 ? -2.011 -0.415 -33.149 1.00 55.53 331 MET A N 1
ATOM 2589 C CA . MET A 1 331 ? -2.419 0.955 -32.822 1.00 55.53 331 MET A CA 1
ATOM 2590 C C . MET A 1 331 ? -3.726 0.984 -32.018 1.00 55.53 331 MET A C 1
ATOM 2592 O O . MET A 1 331 ? -4.768 1.432 -32.496 1.00 55.53 331 MET A O 1
ATOM 2596 N N . ALA A 1 332 ? -3.658 0.521 -30.774 1.00 56.06 332 ALA A N 1
ATOM 2597 C CA . ALA A 1 332 ? -4.580 0.922 -29.721 1.00 56.06 332 ALA A CA 1
ATOM 2598 C C . ALA A 1 332 ? -3.831 1.859 -28.783 1.00 56.06 332 ALA A C 1
ATOM 2600 O O . ALA A 1 332 ? -2.996 1.426 -27.992 1.00 56.06 332 ALA A O 1
ATOM 2601 N N . VAL A 1 333 ? -4.119 3.148 -28.918 1.00 57.06 333 VAL A N 1
ATOM 2602 C CA . VAL A 1 333 ? -3.502 4.192 -28.112 1.00 57.06 333 VAL A CA 1
ATOM 2603 C C . VAL A 1 333 ? -4.516 4.706 -27.089 1.00 57.06 333 VAL A C 1
ATOM 2605 O O . VAL A 1 333 ? -5.715 4.766 -27.364 1.00 57.06 333 VAL A O 1
ATOM 2608 N N . VAL A 1 334 ? -4.040 5.046 -25.893 1.00 55.81 334 VAL A N 1
ATOM 2609 C CA . VAL A 1 334 ? -4.795 5.822 -24.903 1.00 55.81 334 VAL A CA 1
ATOM 2610 C C . VAL A 1 334 ? -4.621 7.304 -25.244 1.00 55.81 334 VAL A C 1
ATOM 2612 O O . VAL A 1 334 ? -3.497 7.794 -25.280 1.00 55.81 334 VAL A O 1
ATOM 2615 N N . GLY A 1 335 ? -5.715 8.014 -25.529 1.00 49.44 335 GLY A N 1
ATOM 2616 C CA . GLY A 1 335 ? -5.663 9.379 -26.060 1.00 49.44 335 GLY A CA 1
ATOM 2617 C C . GLY A 1 335 ? -5.858 10.458 -24.993 1.00 49.44 335 GLY A C 1
ATOM 2618 O O . GLY A 1 335 ? -6.906 10.491 -24.343 1.00 49.44 335 GLY A O 1
ATOM 2619 N N . ASP A 1 336 ? -4.854 11.330 -24.850 1.00 50.41 336 ASP A N 1
ATOM 2620 C CA . ASP A 1 336 ? -4.891 12.778 -24.503 1.00 50.41 336 ASP A CA 1
ATOM 2621 C C . ASP A 1 336 ? -3.495 13.435 -24.510 1.00 50.41 336 ASP A C 1
ATOM 2623 O O . ASP A 1 336 ? -3.400 14.653 -24.378 1.00 50.41 336 ASP A O 1
ATOM 2627 N N . GLY A 1 337 ? -2.426 12.658 -24.691 1.00 48.38 337 GLY A N 1
ATOM 2628 C CA . GLY A 1 337 ? -1.256 13.100 -25.438 1.00 48.38 337 GLY A CA 1
ATOM 2629 C C . GLY A 1 337 ? -0.474 14.288 -24.897 1.00 48.38 337 GLY A C 1
ATOM 2630 O O . GLY A 1 337 ? 0.018 15.068 -25.701 1.00 48.38 337 GLY A O 1
ATOM 2631 N N . ASN A 1 338 ? -0.356 14.457 -23.578 1.00 49.34 338 ASN A N 1
ATOM 2632 C CA . ASN A 1 338 ? 0.503 15.525 -23.054 1.00 49.34 338 ASN A CA 1
ATOM 2633 C C . ASN A 1 338 ? 1.369 15.184 -21.833 1.00 49.34 338 ASN A C 1
ATOM 2635 O O . ASN A 1 338 ? 2.235 15.993 -21.516 1.00 49.34 338 ASN A O 1
ATOM 2639 N N . CYS A 1 339 ? 1.239 14.035 -21.150 1.00 66.75 339 CYS A N 1
ATOM 2640 C CA . CYS A 1 339 ? 2.260 13.663 -20.159 1.00 66.75 339 CYS A CA 1
ATOM 2641 C C . CYS A 1 339 ? 2.340 12.162 -19.842 1.00 66.75 339 CYS A C 1
ATOM 2643 O O . CYS A 1 339 ? 1.354 11.425 -19.849 1.00 66.75 339 CYS A O 1
ATOM 2645 N N . PHE A 1 340 ? 3.556 11.731 -19.513 1.00 76.88 340 PHE A N 1
ATOM 2646 C CA . PHE A 1 340 ? 3.920 10.389 -19.057 1.00 76.88 340 PHE A CA 1
ATOM 2647 C C . PHE A 1 340 ? 3.055 9.880 -17.896 1.00 76.88 340 PHE A C 1
ATOM 2649 O O . PHE A 1 340 ? 2.594 8.743 -17.917 1.00 76.88 340 PHE A O 1
ATOM 2656 N N . TYR A 1 341 ? 2.764 10.730 -16.911 1.00 81.06 341 TYR A N 1
ATOM 2657 C CA . TYR A 1 341 ? 1.976 10.343 -15.741 1.00 81.06 341 TYR A CA 1
ATOM 2658 C C . TYR A 1 341 ? 0.487 10.127 -16.063 1.00 81.06 341 TYR A C 1
ATOM 2660 O O . TYR A 1 341 ? -0.103 9.169 -15.564 1.00 81.06 341 TYR A O 1
ATOM 2668 N N . ASN A 1 342 ? -0.111 10.943 -16.945 1.00 76.56 342 ASN A N 1
ATOM 2669 C CA . ASN A 1 342 ? -1.495 10.754 -17.417 1.00 76.56 342 ASN A CA 1
ATOM 2670 C C . ASN A 1 342 ? -1.676 9.395 -18.090 1.00 76.56 342 ASN A C 1
ATOM 2672 O O . ASN A 1 342 ? -2.683 8.720 -17.869 1.00 76.56 342 ASN A O 1
ATOM 2676 N N . THR A 1 343 ? -0.680 8.983 -18.877 1.00 76.31 343 THR A N 1
ATOM 2677 C CA . THR A 1 343 ? -0.651 7.677 -19.536 1.00 76.31 343 THR A CA 1
ATOM 2678 C C . THR A 1 343 ? -0.835 6.541 -18.531 1.00 76.31 343 THR A C 1
ATOM 2680 O O . THR A 1 343 ? -1.706 5.691 -18.721 1.00 76.31 343 THR A O 1
ATOM 2683 N N . PHE A 1 344 ? -0.080 6.546 -17.430 1.00 81.25 344 PHE A N 1
ATOM 2684 C CA . PHE A 1 344 ? -0.223 5.521 -16.398 1.00 81.25 344 PHE A CA 1
ATOM 2685 C C . PHE A 1 344 ? -1.542 5.658 -15.636 1.00 81.25 344 PHE A C 1
ATOM 2687 O O . PHE A 1 344 ? -2.230 4.659 -15.468 1.00 81.25 344 PHE A O 1
ATOM 2694 N N . VAL A 1 345 ? -1.973 6.865 -15.255 1.00 79.00 345 VAL A N 1
ATOM 2695 C CA . VAL A 1 345 ? -3.281 7.053 -14.590 1.00 79.00 345 VAL A CA 1
ATOM 2696 C C . VAL A 1 345 ? -4.424 6.433 -15.386 1.00 79.00 345 VAL A C 1
ATOM 2698 O O . VAL A 1 345 ? -5.234 5.692 -14.830 1.00 79.00 345 VAL A O 1
ATOM 2701 N N . LYS A 1 346 ? -4.465 6.669 -16.696 1.00 73.69 346 LYS A N 1
ATOM 2702 C CA . LYS A 1 346 ? -5.513 6.120 -17.558 1.00 73.69 346 LYS A CA 1
ATOM 2703 C C . LYS A 1 346 ? -5.423 4.613 -17.726 1.00 73.69 346 LYS A C 1
ATOM 2705 O O . LYS A 1 346 ? -6.449 3.942 -17.671 1.00 73.69 346 LYS A O 1
ATOM 2710 N N . LEU A 1 347 ? -4.216 4.075 -17.896 1.00 75.00 347 LEU A N 1
ATOM 2711 C CA . LEU A 1 347 ? -4.014 2.630 -17.969 1.00 75.00 347 LEU A CA 1
ATOM 2712 C C . LEU A 1 347 ? -4.422 1.923 -16.672 1.00 75.00 347 LEU A C 1
ATOM 2714 O O . LEU A 1 347 ? -4.984 0.836 -16.736 1.00 75.00 347 LEU A O 1
ATOM 2718 N N . GLY A 1 348 ? -4.174 2.525 -15.510 1.00 72.88 348 GLY A N 1
ATOM 2719 C CA . GLY A 1 348 ? -4.599 1.977 -14.219 1.00 72.88 348 GLY A CA 1
ATOM 2720 C C . GLY A 1 348 ? -6.105 2.097 -13.951 1.00 72.88 348 GLY A C 1
ATOM 2721 O O . GLY A 1 348 ? -6.611 1.435 -13.051 1.00 72.88 348 GLY A O 1
ATOM 2722 N N . GLY A 1 349 ? -6.817 2.933 -14.715 1.00 60.88 349 GLY A N 1
ATOM 2723 C CA . GLY A 1 349 ? -8.213 3.321 -14.491 1.00 60.88 349 GLY A CA 1
ATOM 2724 C C . GLY A 1 349 ? -9.275 2.530 -15.265 1.00 60.88 349 GLY A C 1
ATOM 2725 O O . GLY A 1 349 ? -10.453 2.859 -15.149 1.00 60.88 349 GLY A O 1
ATOM 2726 N N . ALA A 1 350 ? -8.921 1.475 -16.008 1.00 47.56 350 ALA A N 1
ATOM 2727 C CA . ALA A 1 350 ? -9.875 0.622 -16.745 1.00 47.56 350 ALA A CA 1
ATOM 2728 C C . ALA A 1 350 ? -10.800 -0.244 -15.856 1.00 47.56 350 ALA A C 1
ATOM 2730 O O . ALA A 1 350 ? -11.386 -1.226 -16.310 1.00 47.56 350 ALA A O 1
ATOM 2731 N N . GLY A 1 351 ? -10.934 0.099 -14.576 1.00 39.50 351 GLY A N 1
ATOM 2732 C CA . GLY A 1 351 ? -11.769 -0.600 -13.615 1.00 39.50 351 GLY A CA 1
ATOM 2733 C C . GLY A 1 351 ? -11.743 0.073 -12.247 1.00 39.50 351 GLY A C 1
ATOM 2734 O O . GLY A 1 351 ? -10.895 -0.237 -11.422 1.00 39.50 351 GLY A O 1
ATOM 2735 N N . THR A 1 352 ? -12.748 0.917 -11.997 1.00 35.75 352 THR A N 1
ATOM 2736 C CA . THR A 1 352 ? -13.207 1.417 -10.684 1.00 35.75 352 THR A CA 1
ATOM 2737 C C . THR A 1 352 ? -12.342 2.467 -9.966 1.00 35.75 352 THR A C 1
ATOM 2739 O O . THR A 1 352 ? -11.241 2.199 -9.507 1.00 35.75 352 THR A O 1
ATOM 2742 N N . THR A 1 353 ? -12.889 3.672 -9.775 1.00 31.69 353 THR A N 1
ATOM 2743 C CA . THR A 1 353 ? -13.154 4.278 -8.449 1.00 31.69 353 THR A CA 1
ATOM 2744 C C . THR A 1 353 ? -13.721 5.694 -8.598 1.00 31.69 353 THR A C 1
ATOM 2746 O O . THR A 1 353 ? -13.531 6.371 -9.603 1.00 31.69 353 THR A O 1
ATOM 2749 N N . ILE A 1 354 ? -14.491 6.103 -7.590 1.00 36.28 354 ILE A N 1
ATOM 2750 C CA . ILE A 1 354 ? -15.108 7.424 -7.437 1.00 36.28 354 ILE A CA 1
ATOM 2751 C C . ILE A 1 354 ? -13.999 8.494 -7.390 1.00 36.28 354 ILE A C 1
ATOM 2753 O O . ILE A 1 354 ? -12.966 8.274 -6.750 1.00 36.28 354 ILE A O 1
ATOM 2757 N N . GLU A 1 355 ? -14.232 9.645 -8.038 1.00 39.97 355 GLU A N 1
ATOM 2758 C CA . GLU A 1 355 ? -13.291 10.759 -8.307 1.00 39.97 355 GLU A CA 1
ATOM 2759 C C . GLU A 1 355 ? -12.406 11.207 -7.126 1.00 39.97 355 GLU A C 1
ATOM 2761 O O . GLU A 1 355 ? -11.347 11.791 -7.330 1.00 39.97 355 GLU A O 1
ATOM 2766 N N . THR A 1 356 ? -12.792 10.922 -5.882 1.00 39.88 356 THR A N 1
ATOM 2767 C CA . THR A 1 356 ? -12.081 11.342 -4.666 1.00 39.88 356 THR A CA 1
ATOM 2768 C C . THR A 1 356 ? -10.965 10.392 -4.208 1.00 39.88 356 THR A C 1
ATOM 2770 O O . THR A 1 356 ? -10.226 10.729 -3.282 1.00 39.88 356 THR A O 1
ATOM 2773 N N . SER A 1 357 ? -10.819 9.222 -4.839 1.00 48.31 357 SER A N 1
ATOM 2774 C CA . SER A 1 357 ? -9.845 8.178 -4.456 1.00 48.31 357 SER A CA 1
ATOM 2775 C C . SER A 1 357 ? -8.950 7.687 -5.600 1.00 48.31 357 SER A C 1
ATOM 2777 O O . SER A 1 357 ? -8.029 6.906 -5.359 1.00 48.31 357 SER A O 1
ATOM 2779 N N . ALA A 1 358 ? -9.186 8.173 -6.821 1.00 60.19 358 ALA A N 1
ATOM 2780 C CA . ALA A 1 358 ? -8.414 7.798 -7.994 1.00 60.19 358 ALA A CA 1
ATOM 2781 C C . ALA A 1 358 ? -6.995 8.389 -7.940 1.00 60.19 358 ALA A C 1
ATOM 2783 O O . ALA A 1 358 ? -6.788 9.550 -7.583 1.00 60.19 358 ALA A O 1
ATOM 2784 N N . MET A 1 359 ? -6.016 7.565 -8.308 1.00 73.62 359 MET A N 1
ATOM 2785 C CA . MET A 1 359 ? -4.622 7.962 -8.488 1.00 73.62 359 MET A CA 1
ATOM 2786 C C . MET A 1 359 ? -4.532 9.132 -9.473 1.00 73.62 359 MET A C 1
ATOM 2788 O O . MET A 1 359 ? -5.114 9.077 -10.555 1.00 73.62 359 MET A O 1
ATOM 2792 N N . THR A 1 360 ? -3.797 10.184 -9.110 1.00 78.38 360 THR A N 1
ATOM 2793 C CA . THR A 1 360 ? -3.679 11.387 -9.947 1.00 78.38 360 THR A CA 1
ATOM 2794 C C . THR A 1 360 ? -2.305 11.483 -10.617 1.00 78.38 360 THR A C 1
ATOM 2796 O O . THR A 1 360 ? -1.328 10.928 -10.108 1.00 78.38 360 THR A O 1
ATOM 2799 N N . PRO A 1 361 ? -2.186 12.220 -11.735 1.00 80.06 361 PRO A N 1
ATOM 2800 C CA . PRO A 1 361 ? -0.898 12.447 -12.393 1.00 80.06 361 PRO A CA 1
ATOM 2801 C C . PRO A 1 361 ? 0.082 13.197 -11.483 1.00 80.06 361 PRO A C 1
ATOM 2803 O O . PRO A 1 361 ? 1.268 12.882 -11.451 1.00 80.06 361 PRO A O 1
ATOM 2806 N N . VAL A 1 362 ? -0.443 14.143 -10.698 1.00 80.94 362 VAL A N 1
ATOM 2807 C CA . VAL A 1 362 ? 0.283 14.914 -9.677 1.00 80.94 362 VAL A CA 1
ATOM 2808 C C . VAL A 1 362 ? 0.886 13.987 -8.623 1.00 80.94 362 VAL A C 1
ATOM 2810 O O . VAL A 1 362 ? 2.063 14.097 -8.288 1.00 80.94 362 VAL A O 1
ATOM 2813 N N . GLU A 1 363 ? 0.097 13.035 -8.125 1.00 85.94 363 GLU A N 1
ATOM 2814 C CA . GLU A 1 363 ? 0.579 12.052 -7.159 1.00 85.94 363 GLU A CA 1
ATOM 2815 C C . GLU A 1 363 ? 1.662 11.142 -7.749 1.00 85.94 363 GLU A C 1
ATOM 2817 O O . GLU A 1 363 ? 2.677 10.900 -7.092 1.00 85.94 363 GLU A O 1
ATOM 2822 N N . LEU A 1 364 ? 1.465 10.635 -8.972 1.00 86.38 364 LEU A N 1
ATOM 2823 C CA . LEU A 1 364 ? 2.473 9.796 -9.621 1.00 86.38 364 LEU A CA 1
ATOM 2824 C C . LEU A 1 364 ? 3.780 10.546 -9.823 1.00 86.38 364 LEU A C 1
ATOM 2826 O O . LEU A 1 364 ? 4.833 9.999 -9.502 1.00 86.38 364 LEU A O 1
ATOM 2830 N N . ARG A 1 365 ? 3.711 11.804 -10.257 1.00 85.62 365 ARG A N 1
ATOM 2831 C CA . ARG A 1 365 ? 4.877 12.678 -10.367 1.00 85.62 365 ARG A CA 1
ATOM 2832 C C . ARG A 1 365 ? 5.594 12.834 -9.032 1.00 85.62 365 ARG A C 1
ATOM 2834 O O . ARG A 1 365 ? 6.792 12.586 -8.954 1.00 85.62 365 ARG A O 1
ATOM 2841 N N . ALA A 1 366 ? 4.868 13.159 -7.962 1.00 87.88 366 ALA A N 1
ATOM 2842 C CA . ALA A 1 366 ? 5.458 13.311 -6.632 1.00 87.88 366 ALA A CA 1
ATOM 2843 C C . ALA A 1 366 ? 6.183 12.038 -6.167 1.00 87.88 366 ALA A C 1
ATOM 2845 O O . ALA A 1 366 ? 7.293 12.107 -5.637 1.00 87.88 366 ALA A O 1
ATOM 2846 N N . ARG A 1 367 ? 5.584 10.864 -6.394 1.00 90.25 367 ARG A N 1
ATOM 2847 C CA . ARG A 1 367 ? 6.198 9.573 -6.050 1.00 90.25 367 ARG A CA 1
ATOM 2848 C C . ARG A 1 367 ? 7.434 9.278 -6.876 1.00 90.25 367 ARG A C 1
ATOM 2850 O O . ARG A 1 367 ? 8.429 8.828 -6.317 1.00 90.25 367 ARG A O 1
ATOM 2857 N N . ASN A 1 368 ? 7.372 9.554 -8.171 1.00 89.94 368 ASN A N 1
ATOM 2858 C CA . ASN A 1 368 ? 8.468 9.300 -9.090 1.00 89.94 368 ASN A CA 1
ATOM 2859 C C . ASN A 1 368 ? 9.688 10.165 -8.774 1.00 89.94 368 ASN A C 1
ATOM 2861 O O . ASN A 1 368 ? 10.803 9.657 -8.685 1.00 89.94 368 ASN A O 1
ATOM 2865 N N . VAL A 1 369 ? 9.463 11.449 -8.491 1.00 88.75 369 VAL A N 1
ATOM 2866 C CA . VAL A 1 369 ? 10.513 12.388 -8.080 1.00 88.75 369 VAL A CA 1
ATOM 2867 C C . VAL A 1 369 ? 11.169 11.948 -6.774 1.00 88.75 369 VAL A C 1
ATOM 2869 O O . VAL A 1 369 ? 12.393 11.966 -6.662 1.00 88.75 369 VAL A O 1
ATOM 2872 N N . VAL A 1 370 ? 10.380 11.520 -5.784 1.00 91.44 370 VAL A N 1
ATOM 2873 C CA . VAL A 1 370 ? 10.922 11.011 -4.515 1.00 91.44 370 VAL A CA 1
ATOM 2874 C C . VAL A 1 370 ? 11.737 9.740 -4.732 1.00 91.44 370 VAL A C 1
ATOM 2876 O O . VAL A 1 370 ? 12.845 9.640 -4.207 1.00 91.44 370 VAL A O 1
ATOM 2879 N N . GLU A 1 371 ? 11.224 8.797 -5.519 1.00 92.25 371 GLU A N 1
ATOM 2880 C CA . GLU A 1 371 ? 11.920 7.553 -5.855 1.00 92.25 371 GLU A CA 1
ATOM 2881 C C . GLU A 1 371 ? 13.258 7.837 -6.557 1.00 92.25 371 GLU A C 1
ATOM 2883 O O . GLU A 1 371 ? 14.303 7.332 -6.139 1.00 92.25 371 GLU A O 1
ATOM 2888 N N . LEU A 1 372 ? 13.259 8.719 -7.561 1.00 90.31 372 LEU A N 1
ATOM 2889 C CA . LEU A 1 372 ? 14.470 9.142 -8.263 1.00 90.31 372 LEU A CA 1
ATOM 2890 C C . LEU A 1 372 ? 15.463 9.834 -7.338 1.00 90.31 372 LEU A C 1
ATOM 2892 O O . LEU A 1 372 ? 16.633 9.453 -7.300 1.00 90.31 372 LEU A O 1
ATOM 2896 N N . ALA A 1 373 ? 15.013 10.827 -6.574 1.00 91.00 373 ALA A N 1
ATOM 2897 C CA . ALA A 1 373 ? 15.886 11.616 -5.713 1.00 91.00 373 ALA A CA 1
ATOM 2898 C C . ALA A 1 373 ? 16.569 10.761 -4.635 1.00 91.00 373 ALA A C 1
ATOM 2900 O O . ALA A 1 373 ? 17.718 11.029 -4.272 1.00 91.00 373 ALA A O 1
ATOM 2901 N N . LEU A 1 374 ? 15.883 9.736 -4.119 1.00 91.56 374 LEU A N 1
ATOM 2902 C CA . LEU A 1 374 ? 16.398 8.889 -3.044 1.00 91.56 374 LEU A CA 1
ATOM 2903 C C . LEU A 1 374 ? 17.238 7.706 -3.543 1.00 91.56 374 LEU A C 1
ATOM 2905 O O . LEU A 1 374 ? 18.154 7.306 -2.827 1.00 91.56 374 LEU A O 1
ATOM 2909 N N . ARG A 1 375 ? 16.975 7.175 -4.746 1.00 91.12 375 ARG A N 1
ATOM 2910 C CA . ARG A 1 375 ? 17.625 5.950 -5.265 1.00 91.12 375 ARG A CA 1
ATOM 2911 C C . ARG A 1 375 ? 18.375 6.115 -6.583 1.00 91.12 375 ARG A C 1
ATOM 2913 O O . ARG A 1 375 ? 18.740 5.140 -7.234 1.00 91.12 375 ARG A O 1
ATOM 2920 N N . MET A 1 376 ? 18.672 7.349 -6.981 1.00 87.31 376 MET A N 1
ATOM 2921 C CA . MET A 1 376 ? 19.386 7.669 -8.224 1.00 87.31 376 MET A CA 1
ATOM 2922 C C . MET A 1 376 ? 20.632 6.802 -8.481 1.00 87.31 376 MET A C 1
ATOM 2924 O O . MET A 1 376 ? 20.864 6.381 -9.613 1.00 87.31 376 MET A O 1
ATOM 2928 N N . ASN A 1 377 ? 21.454 6.555 -7.457 1.00 88.31 377 ASN A N 1
ATOM 2929 C CA . ASN A 1 377 ? 22.704 5.805 -7.620 1.00 88.31 377 ASN A CA 1
ATOM 2930 C C . ASN A 1 377 ? 22.457 4.338 -7.998 1.00 88.31 377 ASN A C 1
ATOM 2932 O O . ASN A 1 377 ? 23.203 3.780 -8.801 1.00 88.31 377 ASN A O 1
ATOM 2936 N N . GLU A 1 378 ? 21.383 3.742 -7.483 1.00 91.62 378 GLU A N 1
ATOM 2937 C CA . GLU A 1 378 ? 20.968 2.379 -7.820 1.00 91.62 378 GLU A CA 1
ATOM 2938 C C . GLU A 1 378 ? 20.518 2.310 -9.285 1.00 91.62 378 GLU A C 1
ATOM 2940 O O . GLU A 1 378 ? 20.977 1.451 -10.037 1.00 91.62 378 GLU A O 1
ATOM 2945 N N . TYR A 1 379 ? 19.718 3.282 -9.741 1.00 89.50 379 TYR A N 1
ATOM 2946 C CA . TYR A 1 379 ? 19.311 3.378 -11.148 1.00 89.50 379 TYR A CA 1
ATOM 2947 C C . TYR A 1 379 ? 20.500 3.584 -12.095 1.00 89.50 379 TYR A C 1
ATOM 2949 O O . TYR A 1 379 ? 20.590 2.915 -13.127 1.00 89.50 379 TYR A O 1
ATOM 2957 N N . LYS A 1 380 ? 21.442 4.466 -11.739 1.00 86.31 380 LYS A N 1
ATOM 2958 C CA . LYS A 1 380 ? 22.683 4.677 -12.506 1.00 86.31 380 LYS A CA 1
ATOM 2959 C C . LYS A 1 380 ? 23.490 3.383 -12.630 1.00 86.31 380 LYS A C 1
ATOM 2961 O O . LYS A 1 380 ? 23.994 3.085 -13.710 1.00 86.31 380 LYS A O 1
ATOM 2966 N N . SER A 1 381 ? 23.581 2.611 -11.547 1.00 88.38 381 SER A N 1
ATOM 2967 C CA . SER A 1 381 ? 24.290 1.330 -11.527 1.00 88.38 381 SER A CA 1
ATOM 2968 C C . SER A 1 381 ? 23.591 0.263 -12.378 1.00 88.38 381 SER A C 1
ATOM 2970 O O . SER A 1 381 ? 24.229 -0.396 -13.197 1.00 88.38 381 SER A O 1
ATOM 2972 N N . ASN A 1 382 ? 22.269 0.134 -12.257 1.00 89.06 382 ASN A N 1
ATOM 2973 C CA . ASN A 1 382 ? 21.510 -0.918 -12.940 1.00 89.06 382 ASN A CA 1
ATOM 2974 C C . ASN A 1 382 ? 21.358 -0.676 -14.448 1.00 89.06 382 ASN A C 1
ATOM 2976 O O . ASN A 1 382 ? 21.185 -1.620 -15.219 1.00 89.06 382 ASN A O 1
ATOM 2980 N N . TYR A 1 383 ? 21.449 0.581 -14.885 1.00 86.88 383 TYR A N 1
ATOM 2981 C CA . TYR A 1 383 ? 21.288 0.969 -16.285 1.00 86.88 383 TYR A CA 1
ATOM 2982 C C . TYR A 1 383 ? 22.532 1.670 -16.848 1.00 86.88 383 TYR A C 1
ATOM 2984 O O . TYR A 1 383 ? 22.409 2.573 -17.672 1.00 86.88 383 TYR A O 1
ATOM 2992 N N . GLN A 1 384 ? 23.739 1.216 -16.480 1.00 84.62 384 GLN A N 1
ATOM 2993 C CA . GLN A 1 384 ? 25.016 1.747 -16.997 1.00 84.62 384 GLN A CA 1
ATOM 2994 C C . GLN A 1 384 ? 25.084 1.812 -18.530 1.00 84.62 384 GLN A C 1
ATOM 2996 O O . GLN A 1 384 ? 25.664 2.743 -19.082 1.00 84.62 384 GLN A O 1
ATOM 3001 N N . SER A 1 385 ? 24.434 0.877 -19.235 1.00 83.12 385 SER A N 1
ATOM 3002 C CA . SER A 1 385 ? 24.332 0.895 -20.704 1.00 83.12 385 SER A CA 1
ATOM 3003 C C . SER A 1 385 ? 23.706 2.181 -21.260 1.00 83.12 385 SER A C 1
ATOM 3005 O O . SER A 1 385 ? 23.907 2.509 -22.421 1.00 83.12 385 SER A O 1
ATOM 3007 N N . LEU A 1 386 ? 22.912 2.884 -20.449 1.00 81.25 386 LEU A N 1
ATOM 3008 C CA . LEU A 1 386 ? 22.240 4.129 -20.808 1.00 81.25 386 LEU A CA 1
ATOM 3009 C C . LEU A 1 386 ? 23.010 5.367 -20.321 1.00 81.25 386 LEU A C 1
ATOM 3011 O O . LEU A 1 386 ? 22.581 6.483 -20.587 1.00 81.25 386 LEU A O 1
ATOM 3015 N N . ALA A 1 387 ? 24.165 5.206 -19.662 1.00 77.06 387 ALA A N 1
ATOM 3016 C CA . ALA A 1 387 ? 24.954 6.322 -19.134 1.00 77.06 387 ALA A CA 1
ATOM 3017 C C . ALA A 1 387 ? 25.353 7.340 -20.217 1.00 77.06 387 ALA A C 1
ATOM 3019 O O . ALA A 1 387 ? 25.482 8.529 -19.940 1.00 77.06 387 ALA A O 1
ATOM 3020 N N . SER A 1 388 ? 25.509 6.893 -21.467 1.00 71.00 388 SER A N 1
ATOM 3021 C CA . SER A 1 388 ? 25.808 7.760 -22.611 1.00 71.00 388 SER A CA 1
ATOM 3022 C C . SER A 1 388 ? 24.676 8.733 -22.951 1.00 71.00 388 SER A C 1
ATOM 3024 O O . SER A 1 388 ? 24.956 9.791 -23.515 1.00 71.00 388 SER A O 1
ATOM 3026 N N . ILE A 1 389 ? 23.434 8.410 -22.588 1.00 68.25 389 ILE A N 1
ATOM 3027 C CA . ILE A 1 389 ? 22.221 9.190 -22.874 1.00 68.25 389 ILE A CA 1
ATOM 3028 C C . ILE A 1 389 ? 21.512 9.681 -21.604 1.00 68.25 389 ILE A C 1
ATOM 3030 O O . ILE A 1 389 ? 20.464 10.314 -21.681 1.00 68.25 389 ILE A O 1
ATOM 3034 N N . PHE A 1 390 ? 22.072 9.375 -20.438 1.00 68.00 390 PHE A N 1
ATOM 3035 C CA . PHE A 1 390 ? 21.674 9.961 -19.174 1.00 68.00 390 PHE A CA 1
ATOM 3036 C C . PHE A 1 390 ? 22.270 11.357 -19.062 1.00 68.00 390 PHE A C 1
ATOM 3038 O O . PHE A 1 390 ? 23.485 11.528 -18.950 1.00 68.00 390 PHE A O 1
ATOM 3045 N N . ASP A 1 391 ? 21.394 12.354 -19.068 1.00 65.25 391 ASP A N 1
ATOM 3046 C CA . ASP A 1 391 ? 21.750 13.682 -18.596 1.00 65.25 391 ASP A CA 1
ATOM 3047 C C . ASP A 1 391 ? 21.935 13.668 -17.076 1.00 65.25 391 ASP A C 1
ATOM 3049 O O . ASP A 1 391 ? 21.624 12.690 -16.391 1.00 65.25 391 ASP A O 1
ATOM 3053 N N . ASP A 1 392 ? 22.451 14.762 -16.528 1.00 74.56 392 ASP A N 1
ATOM 3054 C CA . ASP A 1 392 ? 22.634 14.908 -15.090 1.00 74.56 392 ASP A CA 1
ATOM 3055 C C . ASP A 1 392 ? 21.272 14.845 -14.371 1.00 74.56 392 ASP A C 1
ATOM 3057 O O . ASP A 1 392 ? 20.513 15.811 -14.368 1.00 74.56 392 ASP A O 1
ATOM 3061 N N . CYS A 1 393 ? 20.950 13.682 -13.791 1.00 76.00 393 CYS A N 1
ATOM 3062 C CA . CYS A 1 393 ? 19.695 13.430 -13.074 1.00 76.00 393 CYS A CA 1
ATOM 3063 C C . CYS A 1 393 ? 19.412 14.492 -12.008 1.00 76.00 393 CYS A C 1
ATOM 3065 O O . CYS A 1 393 ? 18.267 14.889 -11.822 1.00 76.00 393 CYS A O 1
ATOM 3067 N N . GLU A 1 394 ? 20.449 14.983 -11.324 1.00 81.19 394 GLU A N 1
ATOM 3068 C CA . GLU A 1 394 ? 20.281 15.996 -10.283 1.00 81.19 394 GLU A CA 1
ATOM 3069 C C . GLU A 1 394 ? 19.785 17.306 -10.889 1.00 81.19 394 GLU A C 1
ATOM 3071 O O . GLU A 1 394 ? 18.877 17.939 -10.346 1.00 81.19 394 GLU A O 1
ATOM 3076 N N . LYS A 1 395 ? 20.341 17.681 -12.050 1.00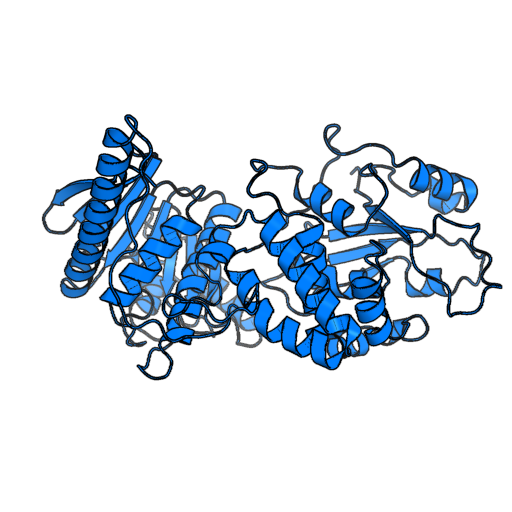 78.69 395 LYS A N 1
ATOM 3077 C CA . LYS A 1 395 ? 19.859 18.821 -12.834 1.00 78.69 395 LYS A CA 1
ATOM 3078 C C . LYS A 1 395 ? 18.471 18.562 -13.393 1.00 78.69 395 LYS A C 1
ATOM 3080 O O . LYS A 1 395 ? 17.670 19.484 -13.373 1.00 78.69 395 LYS A O 1
ATOM 3085 N N . TYR A 1 396 ? 18.175 17.345 -13.849 1.00 77.44 396 TYR A N 1
ATOM 3086 C CA . TYR A 1 396 ? 16.843 16.982 -14.333 1.00 77.44 396 TYR A CA 1
ATOM 3087 C C . TYR A 1 396 ? 15.787 17.160 -13.238 1.00 77.44 396 TYR A C 1
ATOM 3089 O O . TYR A 1 396 ? 14.855 17.932 -13.426 1.00 77.44 396 TYR A O 1
ATOM 3097 N N . VAL A 1 397 ? 15.969 16.527 -12.076 1.00 79.75 397 VAL A N 1
ATOM 3098 C CA . VAL A 1 397 ? 15.020 16.606 -10.955 1.00 79.75 397 VAL A CA 1
ATOM 3099 C C . VAL A 1 397 ? 14.863 18.050 -10.472 1.00 79.75 397 VAL A C 1
ATOM 3101 O O . VAL A 1 397 ? 13.747 18.495 -10.213 1.00 79.75 397 VAL A O 1
ATOM 3104 N N . GLN A 1 398 ? 15.955 18.819 -10.381 1.00 79.56 398 GLN A N 1
ATOM 3105 C CA . GLN A 1 398 ? 15.865 20.246 -10.053 1.00 79.56 398 GLN A CA 1
ATOM 3106 C C . GLN A 1 398 ? 15.083 21.031 -11.114 1.00 79.56 398 GLN A C 1
ATOM 3108 O O . GLN A 1 398 ? 14.167 21.773 -10.775 1.00 79.56 398 GLN A O 1
ATOM 3113 N N . TYR A 1 399 ? 15.419 20.857 -12.393 1.00 75.88 399 TYR A N 1
ATOM 3114 C CA . TYR A 1 399 ? 14.784 21.541 -13.520 1.00 75.88 399 TYR A CA 1
ATOM 3115 C C . TYR A 1 399 ? 13.285 21.234 -13.596 1.00 75.88 399 TYR A C 1
ATOM 3117 O O . TYR A 1 399 ? 12.474 22.152 -13.729 1.00 75.88 399 TYR A O 1
ATOM 3125 N N . GLU A 1 400 ? 12.920 19.959 -13.448 1.00 73.88 400 GLU A N 1
ATOM 3126 C CA . GLU A 1 400 ? 11.538 19.485 -13.449 1.00 73.88 400 GLU A CA 1
ATOM 3127 C C . GLU A 1 400 ? 10.722 20.159 -12.338 1.00 73.88 400 GLU A C 1
ATOM 3129 O O . GLU A 1 400 ? 9.584 20.573 -12.566 1.00 73.88 400 GLU A O 1
ATOM 3134 N N . MET A 1 401 ? 11.303 20.310 -11.143 1.00 79.50 401 MET A N 1
ATOM 3135 C CA . MET A 1 401 ? 10.636 20.946 -10.006 1.00 79.50 401 MET A CA 1
ATOM 3136 C C . MET A 1 401 ? 10.541 22.470 -10.147 1.00 79.50 401 MET A C 1
ATOM 3138 O O . MET A 1 401 ? 9.471 23.026 -9.895 1.00 79.50 401 MET A O 1
ATOM 3142 N N . VAL A 1 402 ? 11.611 23.147 -10.581 1.00 71.00 402 VAL A N 1
ATOM 3143 C CA . VAL A 1 402 ? 11.651 24.617 -10.707 1.00 71.00 402 VAL A CA 1
ATOM 3144 C C . VAL A 1 402 ? 10.693 25.112 -11.788 1.00 71.00 402 VAL A C 1
ATOM 3146 O O . VAL A 1 402 ? 9.893 26.020 -11.549 1.00 71.00 402 VAL A O 1
ATOM 3149 N N . LEU A 1 403 ? 10.761 24.524 -12.982 1.00 63.09 403 LEU A N 1
ATOM 3150 C CA . LEU A 1 403 ? 10.056 25.054 -14.149 1.00 63.09 403 LEU A CA 1
ATOM 3151 C C . LEU A 1 403 ? 8.618 24.556 -14.273 1.00 63.09 403 LEU A C 1
ATOM 3153 O O . LEU A 1 403 ? 7.895 25.014 -15.154 1.00 63.09 403 LEU A O 1
ATOM 3157 N N . ASP A 1 404 ? 8.204 23.628 -13.406 1.00 63.41 404 ASP A N 1
ATOM 3158 C CA . ASP A 1 404 ? 6.921 22.919 -13.488 1.00 63.41 404 ASP A CA 1
ATOM 3159 C C . ASP A 1 404 ? 6.625 22.297 -14.844 1.00 63.41 404 ASP A C 1
ATOM 3161 O O . ASP A 1 404 ? 5.478 22.089 -15.247 1.00 63.41 404 ASP A O 1
ATOM 3165 N N . THR A 1 405 ? 7.673 22.070 -15.613 1.00 52.81 405 THR A N 1
ATOM 3166 C CA . THR A 1 405 ? 7.499 21.560 -16.944 1.00 52.81 405 THR A CA 1
ATOM 3167 C C . THR A 1 405 ? 7.072 20.114 -16.777 1.00 52.81 405 THR A C 1
ATOM 3169 O O . THR A 1 405 ? 7.862 19.301 -16.311 1.00 52.81 405 THR A O 1
ATOM 3172 N N . ASN A 1 406 ? 5.831 19.786 -17.137 1.00 52.62 406 ASN A N 1
ATOM 3173 C CA . ASN A 1 406 ? 5.272 18.426 -17.119 1.00 52.62 406 ASN A CA 1
ATOM 3174 C C . ASN A 1 406 ? 5.988 17.455 -18.097 1.00 52.62 406 ASN A C 1
ATOM 3176 O O . ASN A 1 406 ? 5.391 16.480 -18.555 1.00 52.62 406 ASN A O 1
ATOM 3180 N N . TYR A 1 407 ? 7.245 17.729 -18.459 1.00 57.81 407 TYR A N 1
ATOM 3181 C CA . TYR A 1 407 ? 8.071 16.903 -19.323 1.00 57.81 407 TYR A CA 1
ATOM 3182 C C . TYR A 1 407 ? 8.683 15.768 -18.513 1.00 57.81 407 TYR A C 1
ATOM 3184 O O . TYR A 1 407 ? 9.416 15.988 -17.548 1.00 57.81 407 TYR A O 1
ATOM 3192 N N . ALA A 1 408 ? 8.402 14.550 -18.955 1.00 66.19 408 ALA A N 1
ATOM 3193 C CA . ALA A 1 408 ? 9.098 13.381 -18.459 1.00 66.19 408 ALA A CA 1
ATOM 3194 C C . ALA A 1 408 ? 10.421 13.185 -19.205 1.00 66.19 408 ALA A C 1
ATOM 3196 O O . ALA A 1 408 ? 10.547 13.524 -20.379 1.00 66.19 408 ALA A O 1
ATOM 3197 N N . ALA A 1 409 ? 11.414 12.628 -18.534 1.00 70.62 409 ALA A N 1
ATOM 3198 C CA . ALA A 1 409 ? 12.690 12.248 -19.110 1.00 70.62 409 ALA A CA 1
ATOM 3199 C C . ALA A 1 409 ? 12.886 10.733 -19.086 1.00 70.62 409 ALA A C 1
ATOM 3201 O O . ALA A 1 409 ? 12.085 9.958 -18.563 1.00 70.62 409 ALA A O 1
ATOM 3202 N N . ILE A 1 410 ? 14.023 10.300 -19.634 1.00 73.38 410 ILE A N 1
ATOM 3203 C CA . ILE A 1 410 ? 14.473 8.912 -19.521 1.00 73.38 410 ILE A CA 1
ATOM 3204 C C . ILE A 1 410 ? 14.571 8.461 -18.053 1.00 73.38 410 ILE A C 1
ATOM 3206 O O . ILE A 1 410 ? 14.356 7.290 -17.764 1.00 73.38 410 ILE A O 1
ATOM 3210 N N . TRP A 1 411 ? 14.839 9.386 -17.124 1.00 82.00 411 TRP A N 1
ATOM 3211 C CA . TRP A 1 411 ? 14.873 9.113 -15.689 1.00 82.00 411 TRP A CA 1
ATOM 3212 C C . TRP A 1 411 ? 13.530 8.608 -15.163 1.00 82.00 411 TRP A C 1
ATOM 3214 O O . TRP A 1 411 ? 13.503 7.661 -14.376 1.00 82.00 411 TRP A O 1
ATOM 3224 N N . ASP A 1 412 ? 12.411 9.135 -15.656 1.00 84.19 412 ASP A N 1
ATOM 3225 C CA . ASP A 1 412 ? 11.101 8.682 -15.196 1.00 84.19 412 ASP A CA 1
ATOM 3226 C C . ASP A 1 412 ? 10.804 7.240 -15.600 1.00 84.19 412 ASP A C 1
ATOM 3228 O O . ASP A 1 412 ? 10.177 6.503 -14.842 1.00 84.19 412 ASP A O 1
ATOM 3232 N N . LEU A 1 413 ? 11.316 6.800 -16.753 1.00 84.56 413 LEU A N 1
ATOM 3233 C CA . LEU A 1 413 ? 11.212 5.406 -17.195 1.00 84.56 413 LEU A CA 1
ATOM 3234 C C . LEU A 1 413 ? 11.955 4.431 -16.287 1.00 84.56 413 LEU A C 1
ATOM 3236 O O . LEU A 1 413 ? 11.573 3.264 -16.218 1.00 84.56 413 LEU A O 1
ATOM 3240 N N . LEU A 1 414 ? 13.010 4.886 -15.607 1.00 88.56 414 LEU A N 1
ATOM 3241 C CA . LEU A 1 414 ? 13.763 4.033 -14.692 1.00 88.56 414 LEU A CA 1
ATOM 3242 C C . LEU A 1 414 ? 12.988 3.792 -13.400 1.00 88.56 414 LEU A C 1
ATOM 3244 O O . LEU A 1 414 ? 13.009 2.680 -12.883 1.00 88.56 414 LEU A O 1
ATOM 3248 N N . SER A 1 415 ? 12.312 4.824 -12.895 1.00 91.12 415 SER A N 1
ATOM 3249 C CA . SER A 1 415 ? 11.716 4.864 -11.555 1.00 91.12 415 SER A CA 1
ATOM 3250 C C . SER A 1 415 ? 10.240 4.491 -11.510 1.00 91.12 415 SER A C 1
ATOM 3252 O O . SER A 1 415 ? 9.815 3.827 -10.559 1.00 91.12 415 SER A O 1
ATOM 3254 N N . ILE A 1 416 ? 9.467 4.814 -12.554 1.00 90.56 416 ILE A N 1
ATOM 3255 C CA . ILE A 1 416 ? 8.039 4.482 -12.599 1.00 90.56 416 ILE A CA 1
ATOM 3256 C C . ILE A 1 416 ? 7.747 2.979 -12.447 1.00 90.56 416 ILE A C 1
ATOM 3258 O O . ILE A 1 416 ? 6.749 2.656 -11.795 1.00 90.56 416 ILE A O 1
ATOM 3262 N N . PRO A 1 417 ? 8.586 2.041 -12.956 1.00 91.88 417 PRO A N 1
ATOM 3263 C CA . PRO A 1 417 ? 8.409 0.616 -12.704 1.00 91.88 417 PRO A CA 1
ATOM 3264 C C . PRO A 1 417 ? 8.354 0.329 -11.205 1.00 91.88 417 PRO A C 1
ATOM 3266 O O . PRO A 1 417 ? 7.452 -0.372 -10.759 1.00 91.88 417 PRO A O 1
ATOM 3269 N N . THR A 1 418 ? 9.261 0.915 -10.417 1.00 91.69 418 THR A N 1
ATOM 3270 C CA . THR A 1 418 ? 9.310 0.738 -8.960 1.00 91.69 418 THR A CA 1
ATOM 3271 C C . THR A 1 418 ? 8.093 1.340 -8.272 1.00 91.69 418 THR A C 1
ATOM 3273 O O . THR A 1 418 ? 7.494 0.689 -7.420 1.00 91.69 418 THR A O 1
ATOM 3276 N N . VAL A 1 419 ? 7.677 2.544 -8.674 1.00 90.50 419 VAL A N 1
ATOM 3277 C CA . VAL A 1 419 ? 6.508 3.227 -8.092 1.00 90.50 419 VAL A CA 1
ATOM 3278 C C . VAL A 1 419 ? 5.215 2.433 -8.301 1.00 90.50 419 VAL A C 1
ATOM 3280 O O . VAL A 1 419 ? 4.385 2.360 -7.395 1.00 90.50 419 VAL A O 1
ATOM 3283 N N . LEU A 1 420 ? 5.032 1.850 -9.487 1.00 87.88 420 LEU A N 1
ATOM 3284 C CA . LEU A 1 420 ? 3.808 1.136 -9.869 1.00 87.88 420 LEU A CA 1
ATOM 3285 C C . LEU A 1 420 ? 3.897 -0.387 -9.693 1.00 87.88 420 LEU A C 1
ATOM 3287 O O . LEU A 1 420 ? 2.891 -1.079 -9.840 1.00 87.88 420 LEU A O 1
ATOM 3291 N N . ASN A 1 421 ? 5.085 -0.906 -9.390 1.00 87.69 421 ASN A N 1
ATOM 3292 C CA . ASN A 1 421 ? 5.416 -2.328 -9.359 1.00 87.69 421 ASN A CA 1
ATOM 3293 C C . ASN A 1 421 ? 4.993 -3.085 -10.640 1.00 87.69 421 ASN A C 1
ATOM 3295 O O . ASN A 1 421 ? 4.250 -4.072 -10.597 1.00 87.69 421 ASN A O 1
ATOM 3299 N N . ILE A 1 422 ? 5.463 -2.594 -11.789 1.00 88.25 422 ILE A N 1
ATOM 3300 C CA . ILE A 1 422 ? 5.218 -3.153 -13.130 1.00 88.25 422 ILE A CA 1
ATOM 3301 C C . ILE A 1 422 ? 6.516 -3.244 -13.929 1.00 88.25 422 ILE A C 1
ATOM 3303 O O . ILE A 1 422 ? 7.479 -2.552 -13.616 1.00 88.25 422 ILE A O 1
ATOM 3307 N N . ASN A 1 423 ? 6.526 -4.021 -15.015 1.00 90.00 423 ASN A N 1
ATOM 3308 C CA . ASN A 1 423 ? 7.573 -3.881 -16.029 1.00 90.00 423 ASN A CA 1
ATOM 3309 C C . ASN A 1 423 ? 7.129 -2.868 -17.087 1.00 90.00 423 ASN A C 1
ATOM 3311 O O . ASN A 1 423 ? 5.990 -2.910 -17.559 1.00 90.00 423 ASN A O 1
ATOM 3315 N N . VAL A 1 424 ? 8.052 -2.017 -17.524 1.00 89.50 424 VAL A N 1
ATOM 3316 C CA . VAL A 1 424 ? 7.845 -1.131 -18.673 1.00 89.50 424 VAL A CA 1
ATOM 3317 C C . VAL A 1 424 ? 8.794 -1.551 -19.783 1.00 89.50 424 VAL A C 1
ATOM 3319 O O . VAL A 1 424 ? 9.997 -1.668 -19.573 1.00 89.50 424 VAL A O 1
ATOM 3322 N N . ILE A 1 425 ? 8.263 -1.791 -20.974 1.00 89.31 425 ILE A N 1
ATOM 3323 C CA . ILE A 1 425 ? 9.053 -2.080 -22.168 1.00 89.31 425 ILE A CA 1
ATOM 3324 C C . ILE A 1 425 ? 8.978 -0.854 -23.061 1.00 89.31 425 ILE A C 1
ATOM 3326 O O . ILE A 1 425 ? 7.905 -0.505 -23.555 1.00 89.31 425 ILE A O 1
ATOM 3330 N N . SER A 1 426 ? 10.102 -0.194 -23.293 1.00 87.12 426 SER A N 1
ATOM 3331 C CA . SER A 1 426 ? 10.133 0.909 -24.241 1.00 87.12 426 SER A CA 1
ATOM 3332 C C . SER A 1 426 ? 10.047 0.414 -25.674 1.00 87.12 426 SER A C 1
ATOM 3334 O O . SER A 1 426 ? 10.685 -0.561 -26.072 1.00 87.12 426 SER A O 1
ATOM 3336 N N . VAL A 1 427 ? 9.305 1.161 -26.476 1.00 83.00 427 VAL A N 1
ATOM 3337 C CA . VAL A 1 427 ? 9.281 1.029 -27.924 1.00 83.00 427 VAL A CA 1
ATOM 3338 C C . VAL A 1 427 ? 9.779 2.338 -28.506 1.00 83.00 427 VAL A C 1
ATOM 3340 O O . VAL A 1 427 ? 9.163 3.388 -28.327 1.00 83.00 427 VAL A O 1
ATOM 3343 N N . TYR A 1 428 ? 10.915 2.270 -29.189 1.00 80.06 428 TYR A N 1
ATOM 3344 C CA . TYR A 1 428 ? 11.523 3.417 -29.845 1.00 80.06 428 TYR A CA 1
ATOM 3345 C C . TYR A 1 428 ? 11.664 3.088 -31.331 1.00 80.06 428 TYR A C 1
ATOM 3347 O O . TYR A 1 428 ? 12.339 2.116 -31.661 1.00 80.06 428 TYR A O 1
ATOM 3355 N N . PRO A 1 429 ? 11.009 3.823 -32.240 1.00 74.31 429 PRO A N 1
ATOM 3356 C CA . PRO A 1 429 ? 11.156 3.597 -33.671 1.00 74.31 429 PRO A CA 1
ATOM 3357 C C . PRO A 1 429 ? 12.513 4.072 -34.184 1.00 74.31 429 PRO A C 1
ATOM 3359 O O . PRO A 1 429 ? 13.129 4.976 -33.626 1.00 74.31 429 PRO A O 1
ATOM 3362 N N . ARG A 1 430 ? 12.968 3.478 -35.287 1.00 73.50 430 ARG A N 1
ATOM 3363 C CA . ARG A 1 430 ? 14.225 3.837 -35.946 1.00 73.50 430 ARG A CA 1
ATOM 3364 C C . ARG A 1 430 ? 14.027 5.106 -36.773 1.00 73.50 430 ARG A C 1
ATOM 3366 O O . ARG A 1 430 ? 13.698 5.037 -37.954 1.00 73.50 430 ARG A O 1
ATOM 3373 N N . VAL A 1 431 ? 14.175 6.260 -36.135 1.00 66.00 431 VAL A N 1
ATOM 3374 C CA . VAL A 1 431 ? 13.828 7.565 -36.727 1.00 66.00 431 VAL A CA 1
ATOM 3375 C C . VAL A 1 431 ? 15.033 8.332 -37.263 1.00 66.00 431 VAL A C 1
ATOM 3377 O O . VAL A 1 431 ? 14.853 9.217 -38.092 1.00 66.00 431 VAL A O 1
ATOM 3380 N N . ASN A 1 432 ? 16.257 7.946 -36.883 1.00 62.25 432 ASN A N 1
ATOM 3381 C CA . ASN A 1 432 ? 17.504 8.559 -37.370 1.00 62.25 432 ASN A CA 1
ATOM 3382 C C . ASN A 1 432 ? 18.261 7.694 -38.386 1.00 62.25 432 ASN A C 1
ATOM 3384 O O . ASN A 1 432 ? 19.470 7.832 -38.560 1.00 62.25 432 ASN A O 1
ATOM 3388 N N . GLY A 1 433 ? 17.557 6.787 -39.065 1.00 67.25 433 GLY A N 1
ATOM 3389 C CA . GLY A 1 433 ? 18.157 5.908 -40.063 1.00 67.25 433 GLY A CA 1
ATOM 3390 C C . GLY A 1 433 ? 18.948 4.742 -39.454 1.00 67.25 433 GLY A C 1
ATOM 3391 O O . GLY A 1 433 ? 18.674 4.313 -38.329 1.00 67.25 433 GLY A O 1
ATOM 3392 N N . PRO A 1 434 ? 19.873 4.138 -40.225 1.00 65.88 434 PRO A N 1
ATOM 3393 C CA . PRO A 1 434 ? 20.379 2.824 -39.892 1.00 65.88 434 PRO A CA 1
ATOM 3394 C C . PRO A 1 434 ? 21.197 2.725 -38.597 1.00 65.88 434 PRO A C 1
ATOM 3396 O O . PRO A 1 434 ? 21.082 1.727 -37.880 1.00 65.88 434 PRO A O 1
ATOM 3399 N N . ASP A 1 435 ? 21.925 3.778 -38.255 1.00 72.56 435 ASP A N 1
ATOM 3400 C CA . ASP A 1 435 ? 22.869 3.807 -37.135 1.00 72.56 435 ASP A CA 1
ATOM 3401 C C . ASP A 1 435 ? 22.309 4.553 -35.913 1.00 72.56 435 ASP A C 1
ATOM 3403 O O . ASP A 1 435 ? 23.047 5.144 -35.130 1.00 72.56 435 ASP A O 1
ATOM 3407 N N . ASP A 1 436 ? 20.982 4.556 -35.754 1.00 74.50 436 ASP A N 1
ATOM 3408 C CA . ASP A 1 436 ? 20.303 5.210 -34.638 1.00 74.50 436 ASP A CA 1
ATOM 3409 C C . ASP A 1 436 ? 20.681 4.560 -33.290 1.00 74.50 436 ASP A C 1
ATOM 3411 O O . ASP A 1 436 ? 20.125 3.539 -32.875 1.00 74.50 436 ASP A O 1
ATOM 3415 N N . THR A 1 437 ? 21.639 5.165 -32.588 1.00 74.12 437 THR A N 1
ATOM 3416 C CA . THR A 1 437 ? 22.125 4.699 -31.282 1.00 74.12 437 THR A CA 1
ATOM 3417 C C . THR A 1 437 ? 21.012 4.641 -30.233 1.00 74.12 437 THR A C 1
ATOM 3419 O O . THR A 1 437 ? 21.003 3.740 -29.396 1.00 74.12 437 THR A O 1
ATOM 3422 N N . TYR A 1 438 ? 20.041 5.559 -30.269 1.00 75.12 438 TYR A N 1
ATOM 3423 C CA . TYR A 1 438 ? 18.928 5.554 -29.315 1.00 75.12 438 TYR A CA 1
ATOM 3424 C C . TYR A 1 438 ? 17.986 4.388 -29.580 1.00 75.12 438 TYR A C 1
ATOM 3426 O O . TYR A 1 438 ? 17.560 3.730 -28.633 1.00 75.12 438 TYR A O 1
ATOM 3434 N N . TYR A 1 439 ? 17.728 4.067 -30.848 1.00 79.50 439 TYR A N 1
ATOM 3435 C CA . TYR A 1 439 ? 17.016 2.845 -31.212 1.00 79.50 439 TYR A CA 1
ATOM 3436 C C . TYR A 1 439 ? 17.708 1.602 -30.655 1.00 79.50 439 TYR A C 1
ATOM 3438 O O . TYR A 1 439 ? 17.055 0.773 -30.024 1.00 79.50 439 TYR A O 1
ATOM 3446 N N . GLN A 1 440 ? 19.026 1.496 -30.819 1.00 82.44 440 GLN A N 1
ATOM 3447 C CA . GLN A 1 440 ? 19.796 0.355 -30.313 1.00 82.44 440 GLN A CA 1
ATOM 3448 C C . GLN A 1 440 ? 19.759 0.246 -28.779 1.00 82.44 440 GLN A C 1
ATOM 3450 O O . GLN A 1 440 ? 19.727 -0.861 -28.243 1.00 82.44 440 GLN A O 1
ATOM 3455 N N . LEU A 1 441 ? 19.753 1.377 -28.067 1.00 82.75 441 LEU A N 1
ATOM 3456 C CA . LEU A 1 441 ? 19.766 1.413 -26.601 1.00 82.75 441 LEU A CA 1
ATOM 3457 C C . LEU A 1 441 ? 18.379 1.266 -25.962 1.00 82.75 441 LEU A C 1
ATOM 3459 O O . LEU A 1 441 ? 18.266 0.698 -24.871 1.00 82.75 441 LEU A O 1
ATOM 3463 N N . LEU A 1 442 ? 17.343 1.814 -26.600 1.00 83.44 442 LEU A N 1
ATOM 3464 C CA . LEU A 1 442 ? 16.024 2.014 -25.998 1.00 83.44 442 LEU A CA 1
ATOM 3465 C C . LEU A 1 442 ? 14.933 1.148 -26.619 1.00 83.44 442 LEU A C 1
ATOM 3467 O O . LEU A 1 442 ? 13.958 0.850 -25.933 1.00 83.44 442 LEU A O 1
ATOM 3471 N N . ASN A 1 443 ? 15.036 0.723 -27.876 1.00 86.00 443 ASN A N 1
ATOM 3472 C CA . ASN A 1 443 ? 13.974 -0.096 -28.449 1.00 86.00 443 ASN A CA 1
ATOM 3473 C C . ASN A 1 443 ? 13.953 -1.494 -27.811 1.00 86.00 443 ASN A C 1
ATOM 3475 O O . ASN A 1 443 ? 14.987 -2.147 -27.696 1.00 86.00 443 ASN A O 1
ATOM 3479 N N . ASN A 1 444 ? 12.773 -1.958 -27.392 1.00 86.50 444 ASN A N 1
ATOM 3480 C CA . ASN A 1 444 ? 12.571 -3.191 -26.622 1.00 86.50 444 ASN A CA 1
ATOM 3481 C C . ASN A 1 444 ? 13.369 -3.263 -25.306 1.00 86.50 444 ASN A C 1
ATOM 3483 O O . ASN A 1 444 ? 13.523 -4.346 -24.733 1.00 86.50 444 ASN A O 1
ATOM 3487 N N . LYS A 1 445 ? 13.867 -2.132 -24.791 1.00 89.69 445 LYS A N 1
ATOM 3488 C CA . LYS A 1 445 ? 14.514 -2.102 -23.478 1.00 89.69 445 LYS A CA 1
ATOM 3489 C C . LYS A 1 445 ? 13.454 -2.343 -22.405 1.00 89.69 445 LYS A C 1
ATOM 3491 O O . LYS A 1 445 ? 12.421 -1.682 -22.364 1.00 89.69 445 LYS A O 1
ATOM 3496 N N . LYS A 1 446 ? 13.715 -3.316 -21.534 1.00 91.25 446 LYS A N 1
ATOM 3497 C CA . LYS A 1 446 ? 12.851 -3.640 -20.398 1.00 91.25 446 LYS A CA 1
ATOM 3498 C C . LYS A 1 446 ? 13.367 -2.934 -19.148 1.00 91.25 446 LYS A C 1
ATOM 3500 O O . LYS A 1 446 ? 14.473 -3.222 -18.693 1.00 91.25 446 LYS A O 1
ATOM 3505 N N . PHE A 1 447 ? 12.553 -2.040 -18.608 1.00 91.06 447 PHE A N 1
ATOM 3506 C CA . PHE A 1 447 ? 12.741 -1.399 -17.316 1.00 91.06 447 PHE A CA 1
ATOM 3507 C C . PHE A 1 447 ? 11.957 -2.171 -16.259 1.00 91.06 447 PHE A C 1
ATOM 3509 O O . PHE A 1 447 ? 10.762 -2.439 -16.417 1.00 91.06 447 PHE A O 1
ATOM 3516 N N . LYS A 1 448 ? 12.658 -2.568 -15.200 1.00 91.38 448 LYS A N 1
ATOM 3517 C CA . LYS A 1 448 ? 12.124 -3.355 -14.087 1.00 91.38 448 LYS A CA 1
ATOM 3518 C C . LYS A 1 448 ? 12.194 -2.551 -12.789 1.00 91.38 448 LYS A C 1
ATOM 3520 O O . LYS A 1 448 ? 13.081 -1.698 -12.677 1.00 91.38 448 LYS A O 1
ATOM 3525 N N . PRO A 1 449 ? 11.325 -2.845 -11.811 1.00 90.94 449 PRO A N 1
ATOM 3526 C CA . PRO A 1 449 ? 11.416 -2.253 -10.480 1.00 90.94 449 PRO A CA 1
ATOM 3527 C C . PRO A 1 449 ? 12.766 -2.538 -9.828 1.00 90.94 449 PRO A C 1
ATOM 3529 O O . PRO A 1 449 ? 13.281 -3.648 -9.956 1.00 90.94 449 PRO A O 1
ATOM 3532 N N . LEU A 1 450 ? 13.315 -1.561 -9.102 1.00 87.31 450 LEU A N 1
ATOM 3533 C CA . LEU A 1 450 ? 14.466 -1.799 -8.220 1.00 87.31 450 LEU A CA 1
ATOM 3534 C C . LEU A 1 450 ? 14.093 -2.726 -7.070 1.00 87.31 450 LEU A C 1
ATOM 3536 O O . LEU A 1 450 ? 14.876 -3.584 -6.681 1.00 87.31 450 LEU A O 1
ATOM 3540 N N . ILE A 1 451 ? 12.889 -2.533 -6.535 1.00 76.44 451 ILE A N 1
ATOM 3541 C CA . ILE A 1 451 ? 12.330 -3.330 -5.453 1.00 76.44 451 ILE A CA 1
ATOM 3542 C C . ILE A 1 451 ? 10.931 -3.740 -5.883 1.00 76.44 451 ILE A C 1
ATOM 3544 O O . ILE A 1 451 ? 10.110 -2.881 -6.208 1.00 76.44 451 ILE A O 1
ATOM 3548 N N . SER A 1 452 ? 10.666 -5.044 -5.892 1.00 64.62 452 SER A N 1
ATOM 3549 C CA . SER A 1 452 ? 9.347 -5.586 -6.201 1.00 64.62 452 SER A CA 1
ATOM 3550 C C . SER A 1 452 ? 8.739 -6.265 -4.980 1.00 64.62 452 SER A C 1
ATOM 3552 O O . SER A 1 452 ? 9.437 -6.922 -4.215 1.00 64.62 452 SER A O 1
ATOM 3554 N N . SER A 1 453 ? 7.427 -6.118 -4.790 1.00 55.94 453 SER A N 1
ATOM 3555 C CA . SER A 1 453 ? 6.687 -6.794 -3.717 1.00 55.94 453 SER A CA 1
ATOM 3556 C C . SER A 1 453 ? 6.281 -8.244 -4.049 1.00 55.94 453 SER A C 1
ATOM 3558 O O . SER A 1 453 ? 5.489 -8.827 -3.309 1.00 55.94 453 SER A O 1
ATOM 3560 N N . GLY A 1 454 ? 6.804 -8.829 -5.138 1.00 62.53 454 GLY A N 1
ATOM 3561 C CA . GLY A 1 454 ? 6.583 -10.220 -5.564 1.00 62.53 454 GLY A CA 1
ATOM 3562 C C . GLY A 1 454 ? 7.009 -10.464 -7.020 1.00 62.53 454 GLY A C 1
ATOM 3563 O O . GLY A 1 454 ? 7.560 -9.576 -7.664 1.00 62.53 454 GLY A O 1
ATOM 3564 N N . THR A 1 455 ? 6.729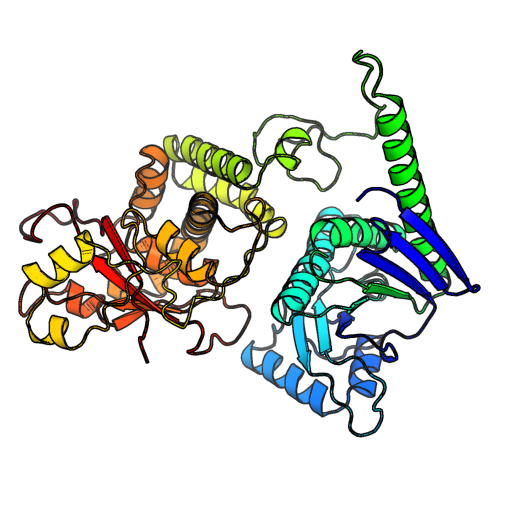 -11.639 -7.586 1.00 60.84 455 THR A N 1
ATOM 3565 C CA . THR A 1 455 ? 7.003 -11.899 -9.008 1.00 60.84 455 THR A CA 1
ATOM 3566 C C . THR A 1 455 ? 6.067 -11.070 -9.900 1.00 60.84 455 THR A C 1
ATOM 3568 O O . THR A 1 455 ? 4.842 -11.201 -9.851 1.00 60.84 455 THR A O 1
ATOM 3571 N N . ILE A 1 456 ? 6.630 -10.205 -10.747 1.00 64.19 456 ILE A N 1
ATOM 3572 C CA . ILE A 1 456 ? 5.859 -9.416 -11.720 1.00 64.19 456 ILE A CA 1
ATOM 3573 C C . ILE A 1 456 ? 5.608 -10.286 -12.948 1.00 64.19 456 ILE A C 1
ATOM 3575 O O . ILE A 1 456 ? 6.498 -10.457 -13.784 1.00 64.19 456 ILE A O 1
ATOM 3579 N N . GLY A 1 457 ? 4.399 -10.838 -13.044 1.00 63.00 457 GLY A N 1
ATOM 3580 C CA . GLY A 1 457 ? 3.968 -11.606 -14.208 1.00 63.00 457 GLY A CA 1
ATOM 3581 C C . GLY A 1 457 ? 3.954 -10.776 -15.498 1.00 63.00 457 GLY A C 1
ATOM 3582 O O . GLY A 1 457 ? 3.856 -9.545 -15.473 1.00 63.00 457 GLY A O 1
ATOM 3583 N N . GLU A 1 458 ? 4.012 -11.462 -16.646 1.00 66.81 458 GLU A N 1
ATOM 3584 C CA . GLU A 1 458 ? 3.877 -10.853 -17.988 1.00 66.81 458 GLU A CA 1
ATOM 3585 C C . GLU A 1 458 ? 2.578 -10.039 -18.142 1.00 66.81 458 GLU A C 1
ATOM 3587 O O . GLU A 1 458 ? 2.433 -9.145 -18.973 1.00 66.81 458 GLU A O 1
ATOM 3592 N N . ASP A 1 459 ? 1.613 -10.336 -17.288 1.00 65.62 459 ASP A N 1
ATOM 3593 C CA . ASP A 1 459 ? 0.292 -9.758 -17.244 1.00 65.62 459 ASP A CA 1
ATOM 3594 C C . ASP A 1 459 ? 0.273 -8.339 -16.622 1.00 65.62 459 ASP A C 1
ATOM 3596 O O . ASP A 1 459 ? -0.744 -7.637 -16.670 1.00 65.62 459 ASP A O 1
ATOM 3600 N N . ARG A 1 460 ? 1.402 -7.876 -16.074 1.00 74.62 460 ARG A N 1
ATOM 3601 C CA . ARG A 1 460 ? 1.611 -6.509 -15.568 1.00 74.62 460 ARG A CA 1
ATOM 3602 C C . ARG A 1 460 ? 2.585 -5.688 -16.415 1.00 74.62 460 ARG A C 1
ATOM 3604 O O . ARG A 1 460 ? 3.037 -4.640 -15.966 1.00 74.62 460 ARG A O 1
ATOM 3611 N N . GLU A 1 461 ? 2.926 -6.133 -17.621 1.00 85.50 461 GLU A N 1
ATOM 3612 C CA . GLU A 1 461 ? 3.845 -5.398 -18.495 1.00 85.50 461 GLU A CA 1
ATOM 3613 C C . GLU A 1 461 ? 3.137 -4.324 -19.322 1.00 85.50 461 GLU A C 1
ATOM 3615 O O . GLU A 1 461 ? 2.077 -4.556 -19.904 1.00 85.50 461 GLU A O 1
ATOM 3620 N N . VAL A 1 462 ? 3.759 -3.150 -19.426 1.00 84.31 462 VAL A N 1
ATOM 3621 C CA . VAL A 1 462 ? 3.287 -2.046 -20.270 1.00 84.31 462 VAL A CA 1
ATOM 3622 C C . VAL A 1 462 ? 4.319 -1.766 -21.351 1.00 84.31 462 VAL A C 1
ATOM 3624 O O . VAL A 1 462 ? 5.472 -1.460 -21.051 1.00 84.31 462 VAL A O 1
ATOM 3627 N N . LYS A 1 463 ? 3.909 -1.826 -22.621 1.00 83.81 463 LYS A N 1
ATOM 3628 C CA . LYS A 1 463 ? 4.725 -1.323 -23.730 1.00 83.81 463 LYS A CA 1
ATOM 3629 C C . LYS A 1 463 ? 4.477 0.172 -23.887 1.00 83.81 463 LYS A C 1
ATOM 3631 O O . LYS A 1 463 ? 3.327 0.595 -23.939 1.00 83.81 463 LYS A O 1
ATOM 3636 N N . LEU A 1 464 ? 5.532 0.972 -23.966 1.00 82.44 464 LEU A N 1
ATOM 3637 C CA . LEU A 1 464 ? 5.433 2.427 -24.035 1.00 82.44 464 LEU A CA 1
ATOM 3638 C C . LEU A 1 464 ? 6.202 2.951 -25.246 1.00 82.44 464 LEU A C 1
ATOM 3640 O O . LEU A 1 464 ? 7.430 2.888 -25.288 1.00 82.44 464 LEU A O 1
ATOM 3644 N N . LEU A 1 465 ? 5.471 3.480 -26.223 1.00 77.81 465 LEU A N 1
ATOM 3645 C CA . LEU A 1 465 ? 6.035 4.286 -27.297 1.00 77.81 465 LEU A CA 1
ATOM 3646 C C . LEU A 1 465 ? 6.373 5.666 -26.743 1.00 77.81 465 LEU A C 1
ATOM 3648 O O . LEU A 1 465 ? 5.562 6.271 -26.049 1.00 77.81 465 LEU A O 1
ATOM 3652 N N . PHE A 1 466 ? 7.532 6.208 -27.089 1.00 74.00 466 PHE A N 1
ATOM 3653 C CA . PHE A 1 466 ? 7.818 7.612 -26.820 1.00 74.00 466 PHE A CA 1
ATOM 3654 C C . PHE A 1 466 ? 8.446 8.290 -28.029 1.00 74.00 466 PHE A C 1
ATOM 3656 O O . PHE A 1 466 ? 9.104 7.661 -28.860 1.00 74.00 466 PHE A O 1
ATOM 3663 N N . SER A 1 467 ? 8.192 9.588 -28.142 1.00 61.22 467 SER A N 1
ATOM 3664 C CA . SER A 1 467 ? 8.615 10.418 -29.265 1.00 61.22 467 SER A CA 1
ATOM 3665 C C . SER A 1 467 ? 8.914 11.841 -28.798 1.00 61.22 467 SER A C 1
ATOM 3667 O O . SER A 1 467 ? 8.414 12.299 -27.770 1.00 61.22 467 SER A O 1
ATOM 3669 N N . HIS A 1 468 ? 9.749 12.556 -29.549 1.00 54.53 468 HIS A N 1
ATOM 3670 C CA . HIS A 1 468 ? 9.989 13.977 -29.319 1.00 54.53 468 HIS A CA 1
ATOM 3671 C C . HIS A 1 468 ? 9.087 14.796 -30.257 1.00 54.53 468 HIS A C 1
ATOM 3673 O O . HIS A 1 468 ? 9.418 14.997 -31.421 1.00 54.53 468 HIS A O 1
ATOM 3679 N N . CYS A 1 469 ? 7.957 15.301 -29.760 1.00 41.94 469 CYS A N 1
ATOM 3680 C CA . CYS A 1 469 ? 6.903 15.866 -30.618 1.00 41.94 469 CYS A CA 1
ATOM 3681 C C . CYS A 1 469 ? 7.140 17.272 -31.177 1.00 41.94 469 CYS A C 1
ATOM 3683 O O . CYS A 1 469 ? 6.399 17.694 -32.058 1.00 41.94 469 CYS A O 1
ATOM 3685 N N . ASN A 1 470 ? 8.169 17.992 -30.723 1.00 36.31 470 ASN A N 1
ATOM 3686 C CA . ASN A 1 470 ? 8.315 19.405 -31.088 1.00 36.31 470 ASN A CA 1
ATOM 3687 C C . ASN A 1 470 ? 9.174 19.693 -32.334 1.00 36.31 470 ASN A C 1
ATOM 3689 O O . ASN A 1 470 ? 9.154 20.831 -32.794 1.00 36.31 470 ASN A O 1
ATOM 3693 N N . LYS A 1 471 ? 9.915 18.724 -32.903 1.00 41.19 471 LYS A N 1
ATOM 3694 C CA . LYS A 1 471 ? 10.699 18.895 -34.149 1.00 41.19 471 LYS A CA 1
ATOM 3695 C C . LYS A 1 471 ? 10.913 17.550 -34.862 1.00 41.19 471 LYS A C 1
ATOM 3697 O O . LYS A 1 471 ? 10.982 16.539 -34.164 1.00 41.19 471 LYS A O 1
ATOM 3702 N N . PRO A 1 472 ? 11.090 17.521 -36.205 1.00 39.22 472 PRO A N 1
ATOM 3703 C CA . PRO A 1 472 ? 11.734 16.382 -36.853 1.00 39.22 472 PRO A CA 1
ATOM 3704 C C . PRO A 1 472 ? 13.054 16.144 -36.125 1.00 39.22 472 PRO A C 1
ATOM 3706 O O . PRO A 1 472 ? 13.825 17.085 -35.911 1.00 39.22 472 PRO A O 1
ATOM 3709 N N . ILE A 1 473 ? 13.268 14.918 -35.666 1.00 46.50 473 ILE A N 1
ATOM 3710 C CA . ILE A 1 473 ? 14.469 14.566 -34.924 1.00 46.50 473 ILE A CA 1
ATOM 3711 C C . ILE A 1 473 ? 15.625 14.646 -35.920 1.00 46.50 473 ILE A C 1
ATOM 3713 O O . ILE A 1 473 ? 15.861 13.747 -36.713 1.00 46.50 473 ILE A O 1
ATOM 3717 N N . ASN A 1 474 ? 16.297 15.790 -35.929 1.00 38.75 474 ASN A N 1
ATOM 3718 C CA . ASN A 1 474 ? 17.577 15.969 -36.576 1.00 38.75 474 ASN A CA 1
ATOM 3719 C C . ASN A 1 474 ? 18.572 16.196 -35.439 1.00 38.75 474 ASN A C 1
ATOM 3721 O O . ASN A 1 474 ? 18.674 17.300 -34.905 1.00 38.75 474 ASN A O 1
ATOM 3725 N N . PHE A 1 475 ? 19.263 15.139 -35.011 1.00 43.50 475 PHE A N 1
ATOM 3726 C CA . PHE A 1 475 ? 20.231 15.173 -33.905 1.00 43.50 475 PHE A CA 1
ATOM 3727 C C . PHE A 1 475 ? 21.544 15.914 -34.235 1.00 43.50 475 PHE A C 1
ATOM 3729 O O . PHE A 1 475 ? 22.552 15.741 -33.560 1.00 43.50 475 PHE A O 1
ATOM 3736 N N . GLY A 1 476 ? 21.535 16.826 -35.212 1.00 40.00 476 GLY A N 1
ATOM 3737 C CA . GLY A 1 476 ? 22.538 17.895 -35.303 1.00 40.00 476 GLY A CA 1
ATOM 3738 C C . GLY A 1 476 ? 22.448 18.917 -34.155 1.00 40.00 476 GLY A C 1
ATOM 3739 O O . GLY A 1 476 ? 23.246 19.851 -34.092 1.00 40.00 476 GLY A O 1
ATOM 3740 N N . VAL A 1 477 ? 21.476 18.770 -33.248 1.00 38.47 477 VAL A N 1
ATOM 3741 C CA . VAL A 1 477 ? 21.365 19.553 -32.014 1.00 38.47 477 VAL A CA 1
ATOM 3742 C C . VAL A 1 477 ? 22.275 18.943 -30.944 1.00 38.47 477 VAL A C 1
ATOM 3744 O O . VAL A 1 477 ? 22.239 17.740 -30.704 1.00 38.47 477 VAL A O 1
ATOM 3747 N N . LYS A 1 478 ? 23.086 19.785 -30.290 1.00 39.41 478 LYS A N 1
ATOM 3748 C CA . LYS A 1 478 ? 23.948 19.397 -29.163 1.00 39.41 478 LYS A CA 1
ATOM 3749 C C . LYS A 1 478 ? 23.166 18.575 -28.125 1.00 39.41 478 LYS A C 1
ATOM 3751 O O . LYS A 1 478 ? 22.019 18.905 -27.828 1.00 39.41 478 LYS A O 1
ATOM 3756 N N . LYS A 1 479 ? 23.832 17.560 -27.552 1.00 42.62 479 LYS A N 1
ATOM 3757 C CA . LYS A 1 479 ? 23.346 16.607 -26.526 1.00 42.62 479 LYS A CA 1
ATOM 3758 C C . LYS A 1 479 ? 22.495 17.245 -25.412 1.00 42.62 479 LYS A C 1
ATOM 3760 O O . LYS A 1 479 ? 21.586 16.618 -24.902 1.00 42.62 479 LYS A O 1
ATOM 3765 N N . GLU A 1 480 ? 22.758 18.509 -25.109 1.00 43.06 480 GLU A N 1
ATOM 3766 C CA . GLU A 1 480 ? 22.153 19.335 -24.060 1.00 43.06 480 GLU A CA 1
ATOM 3767 C C . GLU A 1 480 ? 20.645 19.638 -24.234 1.00 43.06 480 GLU A C 1
ATOM 3769 O O . GLU A 1 480 ? 20.046 20.207 -23.329 1.00 43.06 480 GLU A O 1
ATOM 3774 N N . ASN A 1 481 ? 20.024 19.296 -25.373 1.00 42.53 481 ASN A N 1
ATOM 3775 C CA . ASN A 1 481 ? 18.659 19.730 -25.721 1.00 42.53 481 ASN A CA 1
ATOM 3776 C C . ASN A 1 481 ? 17.680 18.590 -26.063 1.00 42.53 481 ASN A C 1
ATOM 3778 O O . ASN A 1 481 ? 16.639 18.850 -26.672 1.00 42.53 481 ASN A O 1
ATOM 3782 N N . TRP A 1 482 ? 18.005 17.333 -25.754 1.00 43.25 482 TRP A N 1
ATOM 3783 C CA . TRP A 1 482 ? 17.118 16.211 -26.066 1.00 43.25 482 TRP A CA 1
ATOM 3784 C C . TRP A 1 482 ? 16.313 15.764 -24.845 1.00 43.25 482 TRP A C 1
ATOM 3786 O O . TRP A 1 482 ? 16.862 15.179 -23.920 1.00 43.25 482 TRP A O 1
ATOM 3796 N N . THR A 1 483 ? 14.993 15.969 -24.880 1.00 52.47 483 THR A N 1
ATOM 3797 C CA . THR A 1 483 ? 14.064 15.423 -23.880 1.00 52.47 483 THR A CA 1
ATOM 3798 C C . THR A 1 483 ? 12.896 14.708 -24.567 1.00 52.47 483 THR A C 1
ATOM 3800 O O . THR A 1 483 ? 12.267 15.275 -25.465 1.00 52.47 483 THR A O 1
ATOM 3803 N N . PRO A 1 484 ? 12.577 13.449 -24.219 1.00 56.28 484 PRO A N 1
ATOM 3804 C CA . PRO A 1 484 ? 11.380 12.797 -24.742 1.00 56.28 484 PRO A CA 1
ATOM 3805 C C . PRO A 1 484 ? 10.137 13.556 -24.254 1.00 56.28 484 PRO A C 1
ATOM 3807 O O . PRO A 1 484 ? 9.842 13.569 -23.073 1.00 56.28 484 PRO A O 1
ATOM 3810 N N . ASN A 1 485 ? 9.403 14.215 -25.150 1.00 53.81 485 ASN A N 1
ATOM 3811 C CA . ASN A 1 485 ? 8.319 15.123 -24.743 1.00 53.81 485 ASN A CA 1
ATOM 3812 C C . ASN A 1 485 ? 6.914 14.515 -24.883 1.00 53.81 485 ASN A C 1
ATOM 3814 O O . ASN A 1 485 ? 5.941 15.157 -24.503 1.00 53.81 485 ASN A O 1
ATOM 3818 N N . HIS A 1 486 ? 6.788 13.292 -25.412 1.00 61.94 486 HIS A N 1
ATOM 3819 C CA . HIS A 1 486 ? 5.494 12.633 -25.612 1.00 61.94 486 HIS A CA 1
ATOM 3820 C C . HIS A 1 486 ? 5.592 11.126 -25.428 1.00 61.94 486 HIS A C 1
ATOM 3822 O O . HIS A 1 486 ? 6.398 10.461 -26.084 1.00 61.94 486 HIS A O 1
ATOM 3828 N N . PHE A 1 487 ? 4.745 10.588 -24.555 1.00 66.75 487 PHE A N 1
ATOM 3829 C CA . PHE A 1 487 ? 4.741 9.183 -24.159 1.00 66.75 487 PHE A CA 1
ATOM 3830 C C . PHE A 1 487 ? 3.353 8.596 -24.335 1.00 66.75 487 PHE A C 1
ATOM 3832 O O . PHE A 1 487 ? 2.361 9.160 -23.878 1.00 66.75 487 PHE A O 1
ATOM 3839 N N . VAL A 1 488 ? 3.304 7.441 -24.979 1.00 65.00 488 VAL A N 1
ATOM 3840 C CA . VAL A 1 488 ? 2.090 6.854 -25.515 1.00 65.00 488 VAL A CA 1
ATOM 3841 C C . VAL A 1 488 ? 2.102 5.361 -25.199 1.00 65.00 488 VAL A C 1
ATOM 3843 O O . VAL A 1 488 ? 2.980 4.637 -25.675 1.00 65.00 488 VAL A O 1
ATOM 3846 N N . PRO A 1 489 ? 1.157 4.855 -24.396 1.00 66.94 489 PRO A N 1
ATOM 3847 C CA . PRO A 1 489 ? 1.105 3.438 -24.098 1.00 66.94 489 PRO A CA 1
ATOM 3848 C C . PRO A 1 489 ? 0.631 2.666 -25.321 1.00 66.94 489 PRO A C 1
ATOM 3850 O O . PRO A 1 489 ? -0.269 3.092 -26.048 1.00 66.94 489 PRO A O 1
ATOM 3853 N N . LEU A 1 490 ? 1.237 1.506 -25.519 1.00 66.88 490 LEU A N 1
ATOM 3854 C CA . LEU A 1 490 ? 0.863 0.546 -26.536 1.00 66.88 490 LEU A CA 1
ATOM 3855 C C . LEU A 1 490 ? 0.207 -0.631 -25.850 1.00 66.88 490 LEU A C 1
ATOM 3857 O O . LEU A 1 490 ? 0.829 -1.326 -25.042 1.00 66.88 490 LEU A O 1
ATOM 3861 N N . LEU A 1 491 ? -1.041 -0.882 -26.210 1.00 57.12 491 LEU A N 1
ATOM 3862 C CA . LEU A 1 491 ? -1.723 -2.084 -25.776 1.00 57.12 491 LEU A CA 1
ATOM 3863 C C . LEU A 1 491 ? -1.639 -3.155 -26.848 1.00 57.12 491 LEU A C 1
ATOM 3865 O O . LEU A 1 491 ? -1.812 -2.900 -28.042 1.00 57.12 491 LEU A O 1
ATOM 3869 N N . SER A 1 492 ? -1.390 -4.383 -26.398 1.00 46.88 492 SER A N 1
ATOM 3870 C CA . SER A 1 492 ? -1.608 -5.552 -27.235 1.00 46.88 492 SER A CA 1
ATOM 3871 C C . SER A 1 492 ? -3.104 -5.647 -27.528 1.00 46.88 492 SER A C 1
ATOM 3873 O O . SER A 1 492 ? -3.911 -5.794 -26.617 1.00 46.88 492 SER A O 1
ATOM 3875 N N . LEU A 1 493 ? -3.479 -5.567 -28.804 1.00 41.75 493 LEU A N 1
ATOM 3876 C CA . LEU A 1 493 ? -4.842 -5.826 -29.282 1.00 41.75 493 LEU A CA 1
ATOM 3877 C C . LEU A 1 493 ? -5.168 -7.329 -29.389 1.00 41.75 493 LEU A C 1
ATOM 3879 O O . LEU A 1 493 ? -6.137 -7.690 -30.053 1.00 41.75 493 LEU A O 1
ATOM 3883 N N . ARG A 1 494 ? -4.340 -8.203 -28.807 1.00 39.09 494 ARG A N 1
ATOM 3884 C CA . ARG A 1 494 ? -4.486 -9.661 -28.904 1.00 39.09 494 ARG A CA 1
ATOM 3885 C C . ARG A 1 494 ? -4.962 -10.260 -27.600 1.00 39.09 494 ARG A C 1
ATOM 3887 O O . ARG A 1 494 ? -4.294 -9.981 -26.581 1.00 39.09 494 ARG A O 1
#